Protein AF-0000000065975172 (afdb_homodimer)

Secondary structure (DSSP, 8-state):
--EEEEEE-STTSSHHHHHHHHHHHHHHTT--EEEEESS-SSHHHHHHHHHHH-TT-TT--HHHHHHHHHHHHHHHIIIIIHHHHHTT-EEEEES-HHHIIIIIIIITT--HHHHHHHHHHHHTT---SEEEEEE--HHHHHHHHHHHHHH--S---S-TTS--TTTTS-HHHHHHHHHHHHHHHHH-TTTEEEEETTS-HHHHHHHHHHHHHHHHTTSPPPP---/--EEEEEE-STTSSHHHHHHHHHHHHHHTT--EEEEESS-SSHHHHHHHHHHH-TT-TT--HHHHHHHHHHHHHHHIIIIIHHHHHTT-EEEEES-HHHIIIIIIIITT--HHHHHHHHHHHHTT---SEEEEEE--HHHHHHHHHHHHHH--S--SS-TTS--TTTTS-HHHHHHHHHHHHHHHHH-TTTEEEEETTS-HHHHHHHHHHHHGGGGGGSPPPP---

Foldseek 3Di:
DEAEEEEDEAAQLCRVVLLVLLQVVCVVVQAQEDEAEPQPRDPVSVVLVCVLFAQVPPVDDLVNNLLSRLQSLLCCLVPPVVVSVVVQGYYYYYDHLLLSCLQSCQLVVDDVVVSVVSNCVSNVNDDGQAYEYRDDQNVVNLVNLVVVQVVCPDDPDDDPRHRTNSSPDDSVSSNSSNVSVVVVCVVPVNRYDYDHSPDDSVVVSVVVCVVCVVVCVVGDGDDPPD/DEAEEEEDEAAQLCRVVLLVLLQVVCVVVQAQEDEAEPQPRDPVSVVLVCVLFAQVVPVDDLVNNLLSRLQSLLCCLVPPVVVQVVVQGYYYYYDHLLLSCLQSCQLVVDDVVVSVVSNCVSNVNDDGQAYEYRDDQNVVNLVNLVVVQVVCPDDPDDDPRHRTNSSPDDSVSSNSSNVSVVVVCVVPVNRYDYDHSPDDSVVVSVVVCVVCVVVCVPGDGDDDPD

Organism: Roseiflexus sp. (strain RS-1) (NCBI:txid357808)

Solvent-accessible surface area (backbone atoms only — not comparable to full-atom values): 23615 Å² total; per-residue (Å²): 87,54,46,37,38,33,30,41,62,44,59,54,28,46,45,66,59,47,52,48,52,51,46,52,55,42,44,75,69,30,38,50,63,48,78,45,38,52,65,11,72,38,78,69,12,40,54,45,34,55,57,72,37,33,67,82,53,76,81,64,34,71,58,18,48,54,28,44,49,37,16,14,42,14,31,26,35,65,72,47,49,50,58,41,37,74,71,31,21,34,42,38,25,37,36,58,71,66,49,49,49,14,48,46,17,45,33,66,63,42,61,59,70,60,47,49,54,52,49,35,60,25,45,71,67,67,70,61,66,32,33,38,32,26,46,54,54,46,68,59,11,48,51,48,33,52,56,50,40,68,67,54,73,72,82,84,63,95,57,93,58,58,86,31,41,75,71,70,51,55,68,69,41,44,47,34,20,55,53,27,45,52,53,53,37,71,74,41,53,86,40,40,44,82,41,68,41,82,52,53,72,65,60,48,44,52,52,52,49,61,68,49,48,74,68,47,76,58,37,69,58,55,78,74,82,123,88,56,44,37,37,31,29,40,62,44,59,55,30,48,46,66,58,47,52,48,52,50,45,51,54,41,44,74,69,32,37,50,63,49,79,46,38,52,66,12,72,38,80,69,12,40,54,46,34,55,58,70,37,32,68,83,51,76,81,64,36,70,60,17,49,54,28,42,49,36,17,14,43,13,32,26,32,66,71,47,50,50,58,41,37,74,72,31,19,33,41,38,25,38,35,59,73,66,50,50,49,16,47,47,18,45,33,67,63,42,62,59,70,61,48,48,55,52,49,34,60,25,46,72,67,67,70,61,65,32,34,38,33,27,46,53,53,47,69,59,11,48,51,48,34,53,56,49,39,68,67,56,74,72,82,81,65,96,59,94,58,59,87,30,39,75,71,70,52,57,67,70,40,42,47,33,19,53,53,27,46,52,53,54,38,69,75,41,53,87,39,42,44,82,41,67,41,83,52,54,72,65,59,48,45,51,52,53,48,61,67,48,49,75,68,46,75,57,39,69,58,54,78,75,84,124

Radius of gyration: 24.79 Å; Cα contacts (8 Å, |Δi|>4): 789; chains: 2; bounding box: 53×71×56 Å

Nearest PDB structures (foldseek):
  3uxm-assembly6_D  TM=9.429E-01  e=5.246E-19  Pseudomonas aeruginosa PAO1
  3uxm-assembly5_B-2  TM=9.380E-01  e=1.206E-18  Pseudomonas aeruginosa PAO1
  4edh-assembly1_B  TM=9.452E-01  e=2.933E-18  Pseudomonas aeruginosa PAO1
  3uwk-assembly3_A  TM=9.366E-01  e=4.834E-18  Pseudomonas aeruginosa PAO1
  3uwk-assembly3_B-2  TM=9.244E-01  e=2.047E-17  Pseudomonas aeruginosa PAO1

InterPro domains:
  IPR018094 Thymidylate kinase [MF_00165] (3-216)
  IPR018094 Thymidylate kinase [TIGR00041] (2-208)
  IPR018095 Thymidylate kinase, conserved site [PS01331] (92-104)
  IPR027417 P-loop containing nucleoside triphosphate hydrolase [G3DSA:3.40.50.300] (2-220)
  IPR027417 P-loop containing nucleoside triphosphate hydrolase [SSF52540] (1-219)
  IPR039430 Thymidylate kinase-like domain [PF02223] (7-208)

pLDDT: mean 93.54, std 12.79, range [34.09, 98.94]

Structure (mmCIF, N/CA/C/O backbone):
data_AF-0000000065975172-model_v1
#
loop_
_entity.id
_entity.type
_entity.pdbx_description
1 polymer 'Thymidylate kinase'
#
loop_
_atom_site.group_PDB
_atom_site.id
_atom_site.type_symbol
_atom_site.label_atom_id
_atom_site.label_alt_id
_atom_site.label_comp_id
_atom_site.label_asym_id
_atom_site.label_entity_id
_atom_site.label_seq_id
_atom_site.pdbx_PDB_ins_code
_atom_site.Cartn_x
_atom_site.Cartn_y
_atom_site.Cartn_z
_atom_site.occupancy
_atom_site.B_iso_or_equiv
_atom_site.auth_seq_id
_atom_site.auth_comp_id
_atom_site.auth_asym_id
_atom_site.auth_atom_id
_atom_site.pdbx_PDB_model_num
ATOM 1 N N . MET A 1 1 ? -19.406 24.281 8.141 1 89.69 1 MET A N 1
ATOM 2 C CA . MET A 1 1 ? -18.172 24.297 7.367 1 89.69 1 MET A CA 1
ATOM 3 C C . MET A 1 1 ? -17.031 23.609 8.117 1 89.69 1 MET A C 1
ATOM 5 O O . MET A 1 1 ? -17.109 23.438 9.336 1 89.69 1 MET A O 1
ATOM 9 N N . SER A 1 2 ? -16.078 22.844 7.488 1 97.69 2 SER A N 1
ATOM 10 C CA . SER A 1 2 ? -14.938 22.156 8.07 1 97.69 2 SER A CA 1
ATOM 11 C C . SER A 1 2 ? -13.625 22.781 7.625 1 97.69 2 SER A C 1
ATOM 13 O O . SER A 1 2 ? -13.617 23.703 6.805 1 97.69 2 SER A O 1
ATOM 15 N N . LEU A 1 3 ? -12.57 22.406 8.328 1 98.69 3 LEU A N 1
ATOM 16 C CA . LEU A 1 3 ? -11.25 22.938 7.992 1 98.69 3 LEU A CA 1
ATOM 17 C C . LEU A 1 3 ? -10.195 21.844 8.055 1 98.69 3 LEU A C 1
ATOM 19 O O . LEU A 1 3 ? -10.055 21.172 9.078 1 98.69 3 LEU A O 1
ATOM 23 N N . PHE A 1 4 ? -9.516 21.625 7.008 1 98.88 4 PHE A N 1
ATOM 24 C CA . PHE A 1 4 ? -8.422 20.656 6.934 1 98.88 4 PHE A CA 1
ATOM 25 C C . PHE A 1 4 ? -7.09 21.375 6.738 1 98.88 4 PHE A C 1
ATOM 27 O O . PHE A 1 4 ? -6.844 21.969 5.688 1 98.88 4 PHE A O 1
ATOM 34 N N . VAL A 1 5 ? -6.188 21.25 7.734 1 98.94 5 VAL A N 1
ATOM 35 C CA . VAL A 1 5 ? -4.891 21.922 7.73 1 98.94 5 VAL A CA 1
ATOM 36 C C . VAL A 1 5 ? -3.771 20.891 7.785 1 98.94 5 VAL A C 1
ATOM 38 O O . VAL A 1 5 ? -3.803 19.969 8.609 1 98.94 5 VAL A O 1
ATOM 41 N N . THR A 1 6 ? -2.791 21.031 6.895 1 98.94 6 THR A N 1
ATOM 42 C CA . THR A 1 6 ? -1.636 20.141 6.938 1 98.94 6 THR A CA 1
ATOM 43 C C . THR A 1 6 ? -0.349 20.938 7.148 1 98.94 6 THR A C 1
ATOM 45 O O . THR A 1 6 ? -0.284 22.125 6.816 1 98.94 6 THR A O 1
ATOM 48 N N . PHE A 1 7 ? 0.62 20.266 7.742 1 98.81 7 PHE A N 1
ATOM 49 C CA . PHE A 1 7 ? 1.957 20.797 7.949 1 98.81 7 PHE A CA 1
ATOM 50 C C . PHE A 1 7 ? 2.99 20.016 7.156 1 98.81 7 PHE A C 1
ATOM 52 O O . PHE A 1 7 ? 3.057 18.781 7.266 1 98.81 7 PHE A O 1
ATOM 59 N N . GLU A 1 8 ? 3.738 20.688 6.367 1 98.69 8 GLU A N 1
ATOM 60 C CA . GLU A 1 8 ? 4.793 20.109 5.543 1 98.69 8 GLU A CA 1
ATOM 61 C C . GLU A 1 8 ? 6.121 20.828 5.754 1 98.69 8 GLU A C 1
ATOM 63 O O . GLU A 1 8 ? 6.156 21.922 6.297 1 98.69 8 GLU A O 1
ATOM 68 N N . GLY A 1 9 ? 7.184 20.172 5.25 1 97.06 9 GLY A N 1
ATOM 69 C CA . GLY A 1 9 ? 8.531 20.719 5.371 1 97.06 9 GLY A CA 1
ATOM 70 C C . GLY A 1 9 ? 9.586 19.656 5.617 1 97.06 9 GLY A C 1
ATOM 71 O O . GLY A 1 9 ? 9.258 18.5 5.859 1 97.06 9 GLY A O 1
ATOM 72 N N . PRO A 1 10 ? 10.828 20.094 5.574 1 94.19 10 PRO A N 1
ATOM 73 C CA . PRO A 1 10 ? 11.922 19.141 5.805 1 94.19 10 PRO A CA 1
ATOM 74 C C . PRO A 1 10 ? 11.922 18.562 7.219 1 94.19 10 PRO A C 1
ATOM 76 O O . PRO A 1 10 ? 11.203 19.078 8.094 1 94.19 10 PRO A O 1
ATOM 79 N N . GLU A 1 11 ? 12.656 17.516 7.324 1 90.56 11 GLU A N 1
ATOM 80 C CA . GLU A 1 11 ? 12.852 16.938 8.656 1 90.56 11 GLU A CA 1
ATOM 81 C C . GLU A 1 11 ? 13.398 17.984 9.625 1 90.56 11 GLU A C 1
ATOM 83 O O . GLU A 1 11 ? 14.242 18.797 9.258 1 90.56 11 GLU A O 1
ATOM 88 N N . GLY A 1 12 ? 12.883 17.984 10.844 1 91.75 12 GLY A N 1
ATOM 89 C CA . GLY A 1 12 ? 13.398 18.875 11.867 1 91.75 12 GLY A CA 1
ATOM 90 C C . GLY A 1 12 ? 12.875 20.297 11.75 1 91.75 12 GLY A C 1
ATOM 91 O O . GLY A 1 12 ? 13.312 21.188 12.477 1 91.75 12 GLY A O 1
ATOM 92 N N . SER A 1 13 ? 11.945 20.516 10.945 1 95.31 13 SER A N 1
ATOM 93 C CA . SER A 1 13 ? 11.469 21.875 10.688 1 95.31 13 SER A CA 1
ATOM 94 C C . SER A 1 13 ? 10.531 22.344 11.789 1 95.31 13 SER A C 1
ATOM 96 O O . SER A 1 13 ? 10.234 23.547 11.883 1 95.31 13 SER A O 1
ATOM 98 N N . GLY A 1 14 ? 10.039 21.469 12.555 1 95.44 14 GLY A N 1
ATOM 99 C CA . GLY A 1 14 ? 9.195 21.875 13.664 1 95.44 14 GLY A CA 1
ATOM 100 C C . GLY A 1 14 ? 7.715 21.672 13.398 1 95.44 14 GLY A C 1
ATOM 101 O O . GLY A 1 14 ? 6.867 22.234 14.094 1 95.44 14 GLY A O 1
ATOM 102 N N . LYS A 1 15 ? 7.328 20.891 12.406 1 96.81 15 LYS A N 1
ATOM 103 C CA . LYS A 1 15 ? 5.945 20.641 12.008 1 96.81 15 LYS A CA 1
ATOM 104 C C . LYS A 1 15 ? 5.125 20.094 13.18 1 96.81 15 LYS A C 1
ATOM 106 O O . LYS A 1 15 ? 4.059 20.625 13.492 1 96.81 15 LYS A O 1
ATOM 111 N N . SER A 1 16 ? 5.648 19.047 13.82 1 96.38 16 SER A N 1
ATOM 112 C CA . SER A 1 16 ? 4.914 18.406 14.906 1 96.38 16 SER A CA 1
ATOM 113 C C . SER A 1 16 ? 4.652 19.375 16.062 1 96.38 16 SER A C 1
ATOM 115 O O . SER A 1 16 ? 3.562 19.391 16.625 1 96.38 16 SER A O 1
ATOM 117 N N . THR A 1 17 ? 5.645 20.188 16.344 1 96.81 17 THR A N 1
ATOM 118 C CA . THR A 1 17 ? 5.516 21.188 17.406 1 96.81 17 THR A CA 1
ATOM 119 C C . THR A 1 17 ? 4.441 22.219 17.047 1 96.81 17 THR A C 1
ATOM 121 O O . THR A 1 17 ? 3.559 22.5 17.875 1 96.81 17 THR A O 1
ATOM 124 N N . GLN A 1 18 ? 4.531 22.703 15.898 1 98.5 18 GLN A N 1
ATOM 125 C CA . GLN A 1 18 ? 3.605 23.75 15.508 1 98.5 18 GLN A CA 1
ATOM 126 C C . GLN A 1 18 ? 2.184 23.219 15.367 1 98.5 18 GLN A C 1
ATOM 128 O O . GLN A 1 18 ? 1.22 23.906 15.719 1 98.5 18 GLN A O 1
ATOM 133 N N . ALA A 1 19 ? 2.029 22.016 14.836 1 98.62 19 ALA A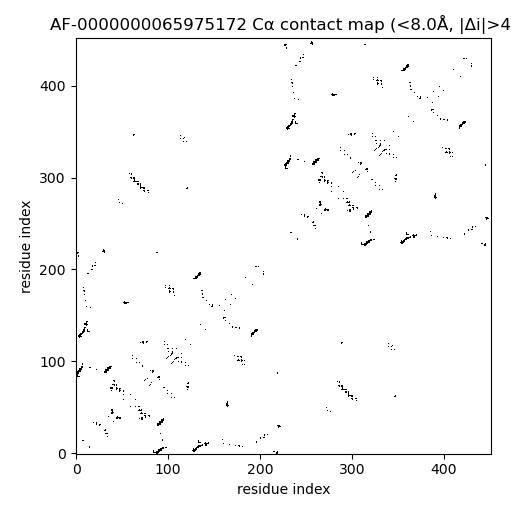 N 1
ATOM 134 C CA . ALA A 1 19 ? 0.713 21.391 14.75 1 98.62 19 ALA A CA 1
ATOM 135 C C . ALA A 1 19 ? 0.099 21.219 16.141 1 98.62 19 ALA A C 1
ATOM 137 O O . ALA A 1 19 ? -1.089 21.484 16.344 1 98.62 19 ALA A O 1
ATOM 138 N N . ARG A 1 20 ? 0.876 20.766 17.047 1 98.56 20 ARG A N 1
ATOM 139 C CA . ARG A 1 20 ? 0.417 20.562 18.406 1 98.56 20 ARG A CA 1
ATOM 140 C C . ARG A 1 20 ? -0.025 21.875 19.047 1 98.56 20 ARG A C 1
ATOM 142 O O . ARG A 1 20 ? -1.067 21.938 19.703 1 98.56 20 ARG A O 1
ATOM 149 N N . LEU A 1 21 ? 0.759 22.906 18.891 1 98.75 21 LEU A N 1
ATOM 150 C CA . LEU A 1 21 ? 0.433 24.188 19.469 1 98.75 21 LEU A CA 1
ATOM 151 C C . LEU A 1 21 ? -0.867 24.75 18.891 1 98.75 21 LEU A C 1
ATOM 153 O O . LEU A 1 21 ? -1.681 25.312 19.625 1 98.75 21 LEU A O 1
ATOM 157 N N . LEU A 1 22 ? -1.015 24.594 17.594 1 98.88 22 LEU A N 1
ATOM 158 C CA . LEU A 1 22 ? -2.271 25.016 16.984 1 98.88 22 LEU A CA 1
ATOM 159 C C . LEU A 1 22 ? -3.443 24.219 17.547 1 98.88 22 LEU A C 1
ATOM 161 O O . LEU A 1 22 ? -4.5 24.781 17.844 1 98.88 22 LEU A O 1
ATOM 165 N N . TYR A 1 23 ? -3.262 22.922 17.656 1 98.88 23 TYR A N 1
ATOM 166 C CA . TYR A 1 23 ? -4.289 22.062 18.234 1 98.88 23 TYR A CA 1
ATOM 167 C C . TYR A 1 23 ? -4.688 22.547 19.625 1 98.88 23 TYR A C 1
ATOM 169 O O . TYR A 1 23 ? -5.879 22.703 19.922 1 98.88 23 TYR A O 1
ATOM 177 N N . GLU A 1 24 ? -3.723 22.766 20.469 1 98.75 24 GLU A N 1
ATOM 178 C CA . GLU A 1 24 ? -3.973 23.203 21.828 1 98.75 24 GLU A CA 1
ATOM 179 C C . GLU A 1 24 ? -4.734 24.516 21.875 1 98.75 24 GLU A C 1
ATOM 181 O O . GLU A 1 24 ? -5.66 24.688 22.672 1 98.75 24 GLU A O 1
ATOM 186 N N . SER A 1 25 ? -4.32 25.422 21.031 1 98.56 25 SER A N 1
ATOM 187 C CA . SER A 1 25 ? -4.965 26.719 20.969 1 98.56 25 SER A CA 1
ATOM 188 C C . SER A 1 25 ? -6.434 26.594 20.578 1 98.56 25 SER A C 1
ATOM 190 O O . SER A 1 25 ? -7.309 27.188 21.203 1 98.56 25 SER A O 1
ATOM 192 N N . LEU A 1 26 ? -6.707 25.828 19.562 1 98.69 26 LEU A N 1
ATOM 193 C CA . LEU A 1 26 ? -8.07 25.656 19.062 1 98.69 26 LEU A CA 1
ATOM 194 C C . LEU A 1 26 ? -8.914 24.875 20.062 1 98.69 26 LEU A C 1
ATOM 196 O O . LEU A 1 26 ? -10.086 25.188 20.266 1 98.69 26 LEU A O 1
ATOM 200 N N . HIS A 1 27 ? -8.266 23.875 20.625 1 98.25 27 HIS A N 1
ATOM 201 C CA . HIS A 1 27 ? -8.961 23.062 21.625 1 98.25 27 HIS A CA 1
ATOM 202 C C . HIS A 1 27 ? -9.359 23.906 22.828 1 98.25 27 HIS A C 1
ATOM 204 O O . HIS A 1 27 ? -10.477 23.781 23.328 1 98.25 27 HIS A O 1
ATOM 210 N N . ALA A 1 28 ? -8.5 24.75 23.281 1 97.62 28 ALA A N 1
ATOM 211 C CA . ALA A 1 28 ? -8.766 25.625 24.422 1 97.62 28 ALA A CA 1
ATOM 212 C C . ALA A 1 28 ? -9.922 26.562 24.125 1 97.62 28 ALA A C 1
ATOM 214 O O . ALA A 1 28 ? -10.641 26.984 25.047 1 97.62 28 ALA A O 1
ATOM 215 N N . ARG A 1 29 ? -10.07 26.875 22.922 1 97.44 29 ARG A N 1
ATOM 216 C CA . ARG A 1 29 ? -11.133 27.781 22.516 1 97.44 29 ARG A CA 1
ATOM 217 C C . ARG A 1 29 ? -12.398 27.016 22.156 1 97.44 29 ARG A C 1
ATOM 219 O O . ARG A 1 29 ? -13.328 27.578 21.562 1 97.44 29 ARG A O 1
ATOM 226 N N . ARG A 1 30 ? -12.406 25.703 22.359 1 97.56 30 ARG A N 1
ATOM 227 C CA . ARG A 1 30 ? -13.539 24.797 22.266 1 97.56 30 ARG A CA 1
ATOM 228 C C . ARG A 1 30 ? -13.945 24.562 20.812 1 97.56 30 ARG A C 1
ATOM 230 O O . ARG A 1 30 ? -15.133 24.406 20.516 1 97.56 30 ARG A O 1
ATOM 237 N N . PHE A 1 31 ? -13.055 24.672 19.938 1 98.19 31 PHE A N 1
ATOM 238 C CA . PHE A 1 31 ? -13.312 24.234 18.562 1 98.19 31 PHE A CA 1
ATOM 239 C C . PHE A 1 31 ? -13.258 22.719 18.469 1 98.19 31 PHE A C 1
ATOM 241 O O . PHE A 1 31 ? -12.484 22.078 19.188 1 98.19 31 PHE A O 1
ATOM 248 N N . PRO A 1 32 ? -14.117 22.094 17.625 1 98.31 32 PRO A N 1
ATOM 249 C CA . PRO A 1 32 ? -13.984 20.656 17.344 1 98.31 32 PRO A CA 1
ATOM 250 C C . PRO A 1 32 ? -12.766 20.328 16.484 1 98.31 32 PRO A C 1
ATOM 252 O O . PRO A 1 32 ? -12.844 20.375 15.258 1 98.31 32 PRO A O 1
ATOM 255 N N . VAL A 1 33 ? -11.656 20.047 17.172 1 98.75 33 VAL A N 1
ATOM 256 C CA . VAL A 1 33 ? -10.391 19.891 16.469 1 98.75 33 VAL A CA 1
ATOM 257 C C . VAL A 1 33 ? -9.742 18.562 16.875 1 98.75 33 VAL A C 1
ATOM 259 O O . VAL A 1 33 ? -9.805 18.172 18.031 1 98.75 33 VAL A O 1
ATOM 262 N N . ILE A 1 34 ? -9.18 17.891 15.859 1 98.81 34 ILE A N 1
ATOM 263 C CA . ILE A 1 34 ? -8.32 16.734 16.141 1 98.81 34 ILE A CA 1
ATOM 264 C C . ILE A 1 34 ? -6.957 16.938 15.484 1 98.81 34 ILE A C 1
ATOM 266 O O . ILE A 1 34 ? -6.824 17.719 14.539 1 98.81 34 ILE A O 1
ATOM 270 N N . LEU A 1 35 ? -6.012 16.328 16.094 1 98.88 35 LEU A N 1
ATOM 271 C CA . LEU A 1 35 ? -4.648 16.297 15.586 1 98.88 35 LEU A CA 1
ATOM 272 C C . LEU A 1 35 ? -4.246 14.875 15.188 1 98.88 35 LEU A C 1
ATOM 274 O O . LEU A 1 35 ? -4.457 13.93 15.945 1 98.88 35 LEU A O 1
ATOM 278 N N . THR A 1 36 ? -3.732 14.727 13.938 1 98.69 36 THR A N 1
ATOM 279 C CA . THR A 1 36 ? -3.262 13.43 13.461 1 98.69 36 THR A CA 1
ATOM 280 C C . THR A 1 36 ? -1.962 13.578 12.68 1 98.69 36 THR A C 1
ATOM 282 O O . THR A 1 36 ? -1.365 14.656 12.656 1 98.69 36 THR A O 1
ATOM 285 N N . ARG A 1 37 ? -1.438 12.43 12.156 1 97.88 37 ARG A N 1
ATOM 286 C CA . ARG A 1 37 ? -0.146 12.43 11.477 1 97.88 37 ARG A CA 1
ATOM 287 C C . ARG A 1 37 ? -0.077 11.32 10.43 1 97.88 37 ARG A C 1
ATOM 289 O O . ARG A 1 37 ? -0.769 10.312 10.547 1 97.88 37 ARG A O 1
ATOM 296 N N . GLU A 1 38 ? 0.795 11.664 9.445 1 97.44 38 GLU A N 1
ATOM 297 C CA . GLU A 1 38 ? 1.136 10.633 8.469 1 97.44 38 GLU A CA 1
ATOM 298 C C . GLU A 1 38 ? 2.627 10.312 8.508 1 97.44 38 GLU A C 1
ATOM 300 O O . GLU A 1 38 ? 3.447 11.18 8.812 1 97.44 38 GLU A O 1
ATOM 305 N N . PRO A 1 39 ? 2.949 9.125 8.062 1 97.56 39 PRO A N 1
ATOM 306 C CA . PRO A 1 39 ? 2.053 7.961 8.07 1 97.56 39 PRO A CA 1
ATOM 307 C C . PRO A 1 39 ? 1.604 7.57 9.469 1 97.56 39 PRO A C 1
ATOM 309 O O . PRO A 1 39 ? 2.318 7.816 10.445 1 97.56 39 PRO A O 1
ATOM 312 N N . GLY A 1 40 ? 0.502 6.961 9.609 1 98 40 GLY A N 1
ATOM 313 C CA . GLY A 1 40 ? -0.045 6.574 10.906 1 98 40 GLY A CA 1
ATOM 314 C C . GLY A 1 40 ? -1.406 7.18 11.18 1 98 40 GLY A C 1
ATOM 315 O O . GLY A 1 40 ? -2.232 7.309 10.273 1 98 40 GLY A O 1
ATOM 316 N N . GLY A 1 41 ? -1.649 7.422 12.414 1 98.12 41 GLY A N 1
ATOM 317 C CA . GLY A 1 41 ? -2.869 8.102 12.812 1 98.12 41 GLY A CA 1
ATOM 318 C C . GLY A 1 41 ? -4.039 7.16 13.031 1 98.12 41 GLY A C 1
ATOM 319 O O . GLY A 1 41 ? -5.109 7.582 13.469 1 98.12 41 GLY A O 1
ATOM 320 N N . THR A 1 42 ? -3.895 5.902 12.688 1 98.75 42 THR A N 1
ATOM 321 C CA . THR A 1 42 ? -4.844 4.828 12.961 1 98.75 42 THR A CA 1
ATOM 322 C C . THR A 1 42 ? -4.113 3.57 13.422 1 98.75 42 THR A C 1
ATOM 324 O O . THR A 1 42 ? -2.891 3.473 13.297 1 98.75 42 THR A O 1
ATOM 327 N N . ARG A 1 43 ? -4.891 2.646 13.953 1 98.31 43 ARG A N 1
ATOM 328 C CA . ARG A 1 43 ? -4.285 1.378 14.352 1 98.31 43 ARG A CA 1
ATOM 329 C C . ARG A 1 43 ? -3.545 0.737 13.18 1 98.31 43 ARG A C 1
ATOM 331 O O . ARG A 1 43 ? -2.357 0.427 13.289 1 98.31 43 ARG A O 1
ATOM 338 N N . ILE A 1 44 ? -4.184 0.571 12.055 1 98.69 44 ILE A N 1
ATOM 339 C CA . ILE A 1 44 ? -3.598 -0.045 10.867 1 98.69 44 ILE A CA 1
ATOM 340 C C . ILE A 1 44 ? -2.508 0.859 10.305 1 98.69 44 ILE A C 1
ATOM 342 O O . ILE A 1 44 ? -1.431 0.386 9.93 1 98.69 44 ILE A O 1
ATOM 346 N N . GLY A 1 45 ? -2.789 2.145 10.25 1 98.69 45 GLY A N 1
ATOM 347 C CA . GLY A 1 45 ? -1.794 3.096 9.773 1 98.69 45 GLY A CA 1
ATOM 348 C C . GLY A 1 45 ? -0.503 3.053 10.57 1 98.69 45 GLY A C 1
ATOM 349 O O . GLY A 1 45 ? 0.584 3.188 10.008 1 98.69 45 GLY A O 1
ATOM 350 N N . ASP A 1 46 ? -0.624 2.852 11.867 1 98.5 46 ASP A N 1
ATOM 351 C CA . ASP A 1 46 ? 0.553 2.818 12.734 1 98.5 46 ASP A CA 1
ATOM 352 C C . ASP A 1 46 ? 1.363 1.543 12.508 1 98.5 46 ASP A C 1
ATOM 354 O O . ASP A 1 46 ? 2.592 1.555 12.617 1 98.5 46 ASP A O 1
ATOM 358 N N . LEU A 1 47 ? 0.7 0.457 12.211 1 98.44 47 LEU A N 1
ATOM 359 C CA . LEU A 1 47 ? 1.412 -0.763 11.852 1 98.44 47 LEU A CA 1
ATOM 360 C C . LEU A 1 47 ? 2.203 -0.569 10.562 1 98.44 47 LEU A C 1
ATOM 362 O O . LEU A 1 47 ? 3.357 -0.989 10.469 1 98.44 47 LEU A O 1
ATOM 366 N N . ILE A 1 48 ? 1.581 0.07 9.617 1 98.75 48 ILE A N 1
ATOM 367 C CA . ILE A 1 48 ? 2.242 0.345 8.344 1 98.75 48 ILE A CA 1
ATOM 368 C C . ILE A 1 48 ? 3.441 1.262 8.578 1 98.75 48 ILE A C 1
ATOM 370 O O . ILE A 1 48 ? 4.516 1.048 8.008 1 98.75 48 ILE A O 1
ATOM 374 N N . ARG A 1 49 ? 3.252 2.271 9.422 1 97.81 49 ARG A N 1
ATOM 375 C CA . ARG A 1 49 ? 4.312 3.213 9.766 1 97.81 49 ARG A CA 1
ATOM 376 C C . ARG A 1 49 ? 5.551 2.48 10.273 1 97.81 49 ARG A C 1
ATOM 378 O O . ARG A 1 49 ? 6.672 2.787 9.867 1 97.81 49 ARG A O 1
ATOM 385 N N . ARG A 1 50 ? 5.312 1.504 11.102 1 97.44 50 ARG A N 1
ATOM 386 C CA . ARG A 1 50 ? 6.422 0.744 11.672 1 97.44 50 ARG A CA 1
ATOM 387 C C . ARG A 1 50 ? 7.207 0.023 10.578 1 97.44 50 ARG A C 1
ATOM 389 O O . ARG A 1 50 ? 8.43 -0.095 10.656 1 97.44 50 ARG A O 1
ATOM 396 N N . ILE A 1 51 ? 6.52 -0.438 9.594 1 98.19 51 ILE A N 1
ATOM 397 C CA . ILE A 1 51 ? 7.168 -1.167 8.508 1 98.19 51 ILE A CA 1
ATOM 398 C C . ILE A 1 51 ? 7.965 -0.197 7.637 1 98.19 51 ILE A C 1
ATOM 400 O O . ILE A 1 51 ? 9.148 -0.422 7.375 1 98.19 51 ILE A O 1
ATOM 404 N N . VAL A 1 52 ? 7.391 0.874 7.238 1 97.31 52 VAL A N 1
ATOM 405 C CA . VAL A 1 52 ? 7.957 1.692 6.168 1 97.31 52 VAL A CA 1
ATOM 406 C C . VAL A 1 52 ? 9.078 2.566 6.727 1 97.31 52 VAL A C 1
ATOM 408 O O . VAL A 1 52 ? 10.008 2.922 6.008 1 97.31 52 VAL A O 1
ATOM 411 N N . LEU A 1 53 ? 9.078 2.836 8.047 1 96.44 53 LEU A N 1
ATOM 412 C CA . LEU A 1 53 ? 10.07 3.75 8.609 1 96.44 53 LEU A CA 1
ATOM 413 C C . LEU A 1 53 ? 11.195 2.982 9.289 1 96.44 53 LEU A C 1
ATOM 415 O O . LEU A 1 53 ? 12.18 3.578 9.734 1 96.44 53 LEU A O 1
ATOM 419 N N . ASP A 1 54 ? 11.086 1.654 9.367 1 96.38 54 ASP A N 1
ATOM 420 C CA . ASP A 1 54 ? 12.055 0.831 10.078 1 96.38 54 ASP A CA 1
ATOM 421 C C . ASP A 1 54 ? 13.414 0.857 9.383 1 96.38 54 ASP A C 1
ATOM 423 O O . ASP A 1 54 ? 13.531 0.471 8.219 1 96.38 54 ASP A O 1
ATOM 427 N N . LEU A 1 55 ? 14.445 1.21 10.148 1 94.69 55 LEU A N 1
ATOM 428 C CA . LEU A 1 55 ? 15.812 1.315 9.641 1 94.69 55 LEU A CA 1
ATOM 429 C C . LEU A 1 55 ? 16.328 -0.042 9.172 1 94.69 55 LEU A C 1
ATOM 431 O O . LEU A 1 55 ? 17.266 -0.116 8.383 1 94.69 55 LEU A O 1
ATOM 435 N N . GLN A 1 56 ? 15.75 -1.076 9.625 1 95.88 56 GLN A N 1
ATOM 436 C CA . GLN A 1 56 ? 16.219 -2.424 9.312 1 95.88 56 GLN A CA 1
ATOM 437 C C . GLN A 1 56 ? 15.688 -2.889 7.957 1 95.88 56 GLN A C 1
ATOM 439 O O . GLN A 1 56 ? 16.156 -3.896 7.414 1 95.88 56 GLN A O 1
ATOM 444 N N . HIS A 1 57 ? 14.727 -2.227 7.418 1 97.31 57 HIS A N 1
ATOM 445 C CA . HIS A 1 57 ? 14.141 -2.631 6.145 1 97.31 57 HIS A CA 1
ATOM 446 C C . HIS A 1 57 ? 14.859 -1.969 4.973 1 97.31 57 HIS A C 1
ATOM 448 O O . HIS A 1 57 ? 14.227 -1.308 4.148 1 97.31 57 HIS A O 1
ATOM 454 N N . THR A 1 58 ? 16.141 -2.248 4.867 1 95.06 58 THR A N 1
ATOM 455 C CA . THR A 1 58 ? 17 -1.632 3.861 1 95.06 58 THR A CA 1
ATOM 456 C C . THR A 1 58 ? 16.656 -2.16 2.469 1 95.06 58 THR A C 1
ATOM 458 O O . THR A 1 58 ? 17.031 -1.548 1.464 1 95.06 58 THR A O 1
ATOM 461 N N . GLU A 1 59 ? 15.969 -3.285 2.369 1 96.88 59 GLU A N 1
ATOM 462 C CA . GLU A 1 59 ? 15.641 -3.906 1.09 1 96.88 59 GLU A CA 1
ATOM 463 C C . GLU A 1 59 ? 14.344 -3.34 0.521 1 96.88 59 GLU A C 1
ATOM 465 O O . GLU A 1 59 ? 13.891 -3.76 -0.545 1 96.88 59 GLU A O 1
ATOM 470 N N . MET A 1 60 ? 13.773 -2.324 1.182 1 97.62 60 MET A N 1
ATOM 471 C CA . MET A 1 60 ? 12.5 -1.752 0.754 1 97.62 60 MET A CA 1
ATOM 472 C C . MET A 1 60 ? 12.602 -1.211 -0.668 1 97.62 60 MET A C 1
ATOM 474 O O . MET A 1 60 ? 13.406 -0.322 -0.945 1 97.62 60 MET A O 1
ATOM 478 N N . ALA A 1 61 ? 11.711 -1.784 -1.495 1 97.81 61 ALA A N 1
ATOM 479 C CA . ALA A 1 61 ? 11.633 -1.271 -2.859 1 97.81 61 ALA A CA 1
ATOM 480 C C . ALA A 1 61 ? 10.945 0.094 -2.893 1 97.81 61 ALA A C 1
ATOM 482 O O . ALA A 1 61 ? 9.977 0.329 -2.164 1 97.81 61 ALA A O 1
ATOM 483 N N . PRO A 1 62 ? 11.414 0.984 -3.779 1 96.75 62 PRO A N 1
ATOM 484 C CA . PRO A 1 62 ? 10.828 2.324 -3.852 1 96.75 62 PRO A CA 1
ATOM 485 C C . PRO A 1 62 ? 9.32 2.299 -4.109 1 96.75 62 PRO A C 1
ATOM 487 O O . PRO A 1 62 ? 8.578 3.074 -3.508 1 96.75 62 PRO A O 1
ATOM 490 N N . THR A 1 63 ? 8.891 1.4 -4.965 1 98.06 63 THR A N 1
ATOM 491 C CA . THR A 1 63 ? 7.465 1.317 -5.262 1 98.06 63 THR A CA 1
ATOM 492 C C . THR A 1 63 ? 6.688 0.816 -4.047 1 98.06 63 THR A C 1
ATOM 494 O O . THR A 1 63 ? 5.602 1.318 -3.748 1 98.06 63 THR A O 1
ATOM 497 N N . ALA A 1 64 ? 7.223 -0.181 -3.387 1 98.56 64 ALA A N 1
ATOM 498 C CA . ALA A 1 64 ? 6.586 -0.665 -2.164 1 98.56 64 ALA A CA 1
ATOM 499 C C . ALA A 1 64 ? 6.461 0.451 -1.132 1 98.56 64 ALA A C 1
ATOM 501 O O . ALA A 1 64 ? 5.418 0.595 -0.488 1 98.56 64 ALA A O 1
ATOM 502 N N . GLU A 1 65 ? 7.516 1.231 -0.951 1 98.12 65 GLU A N 1
ATOM 503 C CA . GLU A 1 65 ? 7.52 2.373 -0.042 1 98.12 65 GLU A CA 1
ATOM 504 C C . GLU A 1 65 ? 6.363 3.322 -0.344 1 98.12 65 GLU A C 1
ATOM 506 O O . GLU A 1 65 ? 5.574 3.652 0.545 1 98.12 65 GLU A O 1
ATOM 511 N N . MET A 1 66 ? 6.301 3.701 -1.588 1 98 66 MET A N 1
ATOM 512 C CA . MET A 1 66 ? 5.27 4.641 -2.021 1 98 66 MET A CA 1
ATOM 513 C C . MET A 1 66 ? 3.877 4.086 -1.747 1 98 66 MET A C 1
ATOM 515 O O . MET A 1 66 ? 3.012 4.797 -1.229 1 98 66 MET A O 1
ATOM 519 N N . LEU A 1 67 ? 3.672 2.859 -2.027 1 98.75 67 LEU A N 1
ATOM 520 C CA . LEU A 1 67 ? 2.359 2.242 -1.869 1 98.75 67 LEU A CA 1
ATOM 521 C C . LEU A 1 67 ? 2.021 2.055 -0.394 1 98.75 67 LEU A C 1
ATOM 523 O O . LEU A 1 67 ? 0.856 2.15 -0.003 1 98.75 67 LEU A O 1
ATOM 527 N N . LEU A 1 68 ? 3.014 1.822 0.424 1 98.81 68 LEU A N 1
ATOM 528 C CA . LEU A 1 68 ? 2.781 1.717 1.86 1 98.81 68 LEU A CA 1
ATOM 529 C C . LEU A 1 68 ? 2.354 3.061 2.441 1 98.81 68 LEU A C 1
ATOM 531 O O . LEU A 1 68 ? 1.395 3.131 3.213 1 98.81 68 LEU A O 1
ATOM 535 N N . PHE A 1 69 ? 3.045 4.141 2.061 1 98.62 69 PHE A N 1
ATOM 536 C CA . PHE A 1 69 ? 2.615 5.469 2.488 1 98.62 69 PHE A CA 1
ATOM 537 C C . PHE A 1 69 ? 1.175 5.73 2.064 1 98.62 69 PHE A C 1
ATOM 539 O O . PHE A 1 69 ? 0.379 6.258 2.846 1 98.62 69 PHE A O 1
ATOM 546 N N . SER A 1 70 ? 0.852 5.344 0.881 1 98.81 70 SER A N 1
ATOM 547 C CA . SER A 1 70 ? -0.477 5.582 0.326 1 98.81 70 SER A CA 1
ATOM 548 C C . SER A 1 70 ? -1.534 4.758 1.056 1 98.81 70 SER A C 1
ATOM 550 O O . SER A 1 70 ? -2.654 5.227 1.267 1 98.81 70 SER A O 1
ATOM 552 N N . ALA A 1 71 ? -1.159 3.561 1.396 1 98.88 71 ALA A N 1
ATOM 553 C CA . ALA A 1 71 ? -2.094 2.709 2.125 1 98.88 71 ALA A CA 1
ATOM 554 C C . ALA A 1 71 ? -2.41 3.293 3.5 1 98.88 71 ALA A C 1
ATOM 556 O O . ALA A 1 71 ? -3.572 3.33 3.912 1 98.88 71 ALA A O 1
ATOM 557 N N . ALA A 1 72 ? -1.388 3.725 4.215 1 98.88 72 ALA A N 1
ATOM 558 C CA . ALA A 1 72 ? -1.596 4.355 5.516 1 98.88 72 ALA A CA 1
ATOM 559 C C . ALA A 1 72 ? -2.479 5.594 5.387 1 98.88 72 ALA A C 1
ATOM 561 O O . ALA A 1 72 ? -3.373 5.816 6.207 1 98.88 72 ALA A O 1
ATOM 562 N N . ARG A 1 73 ? -2.221 6.352 4.359 1 98.88 73 ARG A N 1
ATOM 563 C CA . ARG A 1 73 ? -2.996 7.562 4.109 1 98.88 73 ARG A CA 1
ATOM 564 C C . ARG A 1 73 ? -4.453 7.227 3.814 1 98.88 73 ARG A C 1
ATOM 566 O O . ARG A 1 73 ? -5.363 7.879 4.336 1 98.88 73 ARG A O 1
ATOM 573 N N . ALA A 1 74 ? -4.664 6.23 2.975 1 98.88 74 ALA A N 1
ATOM 574 C CA . ALA A 1 74 ? -6.027 5.824 2.645 1 98.88 74 ALA A CA 1
ATOM 575 C C . ALA A 1 74 ? -6.805 5.43 3.898 1 98.88 74 ALA A C 1
ATOM 577 O O . ALA A 1 74 ? -7.977 5.789 4.051 1 98.88 74 ALA A O 1
ATOM 578 N N . GLN A 1 75 ? -6.168 4.715 4.75 1 98.94 75 GLN A N 1
ATOM 579 C CA . GLN A 1 75 ? -6.797 4.305 6 1 98.94 75 GLN A CA 1
ATOM 580 C C . GLN A 1 75 ? -7.125 5.516 6.875 1 98.94 75 GLN A C 1
ATOM 582 O O . GLN A 1 75 ? -8.227 5.613 7.418 1 98.94 75 GLN A O 1
ATOM 587 N N . LEU A 1 76 ? -6.188 6.41 7.008 1 98.94 76 LEU A N 1
ATOM 588 C CA . LEU A 1 76 ? -6.355 7.594 7.84 1 98.94 76 LEU A CA 1
ATOM 589 C C . LEU A 1 76 ? -7.484 8.477 7.316 1 98.94 76 LEU A C 1
ATOM 591 O O . LEU A 1 76 ? -8.336 8.922 8.086 1 98.94 76 LEU A O 1
ATOM 595 N N . VAL A 1 77 ? -7.492 8.688 6.02 1 98.94 77 VAL A N 1
ATOM 596 C CA . VAL A 1 77 ? -8.508 9.539 5.406 1 98.94 77 VAL A CA 1
ATOM 597 C C . VAL A 1 77 ? -9.891 8.922 5.613 1 98.94 77 VAL A C 1
ATOM 599 O O . VAL A 1 77 ? -10.828 9.602 6.027 1 98.94 77 VAL A O 1
ATOM 602 N N . SER A 1 78 ? -9.961 7.652 5.402 1 98.75 78 SER A N 1
ATOM 603 C CA . SER A 1 78 ? -11.25 6.969 5.465 1 98.75 78 SER A CA 1
ATOM 604 C C . SER A 1 78 ? -11.75 6.871 6.902 1 98.75 78 SER A C 1
ATOM 606 O O . SER A 1 78 ? -12.945 7.027 7.16 1 98.75 78 SER A O 1
ATOM 608 N N . GLU A 1 79 ? -10.891 6.668 7.781 1 98.75 79 GLU A N 1
ATOM 609 C CA . GLU A 1 79 ? -11.273 6.32 9.148 1 98.75 79 GLU A CA 1
ATOM 610 C C . GLU A 1 79 ? -11.375 7.562 10.031 1 98.75 79 GLU A C 1
ATOM 612 O O . GLU A 1 79 ? -12.203 7.613 10.945 1 98.75 79 GLU A O 1
ATOM 617 N N . VAL A 1 80 ? -10.547 8.594 9.719 1 98.88 80 VAL A N 1
ATOM 618 C CA . VAL A 1 80 ? -10.406 9.672 10.695 1 98.88 80 VAL A CA 1
ATOM 619 C C . VAL A 1 80 ? -10.703 11.016 10.039 1 98.88 80 VAL A C 1
ATOM 621 O O . VAL A 1 80 ? -11.633 11.719 10.438 1 98.88 80 VAL A O 1
ATOM 624 N N . ILE A 1 81 ? -10.07 11.32 8.969 1 98.94 81 ILE A N 1
ATOM 625 C CA . ILE A 1 81 ? -10.055 12.688 8.461 1 98.94 81 ILE A CA 1
ATOM 626 C C . ILE A 1 81 ? -11.406 13.023 7.84 1 98.94 81 ILE A C 1
ATOM 628 O O . ILE A 1 81 ? -12.07 13.977 8.258 1 98.94 81 ILE A O 1
ATOM 632 N N . ARG A 1 82 ? -11.82 12.211 6.898 1 98.81 82 ARG A N 1
ATOM 633 C CA . ARG A 1 82 ? -13.031 12.531 6.152 1 98.81 82 ARG A CA 1
ATOM 634 C C . ARG A 1 82 ? -14.25 12.531 7.07 1 98.81 82 ARG A C 1
ATOM 636 O O . ARG A 1 82 ? -15.047 13.477 7.062 1 98.81 82 ARG A O 1
ATOM 643 N N . PRO A 1 83 ? -14.438 11.5 7.93 1 98.75 83 PRO A N 1
ATOM 644 C CA . PRO A 1 83 ? -15.617 11.523 8.805 1 98.75 83 PRO A CA 1
ATOM 645 C C . PRO A 1 83 ? -15.641 12.742 9.727 1 98.75 83 PRO A C 1
ATOM 647 O O . PRO A 1 83 ? -16.719 13.305 9.969 1 98.75 83 PRO A O 1
ATOM 650 N N . TYR A 1 84 ? -14.477 13.188 10.203 1 98.75 84 TYR A N 1
ATOM 651 C CA . TYR A 1 84 ? -14.438 14.32 11.117 1 98.75 84 TYR A CA 1
ATOM 652 C C . TYR A 1 84 ? -14.758 15.625 10.383 1 98.75 84 TYR A C 1
ATOM 654 O O . TYR A 1 84 ? -15.461 16.484 10.914 1 98.75 84 TYR A O 1
ATOM 662 N N . LEU A 1 85 ? -14.273 15.727 9.195 1 98.69 85 LEU A N 1
ATOM 663 C CA . LEU A 1 85 ? -14.562 16.906 8.375 1 98.69 85 LEU A CA 1
ATOM 664 C C . LEU A 1 85 ? -16.047 16.969 8.016 1 98.69 85 LEU A C 1
ATOM 666 O O . LEU A 1 85 ? -16.641 18.047 8.008 1 98.69 85 LEU A O 1
ATOM 670 N N . GLU A 1 86 ? -16.594 15.836 7.75 1 98 86 GLU A N 1
ATOM 671 C CA . GLU A 1 86 ? -18 15.766 7.367 1 98 86 GLU A CA 1
ATOM 672 C C . GLU A 1 86 ? -18.906 16.203 8.516 1 98 86 GLU A C 1
ATOM 674 O O . GLU A 1 86 ? -20.031 16.641 8.289 1 98 86 GLU A O 1
ATOM 679 N N . GLN A 1 87 ? -18.391 16.188 9.695 1 97.19 87 GLN A N 1
ATOM 680 C CA . GLN A 1 87 ? -19.156 16.609 10.867 1 97.19 87 GLN A CA 1
ATOM 681 C C . GLN A 1 87 ? -18.906 18.094 11.164 1 97.19 87 GLN A C 1
ATOM 683 O O . GLN A 1 87 ? -19.391 18.609 12.172 1 97.19 87 GLN A O 1
ATOM 688 N N . GLY A 1 88 ? -18.141 18.703 10.336 1 97.44 88 GLY A N 1
ATOM 689 C CA . GLY A 1 88 ? -17.906 20.125 10.477 1 97.44 88 GLY A CA 1
ATOM 690 C C . GLY A 1 88 ? -16.719 20.438 11.383 1 97.44 88 GLY A C 1
ATOM 691 O O . GLY A 1 88 ? -16.625 21.547 11.914 1 97.44 88 GLY A O 1
ATOM 692 N N . GLY A 1 89 ? -15.812 19.469 11.586 1 98.31 89 GLY A N 1
ATOM 693 C CA . GLY A 1 89 ? -14.688 19.656 12.484 1 98.31 89 GLY A CA 1
ATOM 694 C C . GLY A 1 89 ? -13.445 20.188 11.789 1 98.31 89 GLY A C 1
ATOM 695 O O . GLY A 1 89 ? -13.461 20.438 10.578 1 98.31 89 GLY A O 1
ATOM 696 N N . ILE A 1 90 ? -12.414 20.406 12.625 1 98.81 90 ILE A N 1
ATOM 697 C CA . ILE A 1 90 ? -11.094 20.828 12.172 1 98.81 90 ILE A CA 1
ATOM 698 C C . ILE A 1 90 ? -10.117 19.656 12.289 1 98.81 90 ILE A C 1
ATOM 700 O O . ILE A 1 90 ? -10.016 19.031 13.344 1 98.81 90 ILE A O 1
ATOM 704 N N . VAL A 1 91 ? -9.438 19.344 11.188 1 98.94 91 VAL A N 1
ATOM 705 C CA . VAL A 1 91 ? -8.398 18.328 11.227 1 98.94 91 VAL A CA 1
ATOM 706 C C . VAL A 1 91 ? -7.035 18.969 10.969 1 98.94 91 VAL A C 1
ATOM 708 O O . VAL A 1 91 ? -6.84 19.625 9.938 1 98.94 91 VAL A O 1
ATOM 711 N N . LEU A 1 92 ? -6.176 18.875 11.914 1 98.94 92 LEU A N 1
ATOM 712 C CA . LEU A 1 92 ? -4.762 19.203 11.766 1 98.94 92 LEU A CA 1
ATOM 713 C C . LEU A 1 92 ? -3.934 17.953 11.523 1 98.94 92 LEU A C 1
ATOM 715 O O . LEU A 1 92 ? -4.043 16.969 12.273 1 98.94 92 LEU A O 1
ATOM 719 N N . CYS A 1 93 ? -3.117 17.969 10.5 1 98.88 93 CYS A N 1
ATOM 720 C CA . CYS A 1 93 ? -2.389 16.75 10.148 1 98.88 93 CYS A CA 1
ATOM 721 C C . CYS A 1 93 ? -0.917 17.062 9.891 1 98.88 93 CYS A C 1
ATOM 723 O O . CYS A 1 93 ? -0.589 17.875 9.031 1 98.88 93 CYS A O 1
ATOM 725 N N . ASP A 1 94 ? -0.05 16.406 10.656 1 98.25 94 ASP A N 1
ATOM 726 C CA . ASP A 1 94 ? 1.385 16.438 10.391 1 98.25 94 ASP A CA 1
ATOM 727 C C . ASP A 1 94 ? 1.729 15.586 9.164 1 98.25 94 ASP A C 1
ATOM 729 O O . ASP A 1 94 ? 1.788 14.359 9.258 1 98.25 94 ASP A O 1
ATOM 733 N N . ARG A 1 95 ? 2.027 16.219 8.055 1 98.12 95 ARG A N 1
ATOM 734 C CA . ARG A 1 95 ? 2.246 15.664 6.723 1 98.12 95 ARG A CA 1
ATOM 735 C C . ARG A 1 95 ? 0.949 15.117 6.137 1 98.12 95 ARG A C 1
ATOM 737 O O . ARG A 1 95 ? -0.015 14.875 6.867 1 98.12 95 ARG A O 1
ATOM 744 N N . TYR A 1 96 ? 0.916 14.992 4.867 1 98.56 96 TYR A N 1
ATOM 745 C CA . TYR A 1 96 ? -0.181 14.445 4.074 1 98.56 96 TYR A CA 1
ATOM 746 C C . TYR A 1 96 ? 0.282 14.109 2.662 1 98.56 96 TYR A C 1
ATOM 748 O O . TYR A 1 96 ? 1.401 13.625 2.469 1 98.56 96 TYR A O 1
ATOM 756 N N . ALA A 1 97 ? -0.548 14.242 1.686 1 98.44 97 ALA A N 1
ATOM 757 C CA . ALA A 1 97 ? -0.327 13.727 0.337 1 98.44 97 ALA A CA 1
ATOM 758 C C . ALA A 1 97 ? 0.825 14.461 -0.348 1 98.44 97 ALA A C 1
ATOM 760 O O . ALA A 1 97 ? 1.53 13.875 -1.176 1 98.44 97 ALA A O 1
ATOM 761 N N . ASP A 1 98 ? 1.047 15.695 -0.011 1 98.62 98 ASP A N 1
ATOM 762 C CA . ASP A 1 98 ? 2.098 16.469 -0.664 1 98.62 98 ASP A CA 1
ATOM 763 C C . ASP A 1 98 ? 3.471 15.844 -0.422 1 98.62 98 ASP A C 1
ATOM 765 O O . ASP A 1 98 ? 4.355 15.938 -1.273 1 98.62 98 ASP A O 1
ATOM 769 N N . SER A 1 99 ? 3.596 15.219 0.718 1 98.12 99 SER A N 1
ATOM 770 C CA . SER A 1 99 ? 4.848 14.539 1.026 1 98.12 99 SER A CA 1
ATOM 771 C C . SER A 1 99 ? 5.184 13.492 -0.032 1 98.12 99 SER A C 1
ATOM 773 O O . SER A 1 99 ? 6.352 13.32 -0.389 1 98.12 99 SER A O 1
ATOM 775 N N . THR A 1 100 ? 4.188 12.789 -0.5 1 97.81 100 THR A N 1
ATOM 776 C CA . THR A 1 100 ? 4.422 11.758 -1.504 1 97.81 100 THR A CA 1
ATOM 777 C C . THR A 1 100 ? 5.047 12.352 -2.76 1 97.81 100 THR A C 1
AT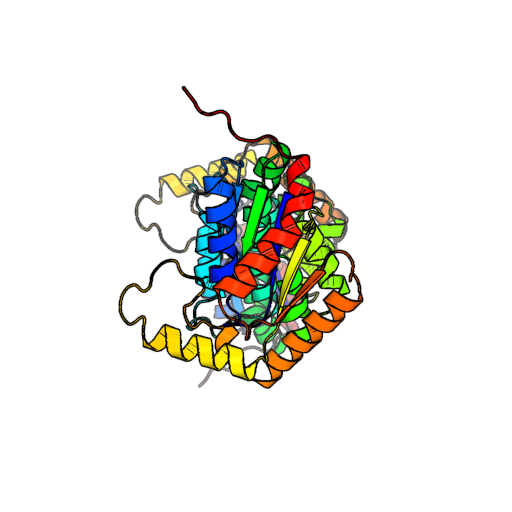OM 779 O O . THR A 1 100 ? 5.98 11.781 -3.33 1 97.81 100 THR A O 1
ATOM 782 N N . PHE A 1 101 ? 4.586 13.445 -3.213 1 98.25 101 PHE A N 1
ATOM 783 C CA . PHE A 1 101 ? 5.141 14.102 -4.391 1 98.25 101 PHE A CA 1
ATOM 784 C C . PHE A 1 101 ? 6.559 14.594 -4.121 1 98.25 101 PHE A C 1
ATOM 786 O O . PHE A 1 101 ? 7.441 14.453 -4.969 1 98.25 101 PHE A O 1
ATOM 793 N N . ALA A 1 102 ? 6.773 15.133 -2.951 1 98.31 102 ALA A N 1
ATOM 794 C CA . ALA A 1 102 ? 8.094 15.656 -2.611 1 98.31 102 ALA A CA 1
ATOM 795 C C . ALA A 1 102 ? 9.109 14.523 -2.467 1 98.31 102 ALA A C 1
ATOM 797 O O . ALA A 1 102 ? 10.164 14.539 -3.109 1 98.31 102 ALA A O 1
ATOM 798 N N . TYR A 1 103 ? 8.781 13.523 -1.733 1 97.44 103 TYR A N 1
ATOM 799 C CA . TYR A 1 103 ? 9.742 12.492 -1.356 1 97.44 103 TYR A CA 1
ATOM 800 C C . TYR A 1 103 ? 9.852 11.43 -2.443 1 97.44 103 TYR A C 1
ATOM 802 O O . TYR A 1 103 ? 10.961 11.094 -2.875 1 97.44 103 TYR A O 1
ATOM 810 N N . GLN A 1 104 ? 8.773 10.914 -2.859 1 96.75 104 GLN A N 1
ATOM 811 C CA . GLN A 1 104 ? 8.812 9.852 -3.861 1 96.75 104 GLN A CA 1
ATOM 812 C C . GLN A 1 104 ? 8.891 10.43 -5.27 1 96.75 104 GLN A C 1
ATOM 814 O O . GLN A 1 104 ? 9.555 9.867 -6.145 1 96.75 104 GLN A O 1
ATOM 819 N N . GLY A 1 105 ? 8.211 11.516 -5.516 1 97.69 105 GLY A N 1
ATOM 820 C CA . GLY A 1 105 ? 8.273 12.148 -6.824 1 97.69 105 GLY A CA 1
ATOM 821 C C . GLY A 1 105 ? 9.609 12.812 -7.109 1 97.69 105 GLY A C 1
ATOM 822 O O . GLY A 1 105 ? 10.453 12.234 -7.797 1 97.69 105 GLY A O 1
ATOM 823 N N . TYR A 1 106 ? 9.836 13.883 -6.469 1 97.62 106 TYR A N 1
ATOM 824 C CA . TYR A 1 106 ? 11.039 14.664 -6.715 1 97.62 106 TYR A CA 1
ATOM 825 C C . TYR A 1 106 ? 12.258 14.016 -6.062 1 97.62 106 TYR A C 1
ATOM 827 O O . TYR A 1 106 ? 13.336 13.977 -6.656 1 97.62 106 TYR A O 1
ATOM 835 N N . GLY A 1 107 ? 12.117 13.5 -4.918 1 97.06 107 GLY A N 1
ATOM 836 C CA . GLY A 1 107 ? 13.219 12.875 -4.203 1 97.06 107 GLY A CA 1
ATOM 837 C C . GLY A 1 107 ? 13.758 11.633 -4.902 1 97.06 107 GLY A C 1
ATOM 838 O O . GLY A 1 107 ? 14.953 11.531 -5.164 1 97.06 107 GLY A O 1
ATOM 839 N N . LEU A 1 108 ? 12.82 10.742 -5.273 1 95.69 108 LEU A N 1
ATOM 840 C CA . LEU A 1 108 ? 13.219 9.469 -5.848 1 95.69 108 LEU A CA 1
ATOM 841 C C . LEU A 1 108 ? 13.078 9.484 -7.367 1 95.69 108 LEU A C 1
ATOM 843 O O . LEU A 1 108 ? 13.469 8.531 -8.039 1 95.69 108 LEU A O 1
ATOM 847 N N . GLY A 1 109 ? 12.5 10.539 -7.895 1 96.06 109 GLY A N 1
ATOM 848 C CA . GLY A 1 109 ? 12.383 10.68 -9.336 1 96.06 109 GLY A CA 1
ATOM 849 C C . GLY A 1 109 ? 11.219 9.906 -9.922 1 96.06 109 GLY A C 1
ATOM 850 O O . GLY A 1 109 ? 11.203 9.602 -11.117 1 96.06 109 GLY A O 1
ATOM 851 N N . ARG A 1 110 ? 10.25 9.602 -9.141 1 95.69 110 ARG A N 1
ATOM 852 C CA . ARG A 1 110 ? 9.086 8.867 -9.625 1 95.69 110 ARG A CA 1
ATOM 853 C C . ARG A 1 110 ? 8.211 9.758 -10.5 1 95.69 110 ARG A C 1
ATOM 855 O O . ARG A 1 110 ? 8.141 10.969 -10.297 1 95.69 110 ARG A O 1
ATOM 862 N N . ASP A 1 111 ? 7.5 9.117 -11.422 1 95.62 111 ASP A N 1
ATOM 863 C CA . ASP A 1 111 ? 6.613 9.82 -12.344 1 95.62 111 ASP A CA 1
ATOM 864 C C . ASP A 1 111 ? 5.461 10.484 -11.594 1 95.62 111 ASP A C 1
ATOM 866 O O . ASP A 1 111 ? 4.664 9.805 -10.938 1 95.62 111 ASP A O 1
ATOM 870 N N . LEU A 1 112 ? 5.316 11.781 -11.781 1 97 112 LEU A N 1
ATOM 871 C CA . LEU A 1 112 ? 4.324 12.555 -11.039 1 97 112 LEU A CA 1
ATOM 872 C C . LEU A 1 112 ? 2.912 12.188 -11.484 1 97 112 LEU A C 1
ATOM 874 O O . LEU A 1 112 ? 1.973 12.234 -10.688 1 97 112 LEU A O 1
ATOM 878 N N . ALA A 1 113 ? 2.74 11.836 -12.734 1 95.62 113 ALA A N 1
ATOM 879 C CA . ALA A 1 113 ? 1.42 11.438 -13.211 1 95.62 113 ALA A CA 1
ATOM 880 C C . ALA A 1 113 ? 0.954 10.148 -12.539 1 95.62 113 ALA A C 1
ATOM 882 O O . ALA A 1 113 ? -0.217 10.023 -12.172 1 95.62 113 ALA A O 1
ATOM 883 N N . GLU A 1 114 ? 1.832 9.234 -12.414 1 95 114 GLU A N 1
ATOM 884 C CA . GLU A 1 114 ? 1.544 8.008 -11.688 1 95 114 GLU A CA 1
ATOM 885 C C . GLU A 1 114 ? 1.178 8.297 -10.234 1 95 114 GLU A C 1
ATOM 887 O O . GLU A 1 114 ? 0.201 7.75 -9.711 1 95 114 GLU A O 1
ATOM 892 N N . LEU A 1 115 ? 1.926 9.188 -9.625 1 97.31 115 LEU A N 1
ATOM 893 C CA . LEU A 1 115 ? 1.688 9.539 -8.227 1 97.31 115 LEU A CA 1
ATOM 894 C C . LEU A 1 115 ? 0.333 10.219 -8.062 1 97.31 115 LEU A C 1
ATOM 896 O O . LEU A 1 115 ? -0.334 10.047 -7.043 1 97.31 115 LEU A O 1
ATOM 900 N N . ARG A 1 116 ? -0.061 10.953 -9.031 1 97.25 116 ARG A N 1
ATOM 901 C CA . ARG A 1 116 ? -1.35 11.633 -8.961 1 97.25 116 ARG A CA 1
ATOM 902 C C . ARG A 1 116 ? -2.498 10.633 -8.906 1 97.25 116 ARG A C 1
ATOM 904 O O . ARG A 1 116 ? -3.438 10.797 -8.125 1 97.25 116 ARG A O 1
ATOM 911 N N . VAL A 1 117 ? -2.424 9.594 -9.703 1 96.12 117 VAL A N 1
ATOM 912 C CA . VAL A 1 117 ? -3.469 8.578 -9.727 1 96.12 117 VAL A CA 1
ATOM 913 C C . VAL A 1 117 ? -3.506 7.844 -8.391 1 96.12 117 VAL A C 1
ATOM 915 O O . VAL A 1 117 ? -4.574 7.668 -7.797 1 96.12 117 VAL A O 1
ATOM 918 N N . ILE A 1 118 ? -2.369 7.488 -7.918 1 97.12 118 ILE A N 1
ATOM 919 C CA . ILE A 1 118 ? -2.271 6.707 -6.691 1 97.12 118 ILE A CA 1
ATOM 920 C C . ILE A 1 118 ? -2.703 7.559 -5.5 1 97.12 118 ILE A C 1
ATOM 922 O O . ILE A 1 118 ? -3.434 7.09 -4.625 1 97.12 118 ILE A O 1
ATOM 926 N N . THR A 1 119 ? -2.273 8.82 -5.496 1 98.06 119 THR A N 1
ATOM 927 C CA . THR A 1 119 ? -2.635 9.727 -4.41 1 98.06 119 THR A CA 1
ATOM 928 C C . THR A 1 119 ? -4.133 10.016 -4.422 1 98.06 119 THR A C 1
ATOM 930 O O . THR A 1 119 ? -4.77 10.07 -3.369 1 98.06 119 THR A O 1
ATOM 933 N N . ALA A 1 120 ? -4.672 10.148 -5.602 1 97.69 120 ALA A N 1
ATOM 934 C CA . ALA A 1 120 ? -6.113 10.359 -5.715 1 97.69 120 ALA A CA 1
ATOM 935 C C . ALA A 1 120 ? -6.887 9.156 -5.188 1 97.69 120 ALA A C 1
ATOM 937 O O . ALA A 1 120 ? -7.906 9.305 -4.516 1 97.69 120 ALA A O 1
ATOM 938 N N . ALA A 1 121 ? -6.438 8.023 -5.504 1 96.69 121 ALA A N 1
ATOM 939 C CA . ALA A 1 121 ? -7.07 6.809 -4.988 1 96.69 121 ALA A CA 1
ATOM 940 C C . ALA A 1 121 ? -7 6.758 -3.465 1 96.69 121 ALA A C 1
ATOM 942 O O . ALA A 1 121 ? -7.988 6.426 -2.805 1 96.69 121 ALA A O 1
ATOM 943 N N . ALA A 1 122 ? -5.902 7.117 -2.914 1 98.44 122 ALA A N 1
ATOM 944 C CA . ALA A 1 122 ? -5.668 7.02 -1.476 1 98.44 122 ALA A CA 1
ATOM 945 C C . ALA A 1 122 ? -6.5 8.047 -0.711 1 98.44 122 ALA A C 1
ATOM 947 O O . ALA A 1 122 ? -6.977 7.77 0.392 1 98.44 122 ALA A O 1
ATOM 948 N N . THR A 1 123 ? -6.703 9.258 -1.32 1 98.75 123 THR A N 1
ATOM 949 C CA . THR A 1 123 ? -7.312 10.352 -0.576 1 98.75 123 THR A CA 1
ATOM 950 C C . THR A 1 123 ? -8.789 10.5 -0.936 1 98.75 123 THR A C 1
ATOM 952 O O . THR A 1 123 ? -9.539 11.195 -0.244 1 98.75 123 THR A O 1
ATOM 955 N N . GLY A 1 124 ? -9.172 9.867 -2.062 1 97.38 124 GLY A N 1
ATOM 956 C CA . GLY A 1 124 ? -10.484 10.164 -2.611 1 97.38 124 GLY A CA 1
ATOM 957 C C . GLY A 1 124 ? -10.633 11.602 -3.076 1 97.38 124 GLY A C 1
ATOM 958 O O . GLY A 1 124 ? -11.711 12.18 -2.984 1 97.38 124 GLY A O 1
ATOM 959 N N . GLY A 1 125 ? -9.516 12.219 -3.365 1 97.56 125 GLY A N 1
ATOM 960 C CA . GLY A 1 125 ? -9.523 13.578 -3.875 1 97.56 125 GLY A CA 1
ATOM 961 C C . GLY A 1 125 ? -9.508 14.625 -2.777 1 97.56 125 GLY A C 1
ATOM 962 O O . GLY A 1 125 ? -9.5 15.828 -3.059 1 97.56 125 GLY A O 1
ATOM 963 N N . LEU A 1 126 ? -9.438 14.219 -1.535 1 98.69 126 LEU A N 1
ATOM 964 C CA . LEU A 1 126 ? -9.461 15.164 -0.42 1 98.69 126 LEU A CA 1
ATOM 965 C C . LEU A 1 126 ? -8.18 15.977 -0.371 1 98.69 126 LEU A C 1
ATOM 967 O O . LEU A 1 126 ? -7.082 15.414 -0.338 1 98.69 126 LEU A O 1
ATOM 971 N N . ARG A 1 127 ? -8.312 17.281 -0.36 1 98.44 127 ARG A N 1
ATOM 972 C CA . ARG A 1 127 ? -7.191 18.203 -0.289 1 98.44 127 ARG A CA 1
ATOM 973 C C . ARG A 1 127 ? -7.305 19.109 0.931 1 98.44 127 ARG A C 1
ATOM 975 O O . ARG A 1 127 ? -8.414 19.484 1.337 1 98.44 127 ARG A O 1
ATOM 982 N N . PRO A 1 128 ? -6.172 19.5 1.486 1 98.81 128 PRO A N 1
ATOM 983 C CA . PRO A 1 128 ? -6.246 20.469 2.584 1 98.81 128 PRO A CA 1
ATOM 984 C C . PRO A 1 128 ? -6.73 21.844 2.127 1 98.81 128 PRO A C 1
ATOM 986 O O . PRO A 1 128 ? -6.512 22.219 0.975 1 98.81 128 PRO A O 1
ATOM 989 N N . ASP A 1 129 ? -7.344 22.516 3.09 1 98.38 129 ASP A N 1
ATOM 990 C CA . ASP A 1 129 ? -7.707 23.906 2.857 1 98.38 129 ASP A CA 1
ATOM 991 C C . ASP A 1 129 ? -6.48 24.812 2.941 1 98.38 129 ASP A C 1
ATOM 993 O O . ASP A 1 129 ? -6.383 25.797 2.217 1 98.38 129 ASP A O 1
ATOM 997 N N . ILE A 1 130 ? -5.621 24.406 3.824 1 98.62 130 ILE A N 1
ATOM 998 C CA . ILE A 1 130 ? -4.371 25.125 4.051 1 98.62 130 ILE A CA 1
ATOM 999 C C . ILE A 1 130 ? -3.236 24.141 4.285 1 98.62 130 ILE A C 1
ATOM 1001 O O . ILE A 1 130 ? -3.412 23.141 4.992 1 98.62 130 ILE A O 1
ATOM 1005 N N . THR A 1 131 ? -2.143 24.422 3.676 1 98.94 131 THR A N 1
ATOM 1006 C CA . THR A 1 131 ? -0.917 23.688 3.986 1 98.94 131 THR A CA 1
ATOM 1007 C C . THR A 1 131 ? 0.186 24.656 4.426 1 98.94 131 THR A C 1
ATOM 1009 O O . THR A 1 131 ? 0.57 25.547 3.676 1 98.94 131 THR A O 1
ATOM 1012 N N . PHE A 1 132 ? 0.701 24.453 5.613 1 98.94 132 PHE A N 1
ATOM 1013 C CA . PHE A 1 132 ? 1.846 25.219 6.086 1 98.94 132 PHE A CA 1
ATOM 1014 C C . PHE A 1 132 ? 3.152 24.531 5.707 1 98.94 132 PHE A C 1
ATOM 1016 O O . PHE A 1 132 ? 3.348 23.359 6 1 98.94 132 PHE A O 1
ATOM 1023 N N . TYR A 1 133 ? 3.969 25.25 5.023 1 98.88 133 TYR A N 1
ATOM 1024 C CA . TYR A 1 133 ? 5.332 24.797 4.773 1 98.88 133 TYR A CA 1
ATOM 1025 C C . TYR A 1 133 ? 6.32 25.5 5.695 1 98.88 133 TYR A C 1
ATOM 1027 O O . TYR A 1 133 ? 6.516 26.703 5.598 1 98.88 133 TYR A O 1
ATOM 1035 N N . LEU A 1 134 ? 6.922 24.75 6.574 1 98.69 134 LEU A N 1
ATOM 1036 C CA . LEU A 1 134 ? 7.93 25.312 7.469 1 98.69 134 LEU A CA 1
ATOM 1037 C C . LEU A 1 134 ? 9.32 25.234 6.84 1 98.69 134 LEU A C 1
ATOM 1039 O O . LEU A 1 134 ? 9.938 24.156 6.82 1 98.69 134 LEU A O 1
ATOM 1043 N N . ASP A 1 135 ? 9.742 26.328 6.457 1 98.31 135 ASP A N 1
ATOM 1044 C CA . ASP A 1 135 ? 10.898 26.422 5.566 1 98.31 135 ASP A CA 1
ATOM 1045 C C . ASP A 1 135 ? 12.203 26.453 6.359 1 98.31 135 ASP A C 1
ATOM 1047 O O . ASP A 1 135 ? 12.414 27.344 7.184 1 98.31 135 ASP A O 1
ATOM 1051 N N . ILE A 1 136 ? 13.008 25.516 6.133 1 97.06 136 ILE A N 1
ATOM 1052 C CA . ILE A 1 136 ? 14.375 25.406 6.621 1 97.06 136 ILE A CA 1
ATOM 1053 C C . ILE A 1 136 ? 15.195 24.531 5.676 1 97.06 136 ILE A C 1
ATOM 1055 O O . ILE A 1 136 ? 14.641 23.688 4.965 1 97.06 136 ILE A O 1
ATOM 1059 N N . SER A 1 137 ? 16.5 24.766 5.645 1 96.25 137 SER A N 1
ATOM 1060 C CA . SER A 1 137 ? 17.297 23.953 4.727 1 96.25 137 SER A CA 1
ATOM 1061 C C . SER A 1 137 ? 17.328 22.5 5.168 1 96.25 137 SER A C 1
ATOM 1063 O O . SER A 1 137 ? 17.25 22.203 6.363 1 96.25 137 SER A O 1
ATOM 1065 N N . ALA A 1 138 ? 17.438 21.656 4.16 1 94.5 138 ALA A N 1
ATOM 1066 C CA . ALA A 1 138 ? 17.547 20.234 4.449 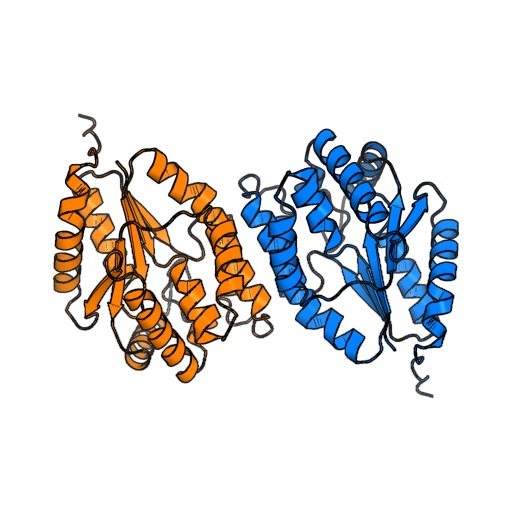1 94.5 138 ALA A CA 1
ATOM 1067 C C . ALA A 1 138 ? 18.672 19.953 5.445 1 94.5 138 ALA A C 1
ATOM 1069 O O . ALA A 1 138 ? 18.484 19.172 6.387 1 94.5 138 ALA A O 1
ATOM 1070 N N . ALA A 1 139 ? 19.766 20.578 5.25 1 94.75 139 ALA A N 1
ATOM 1071 C CA . ALA A 1 139 ? 20.922 20.375 6.105 1 94.75 139 ALA A CA 1
ATOM 1072 C C . ALA A 1 139 ? 20.641 20.797 7.543 1 94.75 139 ALA A C 1
ATOM 1074 O O . ALA A 1 139 ? 20.906 20.047 8.484 1 94.75 139 ALA A O 1
ATOM 1075 N N . GLU A 1 140 ? 20.094 21.906 7.707 1 94.62 140 GLU A N 1
ATOM 1076 C CA . GLU A 1 140 ? 19.766 22.406 9.031 1 94.62 140 GLU A CA 1
ATOM 1077 C C . GLU A 1 140 ? 18.719 21.531 9.719 1 94.62 140 GLU A C 1
ATOM 1079 O O . GLU A 1 140 ? 18.812 21.266 10.914 1 94.62 140 GLU A O 1
ATOM 1084 N N . GLY A 1 141 ? 17.75 21.172 8.969 1 93.06 141 GLY A N 1
ATOM 1085 C CA . GLY A 1 141 ? 16.703 20.328 9.516 1 93.06 141 GLY A CA 1
ATOM 1086 C C . GLY A 1 141 ? 17.203 18.984 10.016 1 93.06 141 GLY A C 1
ATOM 1087 O O . GLY A 1 141 ? 16.844 18.547 11.109 1 93.06 141 GLY A O 1
ATOM 1088 N N . LEU A 1 142 ? 17.984 18.359 9.203 1 91.88 142 LEU A N 1
ATOM 1089 C CA . LEU A 1 142 ? 18.547 17.078 9.57 1 91.88 142 LEU A CA 1
ATOM 1090 C C . LEU A 1 142 ? 19.406 17.203 10.828 1 91.88 142 LEU A C 1
ATOM 1092 O O . LEU A 1 142 ? 19.391 16.312 11.688 1 91.88 142 LEU A O 1
ATOM 1096 N N . GLU A 1 143 ? 20.125 18.266 10.93 1 91.56 143 GLU A N 1
ATOM 1097 C CA . GLU A 1 143 ? 20.953 18.516 12.109 1 91.56 143 GLU A CA 1
ATOM 1098 C C . GLU A 1 143 ? 20.094 18.688 13.359 1 91.56 143 GLU A C 1
ATOM 1100 O O . GLU A 1 143 ? 20.438 18.141 14.422 1 91.56 143 GLU A O 1
ATOM 1105 N N . ARG A 1 144 ? 19.062 19.391 13.25 1 90.25 144 ARG A N 1
ATOM 1106 C CA . ARG A 1 144 ? 18.125 19.578 14.367 1 90.25 144 ARG A CA 1
ATOM 1107 C C . ARG A 1 144 ? 17.562 18.234 14.828 1 90.25 144 ARG A C 1
ATOM 1109 O O . ARG A 1 144 ? 17.469 17.984 16.031 1 90.25 144 ARG A O 1
ATOM 1116 N N . LYS A 1 145 ? 17.172 17.422 13.844 1 88.31 145 LYS A N 1
ATOM 1117 C CA . LYS A 1 145 ? 16.594 16.125 14.164 1 88.31 145 LYS A CA 1
ATOM 1118 C C . LYS A 1 145 ? 17.609 15.219 14.859 1 88.31 145 LYS A C 1
ATOM 1120 O O . LYS A 1 145 ? 17.266 14.516 15.812 1 88.31 145 LYS A O 1
ATOM 1125 N N . ARG A 1 146 ? 18.797 15.219 14.414 1 86.75 146 ARG A N 1
ATOM 1126 C CA . ARG A 1 146 ? 19.859 14.422 15.023 1 86.75 146 ARG A CA 1
ATOM 1127 C C . ARG A 1 146 ? 20.094 14.82 16.484 1 86.75 146 ARG A C 1
ATOM 1129 O O . ARG A 1 146 ? 20.281 13.961 17.344 1 86.75 146 ARG A O 1
ATOM 1136 N N . ARG A 1 147 ? 20.031 16.031 16.766 1 82.31 147 ARG A N 1
ATOM 1137 C CA . ARG A 1 147 ? 20.266 16.547 18.109 1 82.31 147 ARG A CA 1
ATOM 1138 C C . ARG A 1 147 ? 19.109 16.156 19.031 1 82.31 147 ARG A C 1
ATOM 1140 O O . ARG A 1 147 ? 19.328 15.867 20.219 1 82.31 147 ARG A O 1
ATOM 1147 N N . LYS A 1 148 ? 18 16.156 18.562 1 77 148 LYS A N 1
ATOM 1148 C CA . LYS A 1 148 ? 16.844 15.781 19.359 1 77 148 LYS A CA 1
ATOM 1149 C C . LYS A 1 148 ? 16.844 14.289 19.672 1 77 148 LYS A C 1
ATOM 1151 O O . LYS A 1 148 ? 16.484 13.883 20.781 1 77 148 LYS A O 1
ATOM 1156 N N . GLY A 1 149 ? 17.031 13.508 18.641 1 64.81 149 GLY A N 1
ATOM 1157 C CA . GLY A 1 149 ? 17.109 12.07 18.844 1 64.81 149 GLY A CA 1
ATOM 1158 C C . GLY A 1 149 ? 18.172 11.672 19.844 1 64.81 149 GLY A C 1
ATOM 1159 O O . GLY A 1 149 ? 18 10.68 20.562 1 64.81 149 GLY A O 1
ATOM 1160 N N . ALA A 1 150 ? 19.297 12.281 19.766 1 55.72 150 ALA A N 1
ATOM 1161 C CA . ALA A 1 150 ? 20.375 12.016 20.703 1 55.72 150 ALA A CA 1
ATOM 1162 C C . ALA A 1 150 ? 19.953 12.312 22.141 1 55.72 150 ALA A C 1
ATOM 1164 O O . ALA A 1 150 ? 20.469 11.719 23.094 1 55.72 150 ALA A O 1
ATOM 1165 N N . ARG A 1 151 ? 19.078 13.266 22.297 1 50.47 151 ARG A N 1
ATOM 1166 C CA . ARG A 1 151 ? 18.609 13.641 23.641 1 50.47 151 ARG A CA 1
ATOM 1167 C C . ARG A 1 151 ? 17.5 12.711 24.109 1 50.47 151 ARG A C 1
ATOM 1169 O O . ARG A 1 151 ? 17.203 12.656 25.312 1 50.47 151 ARG A O 1
ATOM 1176 N N . SER A 1 152 ? 16.859 12.234 23.234 1 52.03 152 SER A N 1
ATOM 1177 C CA . SER A 1 152 ? 15.719 11.391 23.594 1 52.03 152 SER A CA 1
ATOM 1178 C C . SER A 1 152 ? 16.156 9.945 23.828 1 52.03 152 SER A C 1
ATOM 1180 O O . SER A 1 152 ? 16.141 9.133 22.906 1 52.03 152 SER A O 1
ATOM 1182 N N . THR A 1 153 ? 17.266 9.672 24.547 1 44.44 153 THR A N 1
ATOM 1183 C CA . THR A 1 153 ? 17.688 8.305 24.844 1 44.44 153 THR A CA 1
ATOM 1184 C C . THR A 1 153 ? 16.469 7.402 25.047 1 44.44 153 THR A C 1
ATOM 1186 O O . THR A 1 153 ? 16.594 6.176 25 1 44.44 153 THR A O 1
ATOM 1189 N N . GLY A 1 154 ? 15.586 7.699 26.047 1 37.59 154 GLY A N 1
ATOM 1190 C CA . GLY A 1 154 ? 14.672 6.797 26.719 1 37.59 154 GLY A CA 1
ATOM 1191 C C . GLY A 1 154 ? 13.531 6.328 25.844 1 37.59 154 GLY A C 1
ATOM 1192 O O . GLY A 1 154 ? 13.219 5.137 25.812 1 37.59 154 GLY A O 1
ATOM 1193 N N . GLN A 1 155 ? 12.352 7.039 25.734 1 34.09 155 GLN A N 1
ATOM 1194 C CA . GLN A 1 155 ? 11.078 6.426 25.391 1 34.09 155 GLN A CA 1
ATOM 1195 C C . GLN A 1 155 ? 10.984 6.172 23.891 1 34.09 155 GLN A C 1
ATOM 1197 O O . GLN A 1 155 ? 10.977 7.117 23.094 1 34.09 155 GLN A O 1
ATOM 1202 N N . ARG A 1 156 ? 11.539 5.223 23.312 1 41.22 156 ARG A N 1
ATOM 1203 C CA . ARG A 1 156 ? 11.352 4.637 21.984 1 41.22 156 ARG A CA 1
ATOM 1204 C C . ARG A 1 156 ? 9.969 4.961 21.438 1 41.22 156 ARG A C 1
ATOM 1206 O O . ARG A 1 156 ? 9.477 4.277 20.531 1 41.22 156 ARG A O 1
ATOM 1213 N N . GLY A 1 157 ? 9.133 5.648 22.078 1 38.84 157 GLY A N 1
ATOM 1214 C CA . GLY A 1 157 ? 7.723 5.57 21.734 1 38.84 157 GLY A CA 1
ATOM 1215 C C . GLY A 1 157 ? 7.406 6.152 20.375 1 38.84 157 GLY A C 1
ATOM 1216 O O . GLY A 1 157 ? 8.312 6.465 19.594 1 38.84 157 GLY A O 1
ATOM 1217 N N . ALA A 1 158 ? 6.125 6.75 20.25 1 44.94 158 ALA A N 1
ATOM 1218 C CA . ALA A 1 158 ? 5.066 7.113 19.312 1 44.94 158 ALA A CA 1
ATOM 1219 C C . ALA A 1 158 ? 5.453 8.352 18.5 1 44.94 158 ALA A C 1
ATOM 1221 O O . ALA A 1 158 ? 4.664 8.836 17.688 1 44.94 158 ALA A O 1
ATOM 1222 N N . ASN A 1 159 ? 6.84 8.961 18.609 1 52.53 159 ASN A N 1
ATOM 1223 C CA . ASN A 1 159 ? 6.902 10.32 18.094 1 52.53 159 ASN A CA 1
ATOM 1224 C C . ASN A 1 159 ? 7.562 10.383 16.719 1 52.53 159 ASN A C 1
ATOM 1226 O O . ASN A 1 159 ? 8.398 9.539 16.391 1 52.53 159 ASN A O 1
ATOM 1230 N N . ASN A 1 160 ? 7.043 11.125 15.812 1 59.94 160 ASN A N 1
ATOM 1231 C CA . ASN A 1 160 ? 7.516 11.484 14.484 1 59.94 160 ASN A CA 1
ATOM 1232 C C . ASN A 1 160 ? 8.984 11.898 14.5 1 59.94 160 ASN A C 1
ATOM 1234 O O . ASN A 1 160 ? 9.57 12.164 13.453 1 59.94 160 ASN A O 1
ATOM 1238 N N . ASP A 1 161 ? 9.656 11.789 15.711 1 65.06 161 ASP A N 1
ATOM 1239 C CA . ASP A 1 161 ? 10.945 12.453 15.82 1 65.06 161 ASP A CA 1
ATOM 1240 C C . ASP A 1 161 ? 12.094 11.445 15.766 1 65.06 161 ASP A C 1
ATOM 1242 O O . ASP A 1 161 ? 13.258 11.82 15.695 1 65.06 161 ASP A O 1
ATOM 1246 N N . GLU A 1 162 ? 11.719 10.25 15.734 1 77.75 162 GLU A N 1
ATOM 1247 C CA . GLU A 1 162 ? 12.812 9.273 15.719 1 77.75 162 GLU A CA 1
ATOM 1248 C C . GLU A 1 162 ? 13.445 9.172 14.336 1 77.75 162 GLU A C 1
ATOM 1250 O O . GLU A 1 162 ? 12.742 9.234 13.32 1 77.75 162 GLU A O 1
ATOM 1255 N N . TRP A 1 163 ? 14.828 9.102 14.508 1 86.94 163 TRP A N 1
ATOM 1256 C CA . TRP A 1 163 ? 15.57 8.891 13.266 1 86.94 163 TRP A CA 1
ATOM 1257 C C . TRP A 1 163 ? 15.102 7.617 12.562 1 86.94 163 TRP A C 1
ATOM 1259 O O . TRP A 1 163 ? 14.953 6.57 13.203 1 86.94 163 TRP A O 1
ATOM 1269 N N . ASN A 1 164 ? 14.773 7.738 11.227 1 91.38 164 ASN A N 1
ATOM 1270 C CA . ASN A 1 164 ? 14.188 6.602 10.516 1 91.38 164 ASN A CA 1
ATOM 1271 C C . ASN A 1 164 ? 14.82 6.414 9.141 1 91.38 164 ASN A C 1
ATOM 1273 O O . ASN A 1 164 ? 15.805 7.074 8.812 1 91.38 164 ASN A O 1
ATOM 1277 N N . ARG A 1 165 ? 14.312 5.492 8.398 1 91.81 165 ARG A N 1
ATOM 1278 C CA . ARG A 1 165 ? 14.875 5.059 7.125 1 91.81 165 ARG A CA 1
ATOM 1279 C C . ARG A 1 165 ? 14.969 6.227 6.145 1 91.81 165 ARG A C 1
ATOM 1281 O O . ARG A 1 165 ? 15.945 6.344 5.406 1 91.81 165 ARG A O 1
ATOM 1288 N N . LEU A 1 166 ? 13.984 7.082 6.129 1 91.81 166 LEU A N 1
ATOM 1289 C CA . LEU A 1 166 ? 13.969 8.195 5.191 1 91.81 166 LEU A CA 1
ATOM 1290 C C . LEU A 1 166 ? 15 9.25 5.582 1 91.81 166 LEU A C 1
ATOM 1292 O O . LEU A 1 166 ? 15.648 9.844 4.715 1 91.81 166 LEU A O 1
ATOM 1296 N N . ASP A 1 167 ? 15.172 9.469 6.867 1 91.38 167 ASP A N 1
ATOM 1297 C CA . ASP A 1 167 ? 16.141 10.438 7.363 1 91.38 167 ASP A CA 1
ATOM 1298 C C . ASP A 1 167 ? 17.562 10.039 6.965 1 91.38 167 ASP A C 1
ATOM 1300 O O . ASP A 1 167 ? 18.422 10.906 6.773 1 91.38 167 ASP A O 1
ATOM 1304 N N . ALA A 1 168 ? 17.812 8.773 6.828 1 90.5 168 ALA A N 1
ATOM 1305 C CA . ALA A 1 168 ? 19.156 8.219 6.633 1 90.5 168 ALA A CA 1
ATOM 1306 C C . ALA A 1 168 ? 19.609 8.383 5.188 1 90.5 168 ALA A C 1
ATOM 1308 O O . ALA A 1 168 ? 20.766 8.094 4.855 1 90.5 168 ALA A O 1
ATOM 1309 N N . ARG A 1 169 ? 18.75 8.852 4.332 1 93.31 169 ARG A N 1
ATOM 1310 C CA . ARG A 1 169 ? 19.125 9.047 2.934 1 93.31 169 ARG A CA 1
ATOM 1311 C C . ARG A 1 169 ? 20.109 10.195 2.793 1 93.31 169 ARG A C 1
ATOM 1313 O O . ARG A 1 169 ? 20.266 11.008 3.707 1 93.31 169 ARG A O 1
ATOM 1320 N N . GLU A 1 170 ? 20.75 10.258 1.666 1 94.56 170 GLU A N 1
ATOM 1321 C CA . GLU A 1 170 ? 21.812 11.234 1.423 1 94.56 170 GLU A CA 1
ATOM 1322 C C . GLU A 1 170 ? 21.25 12.648 1.363 1 94.56 170 GLU A C 1
ATOM 1324 O O . GLU A 1 170 ? 20.094 12.859 1.004 1 94.56 170 GLU A O 1
ATOM 1329 N N . LEU A 1 171 ? 22.109 13.562 1.639 1 95.5 171 LEU A N 1
ATOM 1330 C CA . LEU A 1 171 ? 21.734 14.969 1.665 1 95.5 171 LEU A CA 1
ATOM 1331 C C . LEU A 1 171 ? 21.172 15.406 0.315 1 95.5 171 LEU A C 1
ATOM 1333 O O . LEU A 1 171 ? 20.234 16.203 0.254 1 95.5 171 LEU A O 1
ATOM 1337 N N . GLU A 1 172 ? 21.766 14.891 -0.779 1 96.88 172 GLU A N 1
ATOM 1338 C CA . GLU A 1 172 ? 21.297 15.25 -2.115 1 96.88 172 GLU A CA 1
ATOM 1339 C C . GLU A 1 172 ? 19.844 14.859 -2.312 1 96.88 172 GLU A C 1
ATOM 1341 O O . GLU A 1 172 ? 19.078 15.57 -2.984 1 96.88 172 GLU A O 1
ATOM 1346 N N . TYR A 1 173 ? 19.516 13.797 -1.796 1 97.31 173 TYR A N 1
ATOM 1347 C CA . TYR A 1 173 ? 18.109 13.367 -1.806 1 97.31 173 TYR A CA 1
ATOM 1348 C C . TYR A 1 173 ? 17.234 14.398 -1.121 1 97.31 173 TYR A C 1
ATOM 1350 O O . TYR A 1 173 ? 16.203 14.812 -1.678 1 97.31 173 TYR A O 1
ATOM 1358 N N . HIS A 1 174 ? 17.578 14.82 0.039 1 97.56 174 HIS A N 1
ATOM 1359 C CA . HIS A 1 174 ? 16.797 15.773 0.809 1 97.56 174 HIS A CA 1
ATOM 1360 C C . HIS A 1 174 ? 16.734 17.125 0.114 1 97.56 174 HIS A C 1
ATOM 1362 O O . HIS A 1 174 ? 15.727 17.844 0.206 1 97.56 174 HIS A O 1
ATOM 1368 N N . GLN A 1 175 ? 17.766 17.469 -0.563 1 97.69 175 GLN A N 1
ATOM 1369 C CA . GLN A 1 175 ? 17.766 18.703 -1.318 1 97.69 175 GLN A CA 1
ATOM 1370 C C . GLN A 1 175 ? 16.797 18.656 -2.494 1 97.69 175 GLN A C 1
ATOM 1372 O O . GLN A 1 175 ? 16.141 19.641 -2.816 1 97.69 175 GLN A O 1
ATOM 1377 N N . ARG A 1 176 ? 16.719 17.484 -3.148 1 98 176 ARG A N 1
ATOM 1378 C CA . ARG A 1 176 ? 15.719 17.297 -4.195 1 98 176 ARG A CA 1
ATOM 1379 C C . ARG A 1 176 ? 14.305 17.391 -3.627 1 98 176 ARG A C 1
ATOM 1381 O O . ARG A 1 176 ? 13.406 17.953 -4.262 1 98 176 ARG A O 1
ATOM 1388 N N . VAL A 1 177 ? 14.117 16.828 -2.48 1 98.19 177 VAL A N 1
ATOM 1389 C CA . VAL A 1 177 ? 12.836 16.891 -1.795 1 98.19 177 VAL A CA 1
ATOM 1390 C C . VAL A 1 177 ? 12.469 18.359 -1.535 1 98.19 177 VAL A C 1
ATOM 1392 O O . VAL A 1 177 ? 11.352 18.781 -1.815 1 98.19 177 VAL A O 1
ATOM 1395 N N . GLU A 1 178 ? 13.422 19.109 -0.991 1 97.81 178 GLU A N 1
ATOM 1396 C CA . GLU A 1 178 ? 13.227 20.531 -0.744 1 97.81 178 GLU A CA 1
ATOM 1397 C C . GLU A 1 178 ? 12.836 21.266 -2.023 1 97.81 178 GLU A C 1
ATOM 1399 O O . GLU A 1 178 ? 11.898 22.078 -2.023 1 97.81 178 GLU A O 1
ATOM 1404 N N . ALA A 1 179 ? 13.531 20.984 -3.07 1 97.88 179 ALA A N 1
ATOM 1405 C CA . ALA A 1 179 ? 13.219 21.578 -4.367 1 97.88 179 ALA A CA 1
ATOM 1406 C C . ALA A 1 179 ? 11.828 21.172 -4.836 1 97.88 179 ALA A C 1
ATOM 1408 O O . ALA A 1 179 ? 11.117 21.984 -5.453 1 97.88 179 ALA A O 1
ATOM 1409 N N . GLY A 1 180 ? 11.461 19.953 -4.562 1 98.31 180 GLY A N 1
ATOM 1410 C CA . GLY A 1 180 ? 10.133 19.469 -4.895 1 98.31 180 GLY A CA 1
ATOM 1411 C C . GLY A 1 180 ? 9.023 20.234 -4.195 1 98.31 180 GLY A C 1
ATOM 1412 O O . GLY A 1 180 ? 8.023 20.594 -4.82 1 98.31 180 GLY A O 1
ATOM 1413 N N . TYR A 1 181 ? 9.219 20.516 -2.955 1 98.5 181 TYR A N 1
ATOM 1414 C CA . TYR A 1 181 ? 8.234 21.312 -2.238 1 98.5 181 TYR A CA 1
ATOM 1415 C C . TYR A 1 181 ? 8.094 22.703 -2.869 1 98.5 181 TYR A C 1
ATOM 1417 O O . TYR A 1 181 ? 6.98 23.234 -2.963 1 98.5 181 TYR A O 1
ATOM 1425 N N . ARG A 1 182 ? 9.148 23.25 -3.254 1 98.25 182 ARG A N 1
ATOM 1426 C CA . ARG A 1 182 ? 9.094 24.562 -3.887 1 98.25 182 ARG A C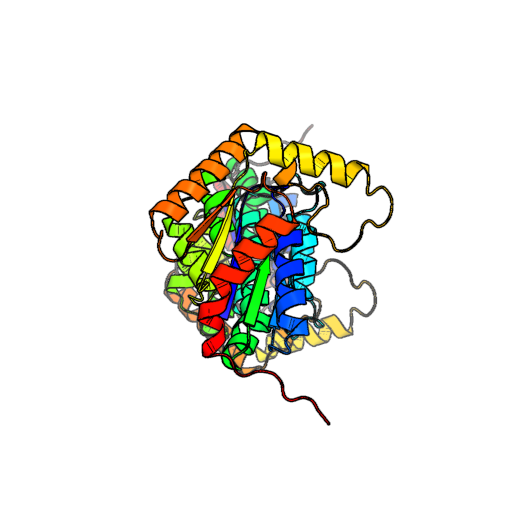A 1
ATOM 1427 C C . ARG A 1 182 ? 8.25 24.531 -5.16 1 98.25 182 ARG A C 1
ATOM 1429 O O . ARG A 1 182 ? 7.5 25.453 -5.445 1 98.25 182 ARG A O 1
ATOM 1436 N N . GLU A 1 183 ? 8.43 23.469 -5.93 1 98.5 183 GLU A N 1
ATOM 1437 C CA . GLU A 1 183 ? 7.621 23.297 -7.137 1 98.5 183 GLU A CA 1
ATOM 1438 C C . GLU A 1 183 ? 6.141 23.156 -6.793 1 98.5 183 GLU A C 1
ATOM 1440 O O . GLU A 1 183 ? 5.285 23.734 -7.473 1 98.5 183 GLU A O 1
ATOM 1445 N N . LEU A 1 184 ? 5.867 22.391 -5.77 1 98.5 184 LEU A N 1
ATOM 1446 C CA . LEU A 1 184 ? 4.488 22.188 -5.34 1 98.5 184 LEU A CA 1
ATOM 1447 C C . LEU A 1 184 ? 3.865 23.5 -4.879 1 98.5 184 LEU A C 1
ATOM 1449 O O . LEU A 1 184 ? 2.713 23.797 -5.207 1 98.5 184 LEU A O 1
ATOM 1453 N N . ILE A 1 185 ? 4.586 24.281 -4.152 1 98.69 185 ILE A N 1
ATOM 1454 C CA . ILE A 1 185 ? 4.141 25.578 -3.645 1 98.69 185 ILE A CA 1
ATOM 1455 C C . ILE A 1 185 ? 3.861 26.516 -4.812 1 98.69 185 ILE A C 1
ATOM 1457 O O . ILE A 1 185 ? 2.824 27.188 -4.844 1 98.69 185 ILE A O 1
ATOM 1461 N N . ALA A 1 186 ? 4.707 26.5 -5.77 1 98.62 186 ALA A N 1
ATOM 1462 C CA . ALA A 1 186 ? 4.559 27.375 -6.93 1 98.62 186 ALA A CA 1
ATOM 1463 C C . ALA A 1 186 ? 3.322 27 -7.746 1 98.62 186 ALA A C 1
ATOM 1465 O O . ALA A 1 186 ? 2.676 27.859 -8.336 1 98.62 186 ALA A O 1
ATOM 1466 N N . ALA A 1 187 ? 2.975 25.766 -7.746 1 97.88 187 ALA A N 1
ATOM 1467 C CA . ALA A 1 187 ? 1.859 25.281 -8.547 1 97.88 187 ALA A CA 1
ATOM 1468 C C . ALA A 1 187 ? 0.521 25.609 -7.898 1 97.88 187 ALA A C 1
ATOM 1470 O O . ALA A 1 187 ? -0.515 25.625 -8.57 1 97.88 187 ALA A O 1
ATOM 1471 N N . ASP A 1 188 ? 0.517 25.859 -6.605 1 97.69 188 ASP A N 1
ATOM 1472 C CA . ASP A 1 188 ? -0.716 26.125 -5.875 1 97.69 188 ASP A CA 1
ATOM 1473 C C . ASP A 1 188 ? -0.47 27.109 -4.723 1 97.69 188 ASP A C 1
ATOM 1475 O O . ASP A 1 188 ? -0.737 26.781 -3.564 1 97.69 188 ASP A O 1
ATOM 1479 N N . PRO A 1 189 ? -0.067 28.312 -5.012 1 97.44 189 PRO A N 1
ATOM 1480 C CA . PRO A 1 189 ? 0.377 29.266 -3.984 1 97.44 189 PRO A CA 1
ATOM 1481 C C . PRO A 1 189 ? -0.751 29.688 -3.051 1 97.44 189 PRO A C 1
ATOM 1483 O O . PRO A 1 189 ? -0.496 30.094 -1.914 1 97.44 189 PRO A O 1
ATOM 1486 N N . GLU A 1 190 ? -1.978 29.578 -3.484 1 97.25 190 GLU A N 1
ATOM 1487 C CA . GLU A 1 190 ? -3.092 30.047 -2.662 1 97.25 190 GLU A CA 1
ATOM 1488 C C . GLU A 1 190 ? -3.314 29.125 -1.467 1 97.25 190 GLU A C 1
ATOM 1490 O O . GLU A 1 190 ? -3.742 29.562 -0.401 1 97.25 190 GLU A O 1
ATOM 1495 N N . ARG A 1 191 ? -3.055 27.859 -1.594 1 98 191 ARG A N 1
ATOM 1496 C CA . ARG A 1 191 ? -3.275 26.891 -0.526 1 98 191 ARG A CA 1
ATOM 1497 C C . ARG A 1 191 ? -2.098 26.859 0.441 1 98 191 ARG A C 1
ATOM 1499 O O . ARG A 1 191 ? -2.279 26.656 1.645 1 98 191 ARG A O 1
ATOM 1506 N N . TRP A 1 192 ? -0.96 27.141 -0.099 1 98.75 192 TRP A N 1
ATOM 1507 C CA . TRP A 1 192 ? 0.264 27.031 0.688 1 98.75 192 TRP A CA 1
ATOM 1508 C C . TRP A 1 192 ? 0.548 28.328 1.442 1 98.75 192 TRP A C 1
ATOM 1510 O O . TRP A 1 192 ? 0.322 29.422 0.918 1 98.75 192 TRP A O 1
ATOM 1520 N N . ARG A 1 193 ? 1.033 28.141 2.656 1 98.75 193 ARG A N 1
ATOM 1521 C CA . ARG A 1 193 ? 1.607 29.219 3.455 1 98.75 193 ARG A CA 1
ATOM 1522 C C . ARG A 1 193 ? 3.037 28.891 3.871 1 98.75 193 ARG A C 1
ATOM 1524 O O . ARG A 1 193 ? 3.264 27.969 4.66 1 98.75 193 ARG A O 1
ATOM 1531 N N . VAL A 1 194 ? 3.967 29.656 3.33 1 98.75 194 VAL A N 1
ATOM 1532 C CA . VAL A 1 194 ? 5.379 29.406 3.6 1 98.75 194 VAL A CA 1
ATOM 1533 C C . VAL A 1 194 ? 5.844 30.25 4.777 1 98.75 194 VAL A C 1
ATOM 1535 O O . VAL A 1 194 ? 5.703 31.484 4.762 1 98.75 194 VAL A O 1
ATOM 1538 N N . LEU A 1 195 ? 6.383 29.609 5.793 1 98.75 195 LEU A N 1
ATOM 1539 C CA . LEU A 1 195 ? 6.836 30.281 7 1 98.75 195 LEU A CA 1
ATOM 1540 C C . LEU A 1 195 ? 8.289 29.938 7.309 1 98.75 195 LEU A C 1
ATOM 1542 O O . LEU A 1 195 ? 8.711 28.797 7.121 1 98.75 195 LEU A O 1
ATOM 1546 N N . ASP A 1 196 ? 9.023 30.875 7.836 1 98.31 196 ASP A N 1
ATOM 1547 C CA . ASP A 1 196 ? 10.422 30.688 8.195 1 98.31 196 ASP A CA 1
ATOM 1548 C C . ASP A 1 196 ? 10.547 29.891 9.5 1 98.31 196 ASP A C 1
ATOM 1550 O O . ASP A 1 196 ? 10.281 30.422 10.578 1 98.31 196 ASP A O 1
ATOM 1554 N N . ALA A 1 197 ? 11.031 28.641 9.375 1 97.31 197 ALA A N 1
ATOM 1555 C CA . ALA A 1 197 ? 11.086 27.734 10.516 1 97.31 197 ALA A CA 1
ATOM 1556 C C . ALA A 1 197 ? 12.227 28.109 11.461 1 97.31 197 ALA A C 1
ATOM 1558 O O . ALA A 1 197 ? 12.414 27.469 12.5 1 97.31 197 ALA A O 1
ATOM 1559 N N . ARG A 1 198 ? 13.023 29.172 11.18 1 95.19 198 ARG A N 1
ATOM 1560 C CA . ARG A 1 198 ? 14.125 29.609 12.031 1 95.19 198 ARG A CA 1
ATOM 1561 C C . ARG A 1 198 ? 13.633 30.562 13.125 1 95.19 198 ARG A C 1
ATOM 1563 O O . ARG A 1 198 ? 14.352 30.844 14.078 1 95.19 198 ARG A O 1
ATOM 1570 N N . GLN A 1 199 ? 12.398 31.047 12.93 1 96.94 199 GLN A N 1
ATOM 1571 C CA . GLN A 1 199 ? 11.789 31.875 13.961 1 96.94 199 GLN A CA 1
ATOM 1572 C C . GLN A 1 199 ? 11.594 31.078 15.258 1 96.94 199 GLN A C 1
ATOM 1574 O O . GLN A 1 199 ? 11.719 29.859 15.266 1 96.94 199 GLN A O 1
ATOM 1579 N N . SER A 1 200 ? 11.297 31.859 16.328 1 97.62 200 SER A N 1
ATOM 1580 C CA . SER A 1 200 ? 11.008 31.172 17.578 1 97.62 200 SER A CA 1
ATOM 1581 C C . SER A 1 200 ? 9.711 30.375 17.5 1 97.62 200 SER A C 1
ATOM 1583 O O . SER A 1 200 ? 8.836 30.703 16.688 1 97.62 200 SER A O 1
ATOM 1585 N N . ILE A 1 201 ? 9.633 29.344 18.297 1 97.81 201 ILE A N 1
ATOM 1586 C CA . ILE A 1 201 ? 8.445 28.5 18.344 1 97.81 201 ILE A CA 1
ATOM 1587 C C . ILE A 1 201 ? 7.207 29.359 18.578 1 97.81 201 ILE A C 1
ATOM 1589 O O . ILE A 1 201 ? 6.188 29.188 17.906 1 97.81 201 ILE A O 1
ATOM 1593 N N . GLU A 1 202 ? 7.312 30.344 19.469 1 98.25 202 GLU A N 1
ATOM 1594 C CA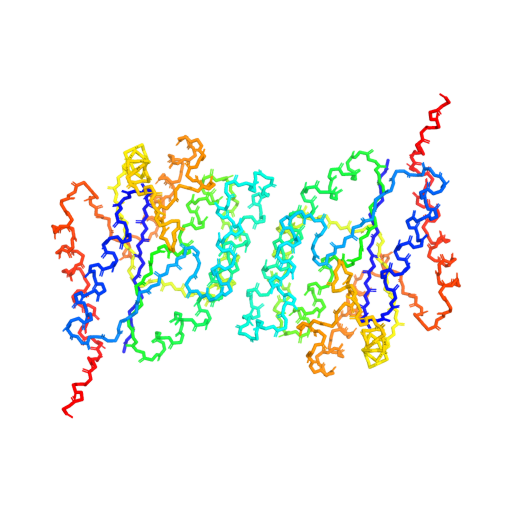 . GLU A 1 202 ? 6.188 31.188 19.844 1 98.25 202 GLU A CA 1
ATOM 1595 C C . GLU A 1 202 ? 5.781 32.094 18.688 1 98.25 202 GLU A C 1
ATOM 1597 O O . GLU A 1 202 ? 4.59 32.281 18.422 1 98.25 202 GLU A O 1
ATOM 1602 N N . ALA A 1 203 ? 6.723 32.688 18.094 1 98.38 203 ALA A N 1
ATOM 1603 C CA . ALA A 1 203 ? 6.445 33.594 16.969 1 98.38 203 ALA A CA 1
ATOM 1604 C C . ALA A 1 203 ? 5.773 32.844 15.828 1 98.38 203 ALA A C 1
ATOM 1606 O O . ALA A 1 203 ? 4.828 33.375 15.219 1 98.38 203 ALA A O 1
ATOM 1607 N N . LEU A 1 204 ? 6.289 31.688 15.516 1 98.38 204 LEU A N 1
ATOM 1608 C CA . LEU A 1 204 ? 5.707 30.875 14.461 1 98.38 204 LEU A CA 1
ATOM 1609 C C . LEU A 1 204 ? 4.281 30.453 14.812 1 98.38 204 LEU A C 1
ATOM 1611 O O . LEU A 1 204 ? 3.395 30.484 13.953 1 98.38 204 LEU A O 1
ATOM 1615 N N . ALA A 1 205 ? 4.027 30.094 16.047 1 98.75 205 ALA A N 1
ATOM 1616 C CA . ALA A 1 205 ? 2.697 29.688 16.5 1 98.75 205 ALA A CA 1
ATOM 1617 C C . ALA A 1 205 ? 1.703 30.844 16.344 1 98.75 205 ALA A C 1
ATOM 1619 O O . ALA A 1 205 ? 0.564 30.625 15.922 1 98.75 205 ALA A O 1
ATOM 1620 N N . GLU A 1 206 ? 2.16 32.031 16.672 1 98.56 206 GLU A N 1
ATOM 1621 C CA . GLU A 1 206 ? 1.309 33.219 16.531 1 98.56 206 GLU A CA 1
ATOM 1622 C C . GLU A 1 206 ? 0.947 33.469 15.078 1 98.56 206 GLU A C 1
ATOM 1624 O O . GLU A 1 206 ? -0.204 33.781 14.766 1 98.56 206 GLU A O 1
ATOM 1629 N N . GLN A 1 207 ? 1.927 33.344 14.219 1 98.69 207 GLN A N 1
ATOM 1630 C CA . GLN A 1 207 ? 1.693 33.531 12.789 1 98.69 207 GLN A CA 1
ATOM 1631 C C . GLN A 1 207 ? 0.696 32.5 12.258 1 98.69 207 GLN A C 1
ATOM 1633 O O . GLN A 1 207 ? -0.228 32.875 11.523 1 98.69 207 GLN A O 1
ATOM 1638 N N . ILE A 1 208 ? 0.884 31.281 12.594 1 98.88 208 ILE A N 1
ATOM 1639 C CA . ILE A 1 208 ? 0.009 30.203 12.148 1 98.88 208 ILE A CA 1
ATOM 1640 C C . ILE A 1 208 ? -1.411 30.438 12.656 1 98.88 208 ILE A C 1
ATOM 1642 O O . ILE A 1 208 ? -2.375 30.328 11.898 1 98.88 208 ILE A O 1
ATOM 1646 N N . GLY A 1 209 ? -1.545 30.781 13.906 1 98.69 209 GLY A N 1
ATOM 1647 C CA . GLY A 1 209 ? -2.85 31.094 14.469 1 98.69 209 GLY A CA 1
ATOM 1648 C C . GLY A 1 209 ? -3.562 32.219 13.727 1 98.69 209 GLY A C 1
ATOM 1649 O O . GLY A 1 209 ? -4.762 32.125 13.461 1 98.69 209 GLY A O 1
ATOM 1650 N N . ALA A 1 210 ? -2.801 33.25 13.453 1 98.56 210 ALA A N 1
ATOM 1651 C CA . ALA A 1 210 ? -3.369 34.406 12.758 1 98.56 210 ALA A CA 1
ATOM 1652 C C . ALA A 1 210 ? -3.869 34.031 11.367 1 98.56 210 ALA A C 1
ATOM 1654 O O . ALA A 1 210 ? -4.898 34.531 10.914 1 98.56 210 ALA A O 1
ATOM 1655 N N . ILE A 1 211 ? -3.166 33.156 10.719 1 98.44 211 ILE A N 1
ATOM 1656 C CA . ILE A 1 211 ? -3.512 32.75 9.367 1 98.44 211 ILE A CA 1
ATOM 1657 C C . ILE A 1 211 ? -4.773 31.875 9.406 1 98.44 211 ILE A C 1
ATOM 1659 O O . ILE A 1 211 ? -5.613 31.953 8.5 1 98.44 211 ILE A O 1
ATOM 1663 N N . VAL A 1 212 ? -4.973 31.109 10.438 1 98.56 212 VAL A N 1
ATOM 1664 C CA . VAL A 1 212 ? -6.074 30.156 10.547 1 98.56 212 VAL A CA 1
ATOM 1665 C C . VAL A 1 212 ? -7.332 30.875 11.023 1 98.56 212 VAL A C 1
ATOM 1667 O O . VAL A 1 212 ? -8.453 30.469 10.703 1 98.56 212 VAL A O 1
ATOM 1670 N N . GLU A 1 213 ? -7.211 32 11.641 1 98 213 GLU A N 1
ATOM 1671 C CA . GLU A 1 213 ? -8.281 32.688 12.367 1 98 213 GLU A CA 1
ATOM 1672 C C . GLU A 1 213 ? -9.477 32.969 11.461 1 98 213 GLU A C 1
ATOM 1674 O O . GLU A 1 213 ? -10.617 32.656 11.805 1 98 213 GLU A O 1
ATOM 1679 N N . PRO A 1 214 ? -9.227 33.5 10.258 1 97.12 214 PRO A N 1
ATOM 1680 C CA . PRO A 1 214 ? -10.367 33.812 9.398 1 97.12 214 PRO A CA 1
ATOM 1681 C C . PRO A 1 214 ? -11.188 32.594 9.023 1 97.12 214 PRO A C 1
ATOM 1683 O O . PRO A 1 214 ? -12.383 32.688 8.734 1 97.12 214 PRO A O 1
ATOM 1686 N N . TYR A 1 215 ? -10.625 31.438 9.008 1 96.75 215 TYR A N 1
ATOM 1687 C CA . TYR A 1 215 ? -11.305 30.219 8.602 1 96.75 215 TYR A CA 1
ATOM 1688 C C . TYR A 1 215 ? -12.195 29.703 9.727 1 96.75 215 TYR A C 1
ATOM 1690 O O . TYR A 1 215 ? -13.078 28.859 9.492 1 96.75 215 TYR A O 1
ATOM 1698 N N . LEU A 1 216 ? -12.023 30.188 10.891 1 97.31 216 LEU A N 1
ATOM 1699 C CA . LEU A 1 216 ? -12.711 29.656 12.062 1 97.31 216 LEU A CA 1
ATOM 1700 C C . LEU A 1 216 ? -14.109 30.25 12.188 1 97.31 216 LEU A C 1
ATOM 1702 O O . LEU A 1 216 ? -14.945 29.734 12.93 1 97.31 216 LEU A O 1
ATOM 1706 N N . ALA A 1 217 ? -14.312 31.297 11.508 1 93.81 217 ALA A N 1
ATOM 1707 C CA . ALA A 1 217 ? -15.578 32 11.633 1 93.81 217 ALA A CA 1
ATOM 1708 C C . ALA A 1 217 ? -16.766 31.109 11.273 1 93.81 217 ALA A C 1
ATOM 1710 O O . ALA A 1 217 ? -17.859 31.281 11.812 1 93.81 217 ALA A O 1
ATOM 1711 N N . SER A 1 218 ? -16.5 30.219 10.438 1 92.94 218 SER A N 1
ATOM 1712 C CA . SER A 1 218 ? -17.594 29.391 9.938 1 92.94 218 SER A CA 1
ATOM 1713 C C . SER A 1 218 ? -17.656 28.062 10.68 1 92.94 218 SER A C 1
ATOM 1715 O O . SER A 1 218 ? -18.438 27.172 10.32 1 92.94 218 SER A O 1
ATOM 1717 N N . ILE A 1 219 ? -16.844 27.875 11.648 1 96.12 219 ILE A N 1
ATOM 1718 C CA . ILE A 1 219 ? -16.797 26.625 12.398 1 96.12 219 ILE A CA 1
ATOM 1719 C C . ILE A 1 219 ? -17.516 26.797 13.734 1 96.12 219 ILE A C 1
ATOM 1721 O O . ILE A 1 219 ? -17.234 27.734 14.492 1 96.12 219 ILE A O 1
ATOM 1725 N N . THR A 1 220 ? -18.453 25.938 14 1 93.44 220 THR A N 1
ATOM 1726 C CA . THR A 1 220 ? -19.234 26 15.234 1 93.44 220 THR A CA 1
ATOM 1727 C C . THR A 1 220 ? -18.438 25.438 16.406 1 93.44 220 THR A C 1
ATOM 1729 O O . THR A 1 220 ? -17.891 24.328 16.328 1 93.44 220 THR A O 1
ATOM 1732 N N . ARG A 1 221 ? -18.375 26.172 17.453 1 93.69 221 ARG A N 1
ATOM 1733 C CA . ARG A 1 221 ? -17.656 25.75 18.641 1 93.69 221 ARG A CA 1
ATOM 1734 C C . ARG A 1 221 ? -18.438 24.688 19.406 1 93.69 221 ARG A C 1
ATOM 1736 O O . ARG A 1 221 ? -19.656 24.578 19.234 1 93.69 221 ARG A O 1
ATOM 1743 N N . LEU A 1 222 ? -17.641 23.938 20.125 1 92 222 LEU A N 1
ATOM 1744 C CA . LEU A 1 222 ? -18.281 22.922 20.953 1 92 222 LEU A CA 1
ATOM 1745 C C . LEU A 1 222 ? -19 23.547 22.141 1 92 222 LEU A C 1
ATOM 1747 O O . LEU A 1 222 ? -18.531 24.547 22.703 1 92 222 LEU A O 1
ATOM 1751 N N . GLU A 1 223 ? -20.234 23.109 22.406 1 85.5 223 GLU A N 1
ATOM 1752 C CA . GLU A 1 223 ? -2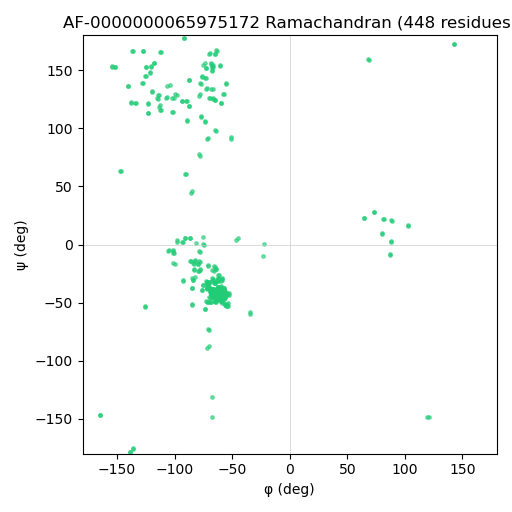1.016 23.641 23.516 1 85.5 223 GLU A CA 1
ATOM 1753 C C . GLU A 1 223 ? -20.406 23.234 24.859 1 85.5 223 GLU A C 1
ATOM 1755 O O . GLU A 1 223 ? -19.797 22.188 24.969 1 85.5 223 GLU A O 1
ATOM 1760 N N . THR A 1 224 ? -20.281 24.219 25.797 1 71.5 224 THR A N 1
ATOM 1761 C CA . THR A 1 224 ? -19.906 23.906 27.172 1 71.5 224 THR A CA 1
ATOM 1762 C C . THR A 1 224 ? -20.969 23.047 27.844 1 71.5 224 THR A C 1
ATOM 1764 O O . THR A 1 224 ? -22.156 23.359 27.766 1 71.5 224 THR A O 1
ATOM 1767 N N . VAL A 1 225 ? -20.797 21.844 27.875 1 49.03 225 VAL A N 1
ATOM 1768 C CA . VAL A 1 225 ? -21.75 21.172 28.75 1 49.03 225 VAL A CA 1
ATOM 1769 C C . VAL A 1 225 ? -21.766 21.859 30.125 1 49.03 225 VAL A C 1
ATOM 1771 O O . VAL A 1 225 ? -20.75 21.938 30.797 1 49.03 225 VAL A O 1
ATOM 1774 N N . LEU A 1 226 ? -22.703 22.906 30.281 1 35.69 226 LEU A N 1
ATOM 1775 C CA . LEU A 1 226 ? -22.938 23.344 31.656 1 35.69 226 LEU A CA 1
ATOM 1776 C C . LEU A 1 226 ? -23.281 22.156 32.562 1 35.69 226 LEU A C 1
ATOM 1778 O O . LEU A 1 226 ? -23.984 21.234 32.125 1 35.69 226 LEU A O 1
ATOM 1782 N N . MET B 1 1 ? 16.141 -18.109 -21.641 1 89.75 1 MET B N 1
ATOM 1783 C CA . MET B 1 1 ? 14.719 -17.844 -21.531 1 89.75 1 MET B CA 1
ATOM 1784 C C . MET B 1 1 ? 14.211 -18.141 -20.125 1 89.75 1 MET B C 1
ATOM 1786 O O . MET B 1 1 ? 14.852 -18.875 -19.375 1 89.75 1 MET B O 1
ATOM 1790 N N . SER B 1 2 ? 13.25 -17.391 -19.5 1 97.69 2 SER B N 1
ATOM 1791 C CA . SER B 1 2 ? 12.656 -17.562 -18.188 1 97.69 2 SER B CA 1
ATOM 1792 C C . SER B 1 2 ? 11.18 -17.938 -18.281 1 97.69 2 SER B C 1
ATOM 1794 O O . SER B 1 2 ? 10.625 -17.984 -19.391 1 97.69 2 SER B O 1
ATOM 1796 N N . LEU B 1 3 ? 10.648 -18.406 -17.156 1 98.69 3 LEU B N 1
ATOM 1797 C CA . LEU B 1 3 ? 9.242 -18.797 -17.125 1 98.69 3 LEU B CA 1
ATOM 1798 C C . LEU B 1 3 ? 8.578 -18.328 -15.844 1 98.69 3 LEU B C 1
ATOM 1800 O O . LEU B 1 3 ? 9.047 -18.625 -14.742 1 98.69 3 LEU B O 1
ATOM 1804 N N . PHE B 1 4 ? 7.559 -17.562 -15.961 1 98.88 4 PHE B N 1
ATOM 1805 C CA . PHE B 1 4 ? 6.773 -17.094 -14.828 1 98.88 4 PHE B CA 1
ATOM 1806 C C . PHE B 1 4 ? 5.375 -17.703 -14.844 1 98.88 4 PHE B C 1
ATOM 1808 O O . PHE B 1 4 ? 4.57 -17.406 -15.727 1 98.88 4 PHE B O 1
ATOM 1815 N N . VAL B 1 5 ? 5.062 -18.516 -13.812 1 98.94 5 VAL B N 1
ATOM 1816 C CA . VAL B 1 5 ? 3.793 -19.219 -13.719 1 98.94 5 VAL B CA 1
ATOM 1817 C C . VAL B 1 5 ? 3.053 -18.797 -12.453 1 98.94 5 VAL B C 1
ATOM 1819 O O . VAL B 1 5 ? 3.637 -18.766 -11.367 1 98.94 5 VAL B O 1
ATOM 1822 N N . THR B 1 6 ? 1.771 -18.469 -12.617 1 98.94 6 THR B N 1
ATOM 1823 C CA . THR B 1 6 ? 0.967 -18.141 -11.445 1 98.94 6 THR B CA 1
ATOM 1824 C C . THR B 1 6 ? -0.225 -19.078 -11.32 1 98.94 6 THR B C 1
ATOM 1826 O O . THR B 1 6 ? -0.67 -19.656 -12.312 1 98.94 6 THR B O 1
ATOM 1829 N N . PHE B 1 7 ? -0.667 -19.234 -10.078 1 98.81 7 PHE B N 1
ATOM 1830 C CA . PHE B 1 7 ? -1.853 -20.031 -9.758 1 98.81 7 PHE B CA 1
ATOM 1831 C C . PHE B 1 7 ? -2.943 -19.141 -9.172 1 98.81 7 PHE B C 1
ATOM 1833 O O . PHE B 1 7 ? -2.703 -18.406 -8.211 1 98.81 7 PHE B O 1
ATOM 1840 N N . GLU B 1 8 ? -4.09 -19.188 -9.75 1 98.69 8 GLU B N 1
ATOM 1841 C CA . GLU B 1 8 ? -5.254 -18.438 -9.312 1 98.69 8 GLU B CA 1
ATOM 1842 C C . GLU B 1 8 ? -6.465 -19.344 -9.117 1 98.69 8 GLU B C 1
ATOM 1844 O O . GLU B 1 8 ? -6.48 -20.469 -9.602 1 98.69 8 GLU B O 1
ATOM 1849 N N . GLY B 1 9 ? -7.484 -18.766 -8.453 1 97.12 9 GLY B N 1
ATOM 1850 C CA . GLY B 1 9 ? -8.711 -19.5 -8.18 1 97.12 9 GLY B CA 1
ATOM 1851 C C . GLY B 1 9 ? -9.305 -19.172 -6.82 1 97.12 9 GLY B C 1
ATOM 1852 O O . GLY B 1 9 ? -8.68 -18.5 -6.004 1 97.12 9 GLY B O 1
ATOM 1853 N N . PRO B 1 10 ? -10.508 -19.703 -6.598 1 94.19 10 PRO B N 1
ATOM 1854 C CA . PRO B 1 10 ? -11.164 -19.453 -5.312 1 94.19 10 PRO B CA 1
ATOM 1855 C C . PRO B 1 10 ? -10.406 -20.062 -4.137 1 94.19 10 PRO B C 1
ATOM 1857 O O . PRO B 1 10 ? -9.5 -20.875 -4.34 1 94.19 10 PRO B O 1
ATOM 1860 N N . GLU B 1 11 ? -10.781 -19.578 -2.998 1 90.69 11 GLU B N 1
ATOM 1861 C CA . GLU B 1 11 ? -10.242 -20.172 -1.783 1 90.69 11 GLU B CA 1
ATOM 1862 C C . GLU B 1 11 ? -10.5 -21.672 -1.752 1 90.69 11 GLU B C 1
ATOM 1864 O O . GLU B 1 11 ? -11.57 -22.141 -2.154 1 90.69 11 GLU B O 1
ATOM 1869 N N . GLY B 1 12 ? -9.508 -22.438 -1.308 1 91.75 12 GLY B N 1
ATOM 1870 C CA . GLY B 1 12 ? -9.688 -23.875 -1.151 1 91.75 12 GLY B CA 1
ATOM 1871 C C . GLY B 1 12 ? -9.57 -24.641 -2.459 1 91.75 12 GLY B C 1
ATOM 1872 O O . GLY B 1 12 ? -9.812 -25.844 -2.502 1 91.75 12 GLY B O 1
ATOM 1873 N N . SER B 1 13 ? -9.164 -24.016 -3.471 1 95.38 13 SER B N 1
ATOM 1874 C CA . SER B 1 13 ? -9.148 -24.656 -4.785 1 95.38 13 SER B CA 1
ATOM 1875 C C . SER B 1 13 ? -7.938 -25.578 -4.938 1 95.38 13 SER B C 1
ATOM 1877 O O . SER B 1 13 ? -7.879 -26.391 -5.867 1 95.38 13 SER B O 1
ATOM 1879 N N . GLY B 1 14 ? -6.977 -25.422 -4.113 1 95.5 14 GLY B N 1
ATOM 1880 C CA . GLY B 1 14 ? -5.828 -26.312 -4.168 1 95.5 14 GLY B CA 1
ATOM 1881 C C . GLY B 1 14 ? -4.621 -25.672 -4.836 1 95.5 14 GLY B C 1
ATOM 1882 O O . GLY B 1 14 ? -3.688 -26.375 -5.234 1 95.5 14 GLY B O 1
ATOM 1883 N N . LYS B 1 15 ? -4.566 -24.375 -4.996 1 96.81 15 LYS B N 1
ATOM 1884 C CA . LYS B 1 15 ? -3.484 -23.641 -5.656 1 96.81 15 LYS B CA 1
ATOM 1885 C C . LYS B 1 15 ? -2.141 -23.953 -5 1 96.81 15 LYS B C 1
ATOM 1887 O O . LYS B 1 15 ? -1.179 -24.312 -5.68 1 96.81 15 LYS B O 1
ATOM 1892 N N . SER B 1 16 ? -2.086 -23.797 -3.674 1 96.38 16 SER B N 1
ATOM 1893 C CA . SER B 1 16 ? -0.832 -23.984 -2.951 1 96.38 16 SER B CA 1
ATOM 1894 C C . SER B 1 16 ? -0.29 -25.391 -3.131 1 96.38 16 SER B C 1
ATOM 1896 O O . SER B 1 16 ? 0.913 -25.594 -3.318 1 96.38 16 SER B O 1
ATOM 1898 N N . THR B 1 17 ? -1.198 -26.359 -3.123 1 96.88 17 THR B N 1
ATOM 1899 C CA . THR B 1 17 ? -0.817 -27.75 -3.309 1 96.88 17 THR B CA 1
ATOM 1900 C C . THR B 1 17 ? -0.243 -27.969 -4.703 1 96.88 17 THR B C 1
ATOM 1902 O O . THR B 1 17 ? 0.83 -28.562 -4.855 1 96.88 17 THR B O 1
ATOM 1905 N N . GLN B 1 18 ? -0.931 -27.5 -5.637 1 98.5 18 GLN B N 1
ATOM 1906 C CA . GLN B 1 18 ? -0.517 -27.734 -7.016 1 98.5 18 GLN B CA 1
ATOM 1907 C C . GLN B 1 18 ? 0.77 -26.984 -7.34 1 98.5 18 GLN B C 1
ATOM 1909 O O . GLN B 1 18 ? 1.628 -27.484 -8.062 1 98.5 18 GLN B O 1
ATOM 1914 N N . ALA B 1 19 ? 0.913 -25.766 -6.848 1 98.62 19 ALA B N 1
ATOM 1915 C CA . ALA B 1 19 ? 2.15 -25.016 -7.031 1 98.62 19 ALA B CA 1
ATOM 1916 C C . ALA B 1 19 ? 3.34 -25.766 -6.43 1 98.62 19 ALA B C 1
ATOM 1918 O O . ALA B 1 19 ? 4.406 -25.844 -7.043 1 98.62 19 ALA B O 1
ATOM 1919 N N . ARG B 1 20 ? 3.156 -26.266 -5.27 1 98.56 20 ARG B N 1
ATOM 1920 C CA . ARG B 1 20 ? 4.211 -27 -4.586 1 98.56 20 ARG B CA 1
ATOM 1921 C C . ARG B 1 20 ? 4.609 -28.234 -5.371 1 98.56 20 ARG B C 1
ATOM 1923 O O . ARG B 1 20 ? 5.797 -28.531 -5.523 1 98.56 20 ARG B O 1
ATOM 1930 N N . LEU B 1 21 ? 3.641 -28.984 -5.836 1 98.75 21 LEU B N 1
ATOM 1931 C CA . LEU B 1 21 ? 3.92 -30.203 -6.582 1 98.75 21 LEU B CA 1
ATOM 1932 C C . LEU B 1 21 ? 4.68 -29.891 -7.863 1 98.75 21 LEU B C 1
ATOM 1934 O O . LEU B 1 21 ? 5.594 -30.625 -8.242 1 98.75 21 LEU B O 1
ATOM 1938 N N . LEU B 1 22 ? 4.262 -28.828 -8.531 1 98.88 22 LEU B N 1
ATOM 1939 C CA . LEU B 1 22 ? 5 -28.438 -9.727 1 98.88 22 LEU B CA 1
ATOM 1940 C C . LEU B 1 22 ? 6.438 -28.062 -9.375 1 98.88 22 LEU B C 1
ATOM 1942 O O . LEU B 1 22 ? 7.371 -28.438 -10.086 1 98.88 22 LEU B O 1
ATOM 1946 N N . TYR B 1 23 ? 6.598 -27.281 -8.312 1 98.88 23 TYR B N 1
ATOM 1947 C CA . TYR B 1 23 ? 7.93 -26.922 -7.844 1 98.88 23 TYR B CA 1
ATOM 1948 C C . TYR B 1 23 ? 8.789 -28.141 -7.613 1 98.88 23 TYR B C 1
ATOM 1950 O O . TYR B 1 23 ? 9.93 -28.219 -8.086 1 98.88 23 TYR B O 1
ATOM 1958 N N . GLU B 1 24 ? 8.273 -29.094 -6.891 1 98.75 24 GLU B N 1
ATOM 1959 C CA . GLU B 1 24 ? 9.016 -30.297 -6.559 1 98.75 24 GLU B CA 1
ATOM 1960 C C . GLU B 1 24 ? 9.422 -31.062 -7.82 1 98.75 24 GLU B C 1
ATOM 1962 O O . GLU B 1 24 ? 10.547 -31.547 -7.918 1 98.75 24 GLU B O 1
ATOM 1967 N N . SER B 1 25 ? 8.5 -31.156 -8.719 1 98.56 25 SER B N 1
ATOM 1968 C CA . SER B 1 25 ? 8.766 -31.859 -9.969 1 98.56 25 SER B CA 1
ATOM 1969 C C . SER B 1 25 ? 9.898 -31.188 -10.758 1 98.56 25 SER B C 1
ATOM 1971 O O . SER B 1 25 ? 10.82 -31.859 -11.219 1 98.56 25 SER B O 1
ATOM 1973 N N . LEU B 1 26 ? 9.836 -29.891 -10.875 1 98.62 26 LEU B N 1
ATOM 1974 C CA . LEU B 1 26 ? 10.844 -29.141 -11.625 1 98.62 26 LEU B CA 1
ATOM 1975 C C . LEU B 1 26 ? 12.188 -29.156 -10.906 1 98.62 26 LEU B C 1
ATOM 1977 O O . LEU B 1 26 ? 13.234 -29.281 -11.539 1 98.62 26 LEU B O 1
ATOM 1981 N N . HIS B 1 27 ? 12.078 -29.016 -9.594 1 98.25 27 HIS B N 1
ATOM 1982 C CA . HIS B 1 27 ? 13.289 -29.047 -8.789 1 98.25 27 HIS B CA 1
ATOM 1983 C C . HIS B 1 27 ? 14 -30.391 -8.914 1 98.25 27 HIS B C 1
ATOM 1985 O O . HIS B 1 27 ? 15.227 -30.438 -9.047 1 98.25 27 HIS B O 1
ATOM 1991 N N . ALA B 1 28 ? 13.273 -31.453 -8.891 1 97.62 28 ALA B N 1
ATOM 1992 C CA . ALA B 1 28 ? 13.828 -32.781 -9.008 1 97.62 28 ALA B CA 1
ATOM 1993 C C . ALA B 1 28 ? 14.523 -33 -10.352 1 97.62 28 ALA B C 1
ATOM 1995 O O . ALA B 1 28 ? 15.469 -33.781 -10.461 1 97.62 28 ALA B O 1
ATOM 1996 N N . ARG B 1 29 ? 14.047 -32.312 -11.289 1 97.44 29 ARG B N 1
ATOM 1997 C CA . ARG B 1 29 ? 14.602 -32.406 -12.641 1 97.44 29 ARG B CA 1
ATOM 1998 C C . ARG B 1 29 ? 15.703 -31.375 -12.852 1 97.44 29 ARG B C 1
ATOM 2000 O O . ARG B 1 29 ? 16.141 -31.141 -13.984 1 97.44 29 ARG B O 1
ATOM 2007 N N . ARG B 1 30 ? 16.078 -30.641 -11.805 1 97.56 30 ARG B N 1
ATOM 2008 C CA . ARG B 1 30 ? 17.219 -29.734 -11.703 1 97.56 30 ARG B CA 1
ATOM 2009 C C . ARG B 1 30 ? 16.969 -28.453 -12.508 1 97.56 30 ARG B C 1
ATOM 2011 O O . ARG B 1 30 ? 17.891 -27.891 -13.086 1 97.56 30 ARG B O 1
ATOM 2018 N N . PHE B 1 31 ? 15.781 -28.078 -12.672 1 98.19 31 PHE B N 1
ATOM 2019 C CA . PHE B 1 31 ? 15.492 -26.766 -13.219 1 98.19 31 PHE B CA 1
ATOM 2020 C C . PHE B 1 31 ? 15.711 -25.688 -12.164 1 98.19 31 PHE B C 1
ATOM 2022 O O . PHE B 1 31 ? 15.492 -25.922 -10.969 1 98.19 31 PHE B O 1
ATOM 2029 N N . PRO B 1 32 ? 16.203 -24.484 -12.555 1 98.31 32 PRO B N 1
ATOM 2030 C CA . PRO B 1 32 ? 16.266 -23.344 -11.625 1 98.31 32 PRO B CA 1
ATOM 2031 C C . PRO B 1 32 ? 14.883 -22.766 -11.32 1 98.31 32 PRO B C 1
ATOM 2033 O O . PRO B 1 32 ? 14.406 -21.891 -12.055 1 98.31 32 PRO B O 1
ATOM 2036 N N . VAL B 1 33 ? 14.281 -23.297 -10.266 1 98.75 33 VAL B N 1
ATOM 2037 C CA . VAL B 1 33 ? 12.891 -22.938 -9.969 1 98.75 33 VAL B CA 1
ATOM 2038 C C . VAL B 1 33 ? 12.781 -22.469 -8.523 1 98.75 33 VAL B C 1
ATOM 2040 O O . VAL B 1 33 ? 13.43 -23.016 -7.633 1 98.75 33 VAL B O 1
ATOM 2043 N N . ILE B 1 34 ? 11.977 -21.406 -8.336 1 98.81 34 ILE B N 1
ATOM 2044 C CA . ILE B 1 34 ? 11.594 -21.016 -6.988 1 98.81 34 ILE B CA 1
ATOM 2045 C C . ILE B 1 34 ? 10.07 -20.969 -6.879 1 98.81 34 ILE B C 1
ATOM 2047 O O . ILE B 1 34 ? 9.375 -20.828 -7.887 1 98.81 34 ILE B O 1
ATOM 2051 N N . LEU B 1 35 ? 9.656 -21.188 -5.688 1 98.88 35 LEU B N 1
ATOM 2052 C CA . LEU B 1 35 ? 8.242 -21.078 -5.34 1 98.88 35 LEU B CA 1
ATOM 2053 C C . LEU B 1 35 ? 8 -19.922 -4.375 1 98.88 35 LEU B C 1
ATOM 2055 O O . LEU B 1 35 ? 8.719 -19.781 -3.385 1 98.88 35 LEU B O 1
ATOM 2059 N N . THR B 1 36 ? 7.023 -19.047 -4.715 1 98.69 36 THR B N 1
ATOM 2060 C CA . THR B 1 36 ? 6.672 -17.938 -3.844 1 98.69 36 THR B CA 1
ATOM 2061 C C . THR B 1 36 ? 5.156 -17.75 -3.797 1 98.69 36 THR B C 1
ATOM 2063 O O . THR B 1 36 ? 4.406 -18.578 -4.309 1 98.69 36 THR B O 1
ATOM 2066 N N . ARG B 1 37 ? 4.707 -16.703 -3.031 1 97.88 37 ARG B N 1
ATOM 2067 C CA . ARG B 1 37 ? 3.281 -16.484 -2.826 1 97.88 37 ARG B CA 1
ATOM 2068 C C . ARG B 1 37 ? 2.984 -15.008 -2.576 1 97.88 37 ARG B C 1
ATOM 2070 O O . ARG B 1 37 ? 3.848 -14.273 -2.1 1 97.88 37 ARG B O 1
ATOM 2077 N N . GLU B 1 38 ? 1.713 -14.719 -2.973 1 97.44 38 GLU B N 1
ATOM 2078 C CA . GLU B 1 38 ? 1.196 -13.406 -2.619 1 97.44 38 GLU B CA 1
ATOM 2079 C C . GLU B 1 38 ? -0.024 -13.516 -1.711 1 97.44 38 GLU B C 1
ATOM 2081 O O . GLU B 1 38 ? -0.79 -14.477 -1.806 1 97.44 38 GLU B O 1
ATOM 2086 N N . PRO B 1 39 ? -0.258 -12.469 -0.964 1 97.56 39 PRO B N 1
ATOM 2087 C CA . PRO B 1 39 ? 0.763 -11.508 -0.537 1 97.56 39 PRO B CA 1
ATOM 2088 C C . PRO B 1 39 ? 1.863 -12.148 0.304 1 97.56 39 PRO B C 1
ATOM 2090 O O . PRO B 1 39 ? 1.626 -13.164 0.97 1 97.56 39 PRO B O 1
ATOM 2093 N N . GLY B 1 40 ? 3.006 -11.602 0.33 1 98 40 GLY B N 1
ATOM 2094 C CA . GLY B 1 40 ? 4.137 -12.141 1.064 1 98 40 GLY B CA 1
ATOM 2095 C C . GLY B 1 40 ? 5.32 -12.477 0.175 1 98 40 GLY B C 1
ATOM 2096 O O . GLY B 1 40 ? 5.605 -11.758 -0.784 1 98 40 GLY B O 1
ATOM 2097 N N . GLY B 1 41 ? 6.031 -13.477 0.582 1 98.12 41 GLY B N 1
ATOM 2098 C CA . GLY B 1 41 ? 7.133 -13.969 -0.226 1 98.12 41 GLY B CA 1
ATOM 2099 C C . GLY B 1 41 ? 8.445 -13.25 0.037 1 98.12 41 GLY B C 1
ATOM 2100 O O . GLY B 1 41 ? 9.484 -13.625 -0.507 1 98.12 41 GLY B O 1
ATOM 2101 N N . THR B 1 42 ? 8.43 -12.18 0.8 1 98.75 42 THR B N 1
ATOM 2102 C CA . THR B 1 42 ? 9.594 -11.461 1.291 1 98.75 42 THR B CA 1
ATOM 2103 C C . THR B 1 42 ? 9.422 -11.094 2.76 1 98.75 42 THR B C 1
ATOM 2105 O O . THR B 1 42 ? 8.32 -11.18 3.305 1 98.75 42 THR B O 1
ATOM 2108 N N . ARG B 1 43 ? 10.531 -10.688 3.365 1 98.31 43 ARG B N 1
ATOM 2109 C CA . ARG B 1 43 ? 10.438 -10.242 4.75 1 98.31 43 ARG B CA 1
ATOM 2110 C C . ARG B 1 43 ? 9.406 -9.125 4.898 1 98.31 43 ARG B C 1
ATOM 2112 O O . ARG B 1 43 ? 8.477 -9.234 5.707 1 98.31 43 ARG B O 1
ATOM 2119 N N . ILE B 1 44 ? 9.492 -8.094 4.113 1 98.69 44 ILE B N 1
ATOM 2120 C CA . ILE B 1 44 ? 8.578 -6.949 4.168 1 98.69 44 ILE B CA 1
ATOM 2121 C C . ILE B 1 44 ? 7.191 -7.375 3.697 1 98.69 44 ILE B C 1
ATOM 2123 O O . ILE B 1 44 ? 6.184 -7.008 4.309 1 98.69 44 ILE B O 1
ATOM 2127 N N . GLY B 1 45 ? 7.148 -8.141 2.641 1 98.69 45 GLY B N 1
ATOM 2128 C CA . GLY B 1 45 ? 5.879 -8.648 2.15 1 98.69 45 GLY B CA 1
ATOM 2129 C C . GLY B 1 45 ? 5.113 -9.453 3.189 1 98.69 45 GLY B C 1
ATOM 2130 O O . GLY B 1 45 ? 3.887 -9.359 3.271 1 98.69 45 GLY B O 1
ATOM 2131 N N . ASP B 1 46 ? 5.836 -10.211 3.979 1 98.5 46 ASP B N 1
ATOM 2132 C CA . ASP B 1 46 ? 5.199 -11.047 4.996 1 98.5 46 ASP B CA 1
ATOM 2133 C C . ASP B 1 46 ? 4.66 -10.195 6.145 1 98.5 46 ASP B C 1
ATOM 2135 O O . ASP B 1 46 ? 3.635 -10.523 6.742 1 98.5 46 ASP B O 1
ATOM 2139 N N . LEU B 1 47 ? 5.328 -9.117 6.457 1 98.44 47 LEU B N 1
ATOM 2140 C CA . LEU B 1 47 ? 4.797 -8.188 7.445 1 98.44 47 LEU B CA 1
ATOM 2141 C C . LEU B 1 47 ? 3.494 -7.559 6.957 1 98.44 47 LEU B C 1
ATOM 2143 O O . LEU B 1 47 ? 2.533 -7.445 7.723 1 98.44 47 LEU B O 1
ATOM 2147 N N . ILE B 1 48 ? 3.484 -7.188 5.715 1 98.75 48 ILE B N 1
ATOM 2148 C CA . ILE B 1 48 ? 2.285 -6.605 5.125 1 98.75 48 ILE B CA 1
ATOM 2149 C C . ILE B 1 48 ? 1.154 -7.633 5.129 1 98.75 48 ILE B C 1
ATOM 2151 O O . ILE B 1 48 ? 0.009 -7.301 5.449 1 98.75 48 ILE B O 1
ATOM 2155 N N . ARG B 1 49 ? 1.491 -8.867 4.793 1 97.81 49 ARG B N 1
ATOM 2156 C CA . ARG B 1 49 ? 0.525 -9.961 4.781 1 97.81 49 ARG B CA 1
ATOM 2157 C C . ARG B 1 49 ? -0.175 -10.094 6.129 1 97.81 49 ARG B C 1
ATOM 2159 O O . ARG B 1 49 ? -1.397 -10.242 6.188 1 97.81 49 ARG B O 1
ATOM 2166 N N . ARG B 1 50 ? 0.595 -9.977 7.164 1 97.5 50 ARG B N 1
ATOM 2167 C CA . ARG B 1 50 ? 0.036 -10.094 8.508 1 97.5 50 ARG B CA 1
ATOM 2168 C C . ARG B 1 50 ? -0.985 -8.992 8.773 1 97.5 50 ARG B C 1
ATOM 2170 O O . ARG B 1 50 ? -1.992 -9.227 9.445 1 97.5 50 ARG B O 1
ATOM 2177 N N . ILE B 1 51 ? -0.726 -7.848 8.266 1 98.19 51 ILE B N 1
ATOM 2178 C CA . ILE B 1 51 ? -1.627 -6.719 8.484 1 98.19 51 ILE B CA 1
ATOM 2179 C C . ILE B 1 51 ? -2.906 -6.922 7.672 1 98.19 51 ILE B C 1
ATOM 2181 O O . ILE B 1 51 ? -4.012 -6.828 8.211 1 98.19 51 ILE B O 1
ATOM 2185 N N . VAL B 1 52 ? -2.797 -7.234 6.438 1 97.38 52 VAL B N 1
ATOM 2186 C CA . VAL B 1 52 ? -3.932 -7.141 5.523 1 97.38 52 VAL B CA 1
ATOM 2187 C C . VAL B 1 52 ? -4.844 -8.352 5.707 1 97.38 52 VAL B C 1
ATOM 2189 O O . VAL B 1 52 ? -6.051 -8.273 5.469 1 97.38 52 VAL B O 1
ATOM 2192 N N . LEU B 1 53 ? -4.316 -9.469 6.234 1 96.5 53 LEU B N 1
ATOM 2193 C CA . LEU B 1 53 ? -5.113 -10.688 6.328 1 96.5 53 LEU B CA 1
ATOM 2194 C C . LEU B 1 53 ? -5.637 -10.891 7.746 1 96.5 53 LEU B C 1
ATOM 2196 O O . LEU B 1 53 ? -6.426 -11.797 8 1 96.5 53 LEU B O 1
ATOM 2200 N N . ASP B 1 54 ? -5.227 -10.039 8.688 1 96.44 54 ASP B N 1
ATOM 2201 C CA . ASP B 1 54 ? -5.59 -10.195 10.094 1 96.44 54 ASP B CA 1
ATOM 2202 C C . ASP B 1 54 ? -7.09 -9.992 10.305 1 96.44 54 ASP B C 1
ATOM 2204 O O . ASP B 1 54 ? -7.625 -8.922 9.992 1 96.44 54 ASP B O 1
ATOM 2208 N N . LEU B 1 55 ? -7.723 -10.984 10.93 1 94.75 55 LEU B N 1
ATOM 2209 C CA . LEU B 1 55 ? -9.164 -10.969 11.188 1 94.75 55 LEU B CA 1
ATOM 2210 C C . LEU B 1 55 ? -9.531 -9.828 12.125 1 94.75 55 LEU B C 1
ATOM 2212 O O . LEU B 1 55 ? -10.695 -9.406 12.172 1 94.75 55 LEU B O 1
ATOM 2216 N N . GLN B 1 56 ? -8.617 -9.336 12.852 1 95.94 56 GLN B N 1
ATOM 2217 C CA . GLN B 1 56 ? -8.883 -8.297 13.844 1 95.94 56 GLN B CA 1
ATOM 2218 C C . GLN B 1 56 ? -8.922 -6.914 13.203 1 95.94 56 GLN B C 1
ATOM 2220 O O . GLN B 1 56 ? -9.359 -5.949 13.836 1 95.94 56 GLN B O 1
ATOM 2225 N N . HIS B 1 57 ? -8.469 -6.793 12.008 1 97.38 57 HIS B N 1
ATOM 2226 C CA . HIS B 1 57 ? -8.445 -5.496 11.344 1 97.38 57 HIS B CA 1
ATOM 2227 C C . HIS B 1 57 ? -9.727 -5.254 10.555 1 97.38 57 HIS B C 1
ATOM 2229 O O . HIS B 1 57 ? -9.68 -4.98 9.352 1 97.38 57 HIS B O 1
ATOM 2235 N N . THR B 1 58 ? -10.836 -5.25 11.266 1 95.06 58 THR B N 1
ATOM 2236 C CA . THR B 1 58 ? -12.156 -5.129 10.664 1 95.06 58 THR B CA 1
ATOM 2237 C C . THR B 1 58 ? -12.383 -3.713 10.133 1 95.06 58 THR B C 1
ATOM 2239 O O . THR B 1 58 ? -13.273 -3.484 9.32 1 95.06 58 THR B O 1
ATOM 2242 N N . GLU B 1 59 ? -11.602 -2.746 10.578 1 96.94 59 GLU B N 1
ATOM 2243 C CA . GLU B 1 59 ? -11.758 -1.351 10.18 1 96.94 59 GLU B CA 1
ATOM 2244 C C . GLU B 1 59 ? -11 -1.055 8.891 1 96.94 59 GLU B C 1
ATOM 2246 O O . GLU B 1 59 ? -11.008 0.08 8.406 1 96.94 59 GLU B O 1
ATOM 2251 N N . MET B 1 60 ? -10.422 -2.098 8.266 1 97.69 60 MET B N 1
ATOM 2252 C CA . MET B 1 60 ? -9.617 -1.911 7.059 1 97.69 60 MET B CA 1
ATOM 2253 C C . MET B 1 60 ? -10.453 -1.283 5.945 1 97.69 60 MET B C 1
ATOM 2255 O O . MET B 1 60 ? -11.461 -1.851 5.523 1 97.69 60 MET B O 1
ATOM 2259 N N . ALA B 1 61 ? -9.93 -0.121 5.512 1 97.94 61 ALA B N 1
ATOM 2260 C CA . ALA B 1 61 ? -10.57 0.521 4.367 1 97.94 61 ALA B CA 1
ATOM 2261 C C . ALA B 1 61 ? -10.273 -0.236 3.076 1 97.94 61 ALA B C 1
ATOM 2263 O O . ALA B 1 61 ? -9.148 -0.715 2.875 1 97.94 61 ALA B O 1
ATOM 2264 N N . PRO B 1 62 ? -11.258 -0.298 2.166 1 96.94 62 PRO B N 1
ATOM 2265 C CA . PRO B 1 62 ? -11.055 -1.028 0.912 1 96.94 62 PRO B CA 1
ATOM 2266 C C . PRO B 1 62 ? -9.852 -0.521 0.12 1 96.94 62 PRO B C 1
ATOM 2268 O O . PRO B 1 62 ? -9.094 -1.32 -0.437 1 96.94 62 PRO B O 1
ATOM 2271 N N . THR B 1 63 ? -9.664 0.781 0.101 1 98.12 63 THR B N 1
ATOM 2272 C CA . THR B 1 63 ? -8.539 1.339 -0.635 1 98.12 63 THR B CA 1
ATOM 2273 C C . THR B 1 63 ? -7.219 0.971 0.038 1 98.12 63 THR B C 1
ATOM 2275 O O . THR B 1 63 ? -6.238 0.643 -0.639 1 98.12 63 THR B O 1
ATOM 2278 N N . ALA B 1 64 ? -7.188 1.056 1.348 1 98.62 64 ALA B N 1
ATOM 2279 C CA . ALA B 1 64 ? -5.988 0.643 2.072 1 98.62 64 ALA B CA 1
ATOM 2280 C C . ALA B 1 64 ? -5.648 -0.816 1.782 1 98.62 64 ALA B C 1
ATOM 2282 O O . ALA B 1 64 ? -4.48 -1.157 1.567 1 98.62 64 ALA B O 1
ATOM 2283 N N . GLU B 1 65 ? -6.645 -1.687 1.787 1 98.19 65 GLU B N 1
ATOM 2284 C CA . GLU B 1 65 ? -6.477 -3.102 1.471 1 98.19 65 GLU B CA 1
ATOM 2285 C C . GLU B 1 65 ? -5.801 -3.287 0.117 1 98.19 65 GLU B C 1
ATOM 2287 O O . GLU B 1 65 ? -4.785 -3.98 0.015 1 98.19 65 GLU B O 1
ATOM 2292 N N . MET B 1 66 ? -6.383 -2.648 -0.851 1 98.06 66 MET B N 1
ATOM 2293 C CA . MET B 1 66 ? -5.867 -2.762 -2.213 1 98.06 66 MET B CA 1
ATOM 2294 C C . MET B 1 66 ? -4.418 -2.299 -2.287 1 98.06 66 MET B C 1
ATOM 2296 O O . MET B 1 66 ? -3.578 -2.969 -2.893 1 98.06 66 MET B O 1
ATOM 2300 N N . LEU B 1 67 ? -4.109 -1.223 -1.663 1 98.75 67 LEU B N 1
ATOM 2301 C CA . LEU B 1 67 ? -2.77 -0.65 -1.72 1 98.75 67 LEU B CA 1
ATOM 2302 C C . LEU B 1 67 ? -1.779 -1.504 -0.934 1 98.75 67 LEU B C 1
ATOM 2304 O O . LEU B 1 67 ? -0.608 -1.605 -1.307 1 98.75 67 LEU B O 1
ATOM 2308 N N . LEU B 1 68 ? -2.232 -2.135 0.115 1 98.81 68 LEU B N 1
ATOM 2309 C CA . LEU B 1 68 ? -1.37 -3.037 0.868 1 98.81 68 LEU B CA 1
ATOM 2310 C C . LEU B 1 68 ? -1.015 -4.27 0.039 1 98.81 68 LEU B C 1
ATOM 2312 O O . LEU B 1 68 ? 0.15 -4.668 -0.018 1 98.81 68 LEU B O 1
ATOM 2316 N N . PHE B 1 69 ? -2.008 -4.863 -0.629 1 98.62 69 PHE B N 1
ATOM 2317 C CA . PHE B 1 69 ? -1.712 -5.973 -1.53 1 98.62 69 PHE B CA 1
ATOM 2318 C C . PHE B 1 69 ? -0.7 -5.555 -2.59 1 98.62 69 PHE B C 1
ATOM 2320 O O . PHE B 1 69 ? 0.234 -6.301 -2.893 1 98.62 69 PHE B O 1
ATOM 2327 N N . SER B 1 70 ? -0.864 -4.383 -3.102 1 98.81 70 SER B N 1
ATOM 2328 C CA . SER B 1 70 ? -0.001 -3.877 -4.164 1 98.81 70 SER B CA 1
ATOM 2329 C C . SER B 1 70 ? 1.414 -3.625 -3.652 1 98.81 70 SER B C 1
ATOM 2331 O O . SER B 1 70 ? 2.389 -3.863 -4.371 1 98.81 70 SER B O 1
ATOM 2333 N N . ALA B 1 71 ? 1.483 -3.135 -2.449 1 98.88 71 ALA B N 1
ATOM 2334 C CA . ALA B 1 71 ? 2.797 -2.891 -1.861 1 98.88 71 ALA B CA 1
ATOM 2335 C C . ALA B 1 71 ? 3.564 -4.195 -1.671 1 98.88 71 ALA B C 1
ATOM 2337 O O . ALA B 1 71 ? 4.754 -4.277 -1.99 1 98.88 71 ALA B O 1
ATOM 2338 N N . ALA B 1 72 ? 2.902 -5.207 -1.142 1 98.88 72 ALA B N 1
ATOM 2339 C CA . ALA B 1 72 ? 3.533 -6.516 -0.977 1 98.88 72 ALA B CA 1
ATOM 2340 C C . ALA B 1 72 ? 3.992 -7.074 -2.32 1 98.88 72 ALA B C 1
ATOM 2342 O O . ALA B 1 72 ? 5.094 -7.621 -2.428 1 98.88 72 ALA B O 1
ATOM 2343 N N . ARG B 1 73 ? 3.156 -6.91 -3.303 1 98.88 73 ARG B N 1
ATOM 2344 C CA . ARG B 1 73 ? 3.475 -7.387 -4.645 1 98.88 73 ARG B CA 1
ATOM 2345 C C . ARG B 1 73 ? 4.684 -6.652 -5.215 1 98.88 73 ARG B C 1
ATOM 2347 O O . ARG B 1 73 ? 5.574 -7.273 -5.797 1 98.88 73 ARG B O 1
ATOM 2354 N N . ALA B 1 74 ? 4.695 -5.336 -5.051 1 98.88 74 ALA B N 1
ATOM 2355 C CA . ALA B 1 74 ? 5.82 -4.547 -5.547 1 98.88 74 ALA B CA 1
ATOM 2356 C C . ALA B 1 74 ? 7.137 -5.016 -4.934 1 98.88 74 ALA B C 1
ATOM 2358 O O . ALA B 1 74 ? 8.148 -5.121 -5.625 1 98.88 74 ALA B O 1
ATOM 2359 N N . GLN B 1 75 ? 7.105 -5.273 -3.676 1 98.94 75 GLN B N 1
ATOM 2360 C CA . GLN B 1 75 ? 8.297 -5.758 -2.984 1 98.94 75 GLN B CA 1
ATOM 2361 C C . GLN B 1 75 ? 8.719 -7.121 -3.518 1 98.94 75 GLN B C 1
ATOM 2363 O O . GLN B 1 75 ? 9.906 -7.348 -3.777 1 98.94 75 GLN B O 1
ATOM 2368 N N . LEU B 1 76 ? 7.781 -8.016 -3.674 1 98.94 76 LEU B N 1
ATOM 2369 C CA . LEU B 1 76 ? 8.055 -9.367 -4.137 1 98.94 76 LEU B CA 1
ATOM 2370 C C . LEU B 1 76 ? 8.633 -9.359 -5.551 1 98.94 76 LEU B C 1
ATOM 2372 O O . LEU B 1 76 ? 9.625 -10.031 -5.828 1 98.94 76 LEU B O 1
ATOM 2376 N N . VAL B 1 77 ? 8.016 -8.578 -6.406 1 98.94 77 VAL B N 1
ATOM 2377 C CA . VAL B 1 77 ? 8.453 -8.5 -7.797 1 98.94 77 VAL B CA 1
ATOM 2378 C C . VAL B 1 77 ? 9.875 -7.945 -7.855 1 98.94 77 VAL B C 1
ATOM 2380 O O . VAL B 1 77 ? 10.742 -8.508 -8.531 1 98.94 77 VAL B O 1
ATOM 2383 N N . SER B 1 78 ? 10.102 -6.934 -7.105 1 98.75 78 SER B N 1
ATOM 2384 C CA . SER B 1 78 ? 11.391 -6.254 -7.156 1 98.75 78 SER B CA 1
ATOM 2385 C C . SER B 1 78 ? 12.484 -7.105 -6.531 1 98.75 78 SER B C 1
ATOM 2387 O O . SER B 1 78 ? 13.609 -7.152 -7.035 1 98.75 78 SER B O 1
ATOM 2389 N N . GLU B 1 79 ? 12.18 -7.77 -5.52 1 98.75 79 GLU B N 1
ATOM 2390 C CA . GLU B 1 79 ? 13.188 -8.422 -4.699 1 98.75 79 GLU B CA 1
ATOM 2391 C C . GLU B 1 79 ? 13.422 -9.867 -5.152 1 98.75 79 GLU B C 1
ATOM 2393 O O . GLU B 1 79 ? 14.531 -10.375 -5.059 1 98.75 79 GLU B O 1
ATOM 2398 N N . VAL B 1 80 ? 12.344 -10.516 -5.684 1 98.88 80 VAL B N 1
ATOM 2399 C CA . VAL B 1 80 ? 12.438 -11.961 -5.855 1 98.88 80 VAL B CA 1
ATOM 2400 C C . VAL B 1 80 ? 12.125 -12.328 -7.305 1 98.88 80 VAL B C 1
ATOM 2402 O O . VAL B 1 80 ? 12.969 -12.898 -8 1 98.88 80 VAL B O 1
ATOM 2405 N N . ILE B 1 81 ? 11.039 -11.914 -7.824 1 98.94 81 ILE B N 1
ATOM 2406 C CA . ILE B 1 81 ? 10.516 -12.469 -9.062 1 98.94 81 ILE B CA 1
ATOM 2407 C C . ILE B 1 81 ? 11.352 -11.977 -10.25 1 98.94 81 ILE B C 1
ATOM 2409 O O . ILE B 1 81 ? 11.922 -12.781 -10.992 1 98.94 81 ILE B O 1
ATOM 2413 N N . ARG B 1 82 ? 11.453 -10.672 -10.359 1 98.81 82 ARG B N 1
ATOM 2414 C CA . ARG B 1 82 ? 12.109 -10.117 -11.531 1 98.81 82 ARG B CA 1
ATOM 2415 C C . ARG B 1 82 ? 13.586 -10.516 -11.578 1 98.81 82 ARG B C 1
ATOM 2417 O O . ARG B 1 82 ? 14.07 -10.984 -12.609 1 98.81 82 ARG B O 1
ATOM 2424 N N . PRO B 1 83 ? 14.344 -10.398 -10.453 1 98.75 83 PRO B N 1
ATOM 2425 C CA . PRO B 1 83 ? 15.75 -10.797 -10.516 1 98.75 83 PRO B CA 1
ATOM 2426 C C . PRO B 1 83 ? 15.93 -12.258 -10.898 1 98.75 83 PRO B C 1
ATOM 2428 O O . PRO B 1 83 ? 16.859 -12.594 -11.641 1 98.75 83 PRO B O 1
ATOM 2431 N N . TYR B 1 84 ? 15.031 -13.133 -10.43 1 98.75 84 TYR B N 1
ATOM 2432 C CA . TYR B 1 84 ? 15.172 -14.555 -10.727 1 98.75 84 TYR B CA 1
ATOM 2433 C C . TYR B 1 84 ? 14.859 -14.844 -12.188 1 98.75 84 TYR B C 1
ATOM 2435 O O . TYR B 1 84 ? 15.531 -15.656 -12.828 1 98.75 84 TYR B O 1
ATOM 2443 N N . LEU B 1 85 ? 13.898 -14.172 -12.711 1 98.69 85 LEU B N 1
ATOM 2444 C CA . LEU B 1 85 ? 13.539 -14.328 -14.117 1 98.69 85 LEU B CA 1
ATOM 2445 C C . LEU B 1 85 ? 14.656 -13.812 -15.016 1 98.69 85 LEU B C 1
ATOM 2447 O O . LEU B 1 85 ? 14.953 -14.414 -16.047 1 98.69 85 LEU B O 1
ATOM 2451 N N . GLU B 1 86 ? 15.242 -12.75 -14.594 1 98 86 GLU B N 1
ATOM 2452 C CA . GLU B 1 86 ? 16.312 -12.141 -15.383 1 98 86 GLU B CA 1
ATOM 2453 C C . GLU B 1 86 ? 17.531 -13.062 -15.469 1 98 86 GLU B C 1
ATOM 2455 O O . GLU B 1 86 ? 18.328 -12.969 -16.406 1 98 86 GLU B O 1
ATOM 2460 N N . GLN B 1 87 ? 17.609 -13.992 -14.594 1 97.12 87 GLN B N 1
ATOM 2461 C CA . GLN B 1 87 ? 18.703 -14.961 -14.594 1 97.12 87 GLN B CA 1
ATOM 2462 C C . GLN B 1 87 ? 18.328 -16.219 -15.375 1 97.12 87 GLN B C 1
ATOM 2464 O O . GLN B 1 87 ? 19.094 -17.188 -15.422 1 97.12 87 GLN B O 1
ATOM 2469 N N . GLY B 1 88 ? 17.156 -16.188 -15.922 1 97.5 88 GLY B N 1
ATOM 2470 C CA . GLY B 1 88 ? 16.719 -17.297 -16.75 1 97.5 88 GLY B CA 1
ATOM 2471 C C . GLY B 1 88 ? 16.031 -18.406 -15.961 1 97.5 88 GLY B C 1
ATOM 2472 O O . GLY B 1 88 ? 15.953 -19.547 -16.422 1 97.5 88 GLY B O 1
ATOM 2473 N N . GLY B 1 89 ? 15.531 -18.078 -14.758 1 98.31 89 GLY B N 1
ATOM 2474 C CA . GLY B 1 89 ? 14.914 -19.078 -13.891 1 98.31 89 GLY B CA 1
ATOM 2475 C C . GLY B 1 89 ? 13.414 -19.188 -14.094 1 98.31 89 GLY B C 1
ATOM 2476 O O . GLY B 1 89 ? 12.844 -18.5 -14.938 1 98.31 89 GLY B O 1
ATOM 2477 N N . ILE B 1 90 ? 12.844 -20.141 -13.328 1 98.81 90 ILE B N 1
ATOM 2478 C CA . ILE B 1 90 ? 11.398 -20.375 -13.281 1 98.81 90 ILE B CA 1
ATOM 2479 C C . ILE B 1 90 ? 10.836 -19.875 -11.953 1 98.81 90 ILE B C 1
ATOM 2481 O O . ILE B 1 90 ? 11.344 -20.219 -10.891 1 98.81 90 ILE B O 1
ATOM 2485 N N . VAL B 1 91 ? 9.828 -19.016 -12.047 1 98.94 91 VAL B N 1
ATOM 2486 C CA . VAL B 1 91 ? 9.141 -18.578 -10.836 1 98.94 91 VAL B CA 1
ATOM 2487 C C . VAL B 1 91 ? 7.711 -19.109 -10.828 1 98.94 91 VAL B C 1
ATOM 2489 O O . VAL B 1 91 ? 6.945 -18.859 -11.766 1 98.94 91 VAL B O 1
ATOM 2492 N N . LEU B 1 92 ? 7.398 -19.875 -9.852 1 98.94 92 LEU B N 1
ATOM 2493 C CA . LEU B 1 92 ? 6.031 -20.281 -9.539 1 98.94 92 LEU B CA 1
ATOM 2494 C C . LEU B 1 92 ? 5.461 -19.438 -8.406 1 98.94 92 LEU B C 1
ATOM 2496 O O . LEU B 1 92 ? 6.094 -19.297 -7.352 1 98.94 92 LEU B O 1
ATOM 2500 N N . CYS B 1 93 ? 4.293 -18.906 -8.609 1 98.88 93 CYS B N 1
ATOM 2501 C CA . CYS B 1 93 ? 3.748 -17.984 -7.617 1 98.88 93 CYS B CA 1
ATOM 2502 C C . CYS B 1 93 ? 2.289 -18.312 -7.316 1 98.88 93 CYS B C 1
ATOM 2504 O O . CYS B 1 93 ? 1.45 -18.297 -8.219 1 98.88 93 CYS B O 1
ATOM 2506 N N . ASP B 1 94 ? 2.004 -18.594 -6.051 1 98.25 94 ASP B N 1
ATOM 2507 C CA . ASP B 1 94 ? 0.628 -18.719 -5.578 1 98.25 94 ASP B CA 1
ATOM 2508 C C . ASP B 1 94 ? -0.04 -17.344 -5.484 1 98.25 94 ASP B C 1
ATOM 2510 O O . ASP B 1 94 ? 0.201 -16.594 -4.539 1 98.25 94 ASP B O 1
ATOM 2514 N N . ARG B 1 95 ? -0.93 -17.047 -6.406 1 98.12 95 ARG B N 1
ATOM 2515 C CA . ARG B 1 95 ? -1.601 -15.773 -6.648 1 98.12 95 ARG B CA 1
ATOM 2516 C C . ARG B 1 95 ? -0.617 -14.719 -7.152 1 98.12 95 ARG B C 1
ATOM 2518 O O . ARG B 1 95 ? 0.598 -14.883 -7.016 1 98.12 95 ARG B O 1
ATOM 2525 N N . TYR B 1 96 ? -1.128 -13.719 -7.766 1 98.56 96 TYR B N 1
ATOM 2526 C CA . TYR B 1 96 ? -0.412 -12.57 -8.305 1 98.56 96 TYR B CA 1
ATOM 2527 C C . TYR B 1 96 ? -1.373 -11.43 -8.625 1 98.56 96 TYR B C 1
ATOM 2529 O O . TYR B 1 96 ? -2.332 -11.188 -7.887 1 98.56 96 TYR B O 1
ATOM 2537 N N . ALA B 1 97 ? -1.112 -10.664 -9.625 1 98.44 97 ALA B N 1
ATOM 2538 C CA . ALA B 1 97 ? -1.796 -9.398 -9.891 1 98.44 97 ALA B CA 1
ATOM 2539 C C . ALA B 1 97 ? -3.254 -9.633 -10.273 1 98.44 97 ALA B C 1
ATOM 2541 O O . ALA B 1 97 ? -4.117 -8.797 -10 1 98.44 97 ALA B O 1
ATOM 2542 N N . ASP B 1 98 ? -3.557 -10.75 -10.867 1 98.62 98 ASP B N 1
ATOM 2543 C CA . ASP B 1 98 ? -4.922 -11.023 -11.305 1 98.62 98 ASP B CA 1
ATOM 2544 C C . ASP B 1 98 ? -5.883 -11.055 -10.117 1 98.62 98 ASP B C 1
ATOM 2546 O O . ASP B 1 98 ? -7.055 -10.688 -10.25 1 98.62 98 ASP B O 1
ATOM 2550 N N . SER B 1 99 ? -5.355 -11.477 -9 1 98.19 99 SER B N 1
ATOM 2551 C CA . SER B 1 99 ? -6.172 -11.492 -7.789 1 98.19 99 SER B CA 1
ATOM 2552 C C . SER B 1 99 ? -6.719 -10.102 -7.473 1 98.19 99 SER B C 1
ATOM 2554 O O . SER B 1 99 ? -7.859 -9.969 -7.023 1 98.19 99 SER B O 1
ATOM 2556 N N . THR B 1 100 ? -5.91 -9.086 -7.676 1 97.88 100 THR B N 1
ATOM 2557 C CA . THR B 1 100 ? -6.348 -7.73 -7.383 1 97.88 100 THR B CA 1
ATOM 2558 C C . THR B 1 100 ? -7.578 -7.367 -8.211 1 97.88 100 THR B C 1
ATOM 2560 O O . THR B 1 100 ? -8.523 -6.77 -7.691 1 97.88 100 THR B O 1
ATOM 2563 N N . PHE B 1 101 ? -7.613 -7.688 -9.438 1 98.31 101 PHE B N 1
ATOM 2564 C CA . PHE B 1 101 ? -8.758 -7.402 -10.289 1 98.31 101 PHE B CA 1
ATOM 2565 C C . PHE B 1 101 ? -9.969 -8.219 -9.859 1 98.31 101 PHE B C 1
ATOM 2567 O O . PHE B 1 101 ? -11.094 -7.703 -9.828 1 98.31 101 PHE B O 1
ATOM 2574 N N . ALA B 1 102 ? -9.75 -9.453 -9.516 1 98.38 102 ALA B N 1
ATOM 2575 C CA . ALA B 1 102 ? -10.859 -10.32 -9.109 1 98.38 102 ALA B CA 1
ATOM 2576 C C . ALA B 1 102 ? -11.445 -9.875 -7.777 1 98.38 102 ALA B C 1
ATOM 2578 O O . ALA B 1 102 ? -12.648 -9.648 -7.668 1 98.38 102 ALA B O 1
ATOM 2579 N N . TYR B 1 103 ? -10.633 -9.656 -6.812 1 97.5 103 TYR B N 1
ATOM 2580 C CA . TYR B 1 103 ? -11.086 -9.422 -5.445 1 97.5 103 TYR B CA 1
ATOM 2581 C C . TYR B 1 103 ? -11.445 -7.961 -5.234 1 97.5 103 TYR B C 1
ATOM 2583 O O . TYR B 1 103 ? -12.539 -7.652 -4.738 1 97.5 103 TYR B O 1
ATOM 2591 N N . GLN B 1 104 ? -10.578 -7.094 -5.57 1 96.88 104 GLN B N 1
ATOM 2592 C CA . GLN B 1 104 ? -10.844 -5.676 -5.34 1 96.88 104 GLN B CA 1
ATOM 2593 C C . GLN B 1 104 ? -11.656 -5.078 -6.484 1 96.88 104 GLN B C 1
ATOM 2595 O O . GLN B 1 104 ? -12.516 -4.219 -6.262 1 96.88 104 GLN B O 1
ATOM 2600 N N . GLY B 1 105 ? -11.398 -5.496 -7.688 1 97.75 105 GLY B N 1
ATOM 2601 C CA . GLY B 1 105 ? -12.164 -5.008 -8.828 1 97.75 105 GLY B CA 1
ATOM 2602 C C . GLY B 1 105 ? -13.594 -5.527 -8.852 1 97.75 105 GLY B C 1
ATOM 2603 O O . GLY B 1 105 ? -14.516 -4.832 -8.43 1 97.75 105 GLY B O 1
ATOM 2604 N N . TYR B 1 106 ? -13.727 -6.742 -9.172 1 97.69 106 TYR B N 1
ATOM 2605 C CA . TYR B 1 106 ? -15.047 -7.34 -9.328 1 97.69 106 TYR B CA 1
ATOM 2606 C C . TYR B 1 106 ? -15.68 -7.621 -7.969 1 97.69 106 TYR B C 1
ATOM 2608 O O . TYR B 1 106 ? -16.875 -7.402 -7.777 1 97.69 106 TYR B O 1
ATOM 2616 N N . GLY B 1 107 ? -14.945 -8.062 -7.035 1 97.19 107 GLY B N 1
ATOM 2617 C CA . GLY B 1 107 ? -15.453 -8.375 -5.711 1 97.19 107 GLY B CA 1
ATOM 2618 C C . GLY B 1 107 ? -15.977 -7.16 -4.969 1 97.19 107 GLY B C 1
ATOM 2619 O O . GLY B 1 107 ? -17.125 -7.152 -4.5 1 97.19 107 GLY B O 1
ATOM 2620 N N . LEU B 1 108 ? -15.148 -6.102 -4.957 1 95.88 108 LEU B N 1
ATOM 2621 C CA . LEU B 1 108 ? -15.492 -4.914 -4.18 1 95.88 108 LEU B CA 1
ATOM 2622 C C . LEU B 1 108 ? -16.047 -3.818 -5.082 1 95.88 108 LEU B C 1
ATOM 2624 O O . LEU B 1 108 ? -16.516 -2.781 -4.594 1 95.88 108 LEU B O 1
ATOM 2628 N N . GLY B 1 109 ? -15.992 -4.027 -6.371 1 96.19 109 GLY B N 1
ATOM 2629 C CA . GLY B 1 109 ? -16.562 -3.07 -7.301 1 96.19 109 GLY B CA 1
ATOM 2630 C C . GLY B 1 109 ? -15.656 -1.896 -7.594 1 96.19 109 GLY B C 1
ATOM 2631 O O . GLY B 1 109 ? -16.109 -0.84 -8.039 1 96.19 109 GLY B O 1
ATOM 2632 N N . ARG B 1 110 ? -14.398 -2.059 -7.391 1 95.75 110 ARG B N 1
ATOM 2633 C CA . ARG B 1 110 ? -13.445 -0.986 -7.656 1 95.75 110 ARG B CA 1
ATOM 2634 C C . ARG B 1 110 ? -13.258 -0.781 -9.156 1 95.75 110 ARG B C 1
ATOM 2636 O O . ARG B 1 110 ? -13.352 -1.73 -9.938 1 95.75 110 ARG B O 1
ATOM 2643 N N . ASP B 1 111 ? -12.922 0.457 -9.516 1 95.69 111 ASP B N 1
ATOM 2644 C CA . ASP B 1 111 ? -12.703 0.82 -10.914 1 95.69 111 ASP B CA 1
ATOM 2645 C C . ASP B 1 111 ? -11.5 0.079 -11.492 1 95.69 111 ASP B C 1
ATOM 2647 O O . ASP B 1 111 ? -10.375 0.229 -11.008 1 95.69 111 ASP B O 1
ATOM 2651 N N . LEU B 1 112 ? -11.727 -0.632 -12.586 1 97.06 112 LEU B N 1
ATOM 2652 C CA . LEU B 1 112 ? -10.688 -1.473 -13.172 1 97.06 112 LEU B CA 1
ATOM 2653 C C . LEU B 1 112 ? -9.586 -0.621 -13.781 1 97.06 112 LEU B C 1
ATOM 2655 O O . LEU B 1 112 ? -8.422 -1.028 -13.797 1 97.06 112 LEU B O 1
ATOM 2659 N N . ALA B 1 113 ? -9.906 0.534 -14.289 1 95.69 113 ALA B N 1
ATOM 2660 C CA . ALA B 1 113 ? -8.891 1.413 -14.859 1 95.69 113 ALA B CA 1
ATOM 2661 C C . ALA B 1 113 ? -7.922 1.898 -13.789 1 95.69 113 ALA B C 1
ATOM 2663 O O . ALA B 1 113 ? -6.711 1.961 -14.016 1 95.69 113 ALA B O 1
ATOM 2664 N N . GLU B 1 114 ? -8.445 2.238 -12.68 1 95 114 GLU B N 1
ATOM 2665 C CA . GLU B 1 114 ? -7.621 2.611 -11.531 1 95 114 GLU B CA 1
ATOM 2666 C C . GLU B 1 114 ? -6.711 1.461 -11.109 1 95 114 GLU B C 1
ATOM 2668 O O . GLU B 1 114 ? -5.52 1.659 -10.875 1 95 114 GLU B O 1
ATOM 2673 N N . LEU B 1 115 ? -7.277 0.281 -11.078 1 97.38 115 LEU B N 1
ATOM 2674 C CA . LEU B 1 115 ? -6.52 -0.897 -10.672 1 97.38 115 LEU B CA 1
ATOM 2675 C C . LEU B 1 115 ? -5.406 -1.198 -11.672 1 97.38 115 LEU B C 1
ATOM 2677 O O . LEU B 1 115 ? -4.332 -1.672 -11.289 1 97.38 115 LEU B O 1
ATOM 2681 N N . ARG B 1 116 ? -5.645 -0.918 -12.891 1 97.25 116 ARG B N 1
ATOM 2682 C CA . ARG B 1 116 ? -4.629 -1.167 -13.914 1 97.25 116 ARG B CA 1
ATOM 2683 C C . ARG B 1 116 ? -3.396 -0.296 -13.68 1 97.25 116 ARG B C 1
ATOM 2685 O O . ARG B 1 116 ? -2.264 -0.771 -13.797 1 97.25 116 ARG B O 1
ATOM 2692 N N . VAL B 1 117 ? -3.596 0.952 -13.352 1 96.19 117 VAL B N 1
ATOM 2693 C CA . VAL B 1 117 ? -2.486 1.868 -13.109 1 96.19 117 VAL B CA 1
ATOM 2694 C C . VAL B 1 117 ? -1.708 1.419 -11.875 1 96.19 117 VAL B C 1
ATOM 2696 O O . VAL B 1 117 ? -0.478 1.337 -11.906 1 96.19 117 VAL B O 1
ATOM 2699 N N . ILE B 1 118 ? -2.416 1.095 -10.852 1 97.12 118 ILE B N 1
ATOM 2700 C CA . ILE B 1 118 ? -1.793 0.73 -9.586 1 97.12 118 ILE B CA 1
ATOM 2701 C C . ILE B 1 118 ? -1.062 -0.602 -9.734 1 97.12 118 ILE B C 1
ATOM 2703 O O . ILE B 1 118 ? 0.06 -0.76 -9.25 1 97.12 118 ILE B O 1
ATOM 2707 N N . THR B 1 119 ? -1.698 -1.545 -10.445 1 98.06 119 THR B N 1
ATOM 2708 C CA . THR B 1 119 ? -1.088 -2.852 -10.656 1 98.06 119 THR B CA 1
ATOM 2709 C C . THR B 1 119 ? 0.155 -2.73 -11.531 1 98.06 119 THR B C 1
ATOM 2711 O O . THR B 1 119 ? 1.168 -3.385 -11.281 1 98.06 119 THR B O 1
ATOM 2714 N N . ALA B 1 120 ? 0.079 -1.878 -12.516 1 97.75 120 ALA B N 1
ATOM 2715 C CA . ALA B 1 120 ? 1.243 -1.645 -13.367 1 97.75 120 ALA B CA 1
ATOM 2716 C C . ALA B 1 120 ? 2.398 -1.049 -12.562 1 97.75 120 ALA B C 1
ATOM 2718 O O . ALA B 1 120 ? 3.557 -1.418 -12.766 1 97.75 120 ALA B O 1
ATOM 2719 N N . ALA B 1 121 ? 2.092 -0.149 -11.727 1 96.69 121 ALA B N 1
ATOM 2720 C CA . ALA B 1 121 ? 3.119 0.429 -10.867 1 96.69 121 ALA B CA 1
ATOM 2721 C C . ALA B 1 121 ? 3.75 -0.635 -9.977 1 96.69 121 ALA B C 1
ATOM 2723 O O . ALA B 1 121 ? 4.973 -0.682 -9.82 1 96.69 121 ALA B O 1
ATOM 2724 N N . ALA B 1 122 ? 2.963 -1.495 -9.438 1 98.44 122 ALA B N 1
ATOM 2725 C CA . ALA B 1 122 ? 3.422 -2.5 -8.484 1 98.44 122 ALA B CA 1
ATOM 2726 C C . ALA B 1 122 ? 4.273 -3.562 -9.172 1 98.44 122 ALA B C 1
ATOM 2728 O O . ALA B 1 122 ? 5.242 -4.062 -8.586 1 98.44 122 ALA B O 1
ATOM 2729 N N . THR B 1 123 ? 3.928 -3.906 -10.445 1 98.75 123 THR B N 1
ATOM 2730 C CA . THR B 1 123 ? 4.566 -5.043 -11.102 1 98.75 123 THR B CA 1
ATOM 2731 C C . THR B 1 123 ? 5.668 -4.578 -12.047 1 98.75 123 THR B C 1
ATOM 2733 O O . THR B 1 123 ? 6.488 -5.379 -12.5 1 98.75 123 THR B O 1
ATOM 2736 N N . GLY B 1 124 ? 5.629 -3.275 -12.375 1 97.38 124 GLY B N 1
ATOM 2737 C CA . GLY B 1 124 ? 6.473 -2.811 -13.469 1 97.38 124 GLY B CA 1
ATOM 2738 C C . GLY B 1 124 ? 6.102 -3.412 -14.805 1 97.38 124 GLY B C 1
ATOM 2739 O O . GLY B 1 124 ? 6.973 -3.645 -15.648 1 97.38 124 GLY B O 1
ATOM 2740 N N . GLY B 1 125 ? 4.879 -3.855 -14.906 1 97.62 125 GLY B N 1
ATOM 2741 C CA . GLY B 1 125 ? 4.379 -4.406 -16.156 1 97.62 125 GLY B CA 1
ATOM 2742 C C . GLY B 1 125 ? 4.641 -5.895 -16.297 1 97.62 125 GLY B C 1
ATOM 2743 O O . GLY B 1 125 ? 4.262 -6.5 -17.312 1 97.62 125 GLY B O 1
ATOM 2744 N N . LEU B 1 126 ? 5.215 -6.52 -15.312 1 98.69 126 LEU B N 1
ATOM 2745 C CA . LEU B 1 126 ? 5.539 -7.938 -15.391 1 98.69 126 LEU B CA 1
ATOM 2746 C C . LEU B 1 126 ? 4.273 -8.789 -15.367 1 98.69 126 LEU B C 1
ATOM 2748 O O . LEU B 1 126 ? 3.449 -8.656 -14.461 1 98.69 126 LEU B O 1
ATOM 2752 N N . ARG B 1 127 ? 4.137 -9.641 -16.344 1 98.44 127 ARG B N 1
ATOM 2753 C CA . ARG B 1 127 ? 2.998 -10.547 -16.469 1 98.44 127 ARG B CA 1
ATOM 2754 C C . ARG B 1 127 ? 3.455 -12 -16.5 1 98.44 127 ARG B C 1
ATOM 2756 O O . ARG B 1 127 ? 4.523 -12.305 -17.031 1 98.44 127 ARG B O 1
ATOM 2763 N N . PRO B 1 128 ? 2.631 -12.891 -15.961 1 98.81 128 PRO B N 1
ATOM 2764 C CA . PRO B 1 128 ? 2.982 -14.305 -16.094 1 98.81 128 PRO B CA 1
ATOM 2765 C C . PRO B 1 128 ? 2.918 -14.805 -17.531 1 98.81 128 PRO B C 1
ATOM 2767 O O . PRO B 1 128 ? 2.143 -14.281 -18.328 1 98.81 128 PRO B O 1
ATOM 2770 N N . ASP B 1 129 ? 3.736 -15.812 -17.75 1 98.38 129 ASP B N 1
ATOM 2771 C CA . ASP B 1 129 ? 3.664 -16.516 -19.031 1 98.38 129 ASP B CA 1
ATOM 2772 C C . ASP B 1 129 ? 2.445 -17.438 -19.078 1 98.38 129 ASP B C 1
ATOM 2774 O O . ASP B 1 129 ? 1.835 -17.594 -20.141 1 98.38 129 ASP B O 1
ATOM 2778 N N . ILE B 1 130 ? 2.178 -17.969 -17.938 1 98.62 130 ILE B N 1
ATOM 2779 C CA . ILE B 1 130 ? 1.042 -18.875 -17.766 1 98.62 130 ILE B CA 1
ATOM 2780 C C . ILE B 1 130 ? 0.362 -18.609 -16.438 1 98.62 130 ILE B C 1
ATOM 2782 O O . ILE B 1 130 ? 1.033 -18.391 -15.414 1 98.62 130 ILE B O 1
ATOM 2786 N N . THR B 1 131 ? -0.923 -18.594 -16.484 1 98.94 131 THR B N 1
ATOM 2787 C CA . THR B 1 131 ? -1.703 -18.562 -15.25 1 98.94 131 THR B CA 1
ATOM 2788 C C . THR B 1 131 ? -2.664 -19.75 -15.203 1 98.94 131 THR B C 1
ATOM 2790 O O . THR B 1 131 ? -3.52 -19.906 -16.078 1 98.94 131 THR B O 1
ATOM 2793 N N . PHE B 1 132 ? -2.545 -20.578 -14.188 1 98.94 132 PHE B N 1
ATOM 2794 C CA . PHE B 1 132 ? -3.49 -21.656 -13.961 1 98.94 132 PHE B CA 1
ATOM 2795 C C . PHE B 1 132 ? -4.656 -21.203 -13.102 1 98.94 132 PHE B C 1
ATOM 2797 O O . PHE B 1 132 ? -4.453 -20.641 -12.016 1 98.94 132 PHE B O 1
ATOM 2804 N N . TYR B 1 133 ? -5.824 -21.359 -13.609 1 98.88 133 TYR B N 1
ATOM 2805 C CA . TYR B 1 133 ? -7.031 -21.141 -12.812 1 98.88 133 TYR B CA 1
ATOM 2806 C C . TYR B 1 133 ? -7.625 -22.484 -12.375 1 98.88 133 TYR B C 1
ATOM 2808 O O . TYR B 1 133 ? -8.086 -23.266 -13.203 1 98.88 133 TYR B O 1
ATOM 2816 N N . LEU B 1 134 ? -7.605 -22.734 -11.102 1 98.69 134 LEU B N 1
ATOM 2817 C CA . LEU B 1 134 ? -8.203 -23.953 -10.562 1 98.69 134 LEU B CA 1
ATOM 2818 C C . LEU B 1 134 ? -9.672 -23.734 -10.227 1 98.69 134 LEU B C 1
ATOM 2820 O O . LEU B 1 134 ? -10 -23.125 -9.211 1 98.69 134 LEU B O 1
ATOM 2824 N N . ASP B 1 135 ? -10.445 -24.297 -11.031 1 98.31 135 ASP B N 1
ATOM 2825 C CA . ASP B 1 135 ? -11.867 -23.969 -11.07 1 98.31 135 ASP B CA 1
ATOM 2826 C C . ASP B 1 135 ? -12.656 -24.812 -10.078 1 98.31 135 ASP B C 1
ATOM 2828 O O . ASP B 1 135 ? -12.648 -26.047 -10.164 1 98.31 135 ASP B O 1
ATOM 2832 N N . ILE B 1 136 ? -13.266 -24.188 -9.172 1 97.06 136 ILE B N 1
ATOM 2833 C CA . ILE B 1 136 ? -14.211 -24.75 -8.219 1 97.06 136 ILE B CA 1
ATOM 2834 C C . ILE B 1 136 ? -15.172 -23.656 -7.742 1 97.06 136 ILE B C 1
ATOM 2836 O O . ILE B 1 136 ? -14.836 -22.469 -7.781 1 97.06 136 ILE B O 1
ATOM 2840 N N . SER B 1 137 ? -16.359 -24.062 -7.336 1 96.25 137 SER B N 1
ATOM 2841 C CA . SER B 1 137 ? -17.297 -23.031 -6.902 1 96.25 137 SER B CA 1
ATOM 2842 C C . SER B 1 137 ? -16.828 -22.359 -5.613 1 96.25 137 SER B C 1
ATOM 2844 O O . SER B 1 137 ? -16.172 -23 -4.789 1 96.25 137 SER B O 1
ATOM 2846 N N . ALA B 1 138 ? -17.219 -21.109 -5.512 1 94.5 138 ALA B N 1
ATOM 2847 C CA . ALA B 1 138 ? -16.875 -20.375 -4.297 1 94.5 138 ALA B CA 1
ATOM 2848 C C . ALA B 1 138 ? -17.359 -21.125 -3.055 1 94.5 138 ALA B C 1
ATOM 2850 O O . ALA B 1 138 ? -16.625 -21.234 -2.068 1 94.5 138 ALA B O 1
ATOM 2851 N N . ALA B 1 139 ? -18.531 -21.641 -3.119 1 94.81 139 ALA B N 1
ATOM 2852 C CA . ALA B 1 139 ? -19.109 -22.344 -1.98 1 94.81 139 ALA B CA 1
ATOM 2853 C C . ALA B 1 139 ? -18.312 -23.594 -1.631 1 94.81 139 ALA B C 1
ATOM 2855 O O . ALA B 1 139 ? -17.969 -23.812 -0.467 1 94.81 139 ALA B O 1
ATOM 2856 N N . GLU B 1 140 ? -17.984 -24.344 -2.568 1 94.62 140 GLU B N 1
ATOM 2857 C CA . GLU B 1 140 ? -17.203 -25.562 -2.352 1 94.62 140 GLU B CA 1
ATOM 2858 C C . GLU B 1 140 ? -15.805 -25.234 -1.826 1 94.62 140 GLU B C 1
ATOM 2860 O O . GLU B 1 140 ? -15.305 -25.922 -0.938 1 94.62 140 GLU B O 1
ATOM 2865 N N . GLY B 1 141 ? -15.234 -24.266 -2.404 1 93.19 141 GLY B N 1
AT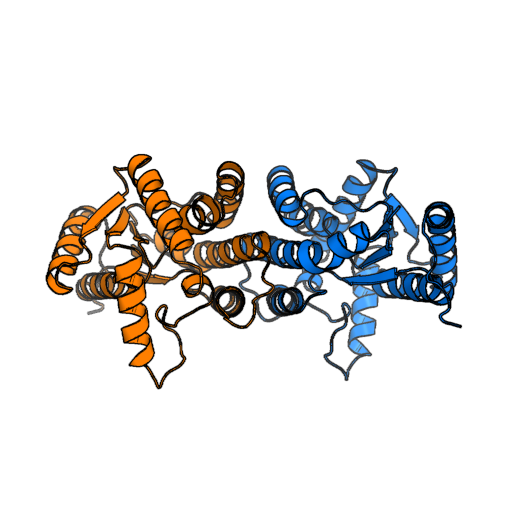OM 2866 C CA . GLY B 1 141 ? -13.898 -23.859 -1.981 1 93.19 141 GLY B CA 1
ATOM 2867 C C . GLY B 1 141 ? -13.836 -23.422 -0.534 1 93.19 141 GLY B C 1
ATOM 2868 O O . GLY B 1 141 ? -12.938 -23.828 0.211 1 93.19 141 GLY B O 1
ATOM 2869 N N . LEU B 1 142 ? -14.742 -22.578 -0.191 1 91.94 142 LEU B N 1
ATOM 2870 C CA . LEU B 1 142 ? -14.805 -22.094 1.182 1 91.94 142 LEU B CA 1
ATOM 2871 C C . LEU B 1 142 ? -15.023 -23.234 2.16 1 91.94 142 LEU B C 1
ATOM 2873 O O . LEU B 1 142 ? -14.438 -23.25 3.246 1 91.94 142 LEU B O 1
ATOM 2877 N N . GLU B 1 143 ? -15.828 -24.188 1.783 1 91.62 143 GLU B N 1
ATOM 2878 C CA . GLU B 1 143 ? -16.078 -25.359 2.615 1 91.62 143 GLU B CA 1
ATOM 2879 C C . GLU B 1 143 ? -14.805 -26.172 2.801 1 91.62 143 GLU B C 1
ATOM 2881 O O . GLU B 1 143 ? -14.508 -26.641 3.908 1 91.62 143 GLU B O 1
ATOM 2886 N N . ARG B 1 144 ? -14.086 -26.375 1.766 1 90.31 144 ARG B N 1
ATOM 2887 C CA . ARG B 1 144 ? -12.82 -27.094 1.83 1 90.31 144 ARG B CA 1
ATOM 2888 C C . ARG B 1 144 ? -11.844 -26.406 2.775 1 90.31 144 ARG B C 1
ATOM 2890 O O . ARG B 1 144 ? -11.164 -27.062 3.57 1 90.31 144 ARG B O 1
ATOM 2897 N N . LYS B 1 145 ? -11.766 -25.078 2.643 1 88.38 145 LYS B N 1
ATOM 2898 C CA . LYS B 1 14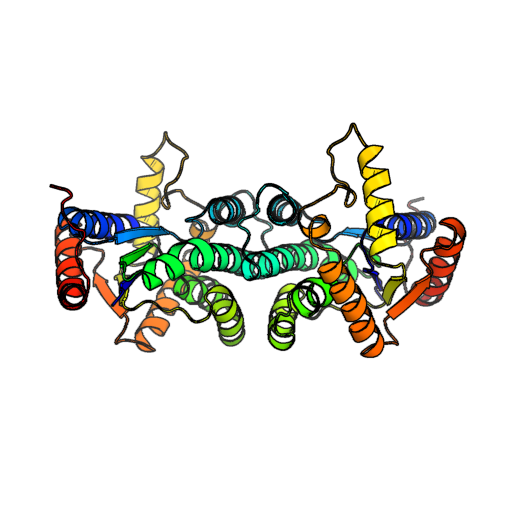5 ? -10.852 -24.312 3.477 1 88.38 145 LYS B CA 1
ATOM 2899 C C . LYS B 1 145 ? -11.234 -24.406 4.949 1 88.38 145 LYS B C 1
ATOM 2901 O O . LYS B 1 145 ? -10.367 -24.531 5.82 1 88.38 145 LYS B O 1
ATOM 2906 N N . ARG B 1 146 ? -12.477 -24.344 5.238 1 86.94 146 ARG B N 1
ATOM 2907 C CA . ARG B 1 146 ? -12.961 -24.453 6.609 1 86.94 146 ARG B CA 1
ATOM 2908 C C . ARG B 1 146 ? -12.594 -25.797 7.215 1 86.94 146 ARG B C 1
ATOM 2910 O O . ARG B 1 146 ? -12.195 -25.875 8.383 1 86.94 146 ARG B O 1
ATOM 2917 N N . ARG B 1 147 ? -12.672 -26.797 6.484 1 82.69 147 ARG B N 1
ATOM 2918 C CA . ARG B 1 147 ? -12.375 -28.141 6.953 1 82.69 147 ARG B CA 1
ATOM 2919 C C . ARG B 1 147 ? -10.883 -28.312 7.223 1 82.69 147 ARG B C 1
ATOM 2921 O O . ARG B 1 147 ? -10.484 -29 8.164 1 82.69 147 ARG B O 1
ATOM 2928 N N . LYS B 1 148 ? -10.133 -27.75 6.48 1 77.06 148 LYS B N 1
ATOM 2929 C CA . LYS B 1 148 ? -8.688 -27.828 6.66 1 77.06 148 LYS B CA 1
ATOM 2930 C C . LYS B 1 148 ? -8.242 -27.031 7.891 1 77.06 148 LYS B C 1
ATOM 2932 O O . LYS B 1 148 ? -7.355 -27.469 8.625 1 77.06 148 LYS B O 1
ATOM 2937 N N . GLY B 1 149 ? -8.711 -25.812 7.949 1 65 149 GLY B N 1
ATOM 2938 C CA . GLY B 1 149 ? -8.391 -25 9.109 1 65 149 GLY B CA 1
ATOM 2939 C C . GLY B 1 149 ? -8.789 -25.656 10.422 1 65 149 GLY B C 1
ATOM 2940 O O . GLY B 1 149 ? -8.117 -25.469 11.438 1 65 149 GLY B O 1
ATOM 2941 N N . ALA B 1 150 ? -9.938 -26.219 10.438 1 55.56 150 ALA B N 1
ATOM 2942 C CA . ALA B 1 150 ? -10.414 -26.922 11.633 1 55.56 150 ALA B CA 1
ATOM 2943 C C . ALA B 1 150 ? -9.461 -28.047 12.023 1 55.56 150 ALA B C 1
ATOM 2945 O O . ALA B 1 150 ? -9.359 -28.391 13.195 1 55.56 150 ALA B O 1
ATOM 2946 N N . ARG B 1 151 ? -8.797 -28.625 11.062 1 50.78 151 ARG B N 1
ATOM 2947 C CA . ARG B 1 151 ? -7.891 -29.75 11.32 1 50.78 151 ARG B CA 1
ATOM 2948 C C . ARG B 1 151 ? -6.516 -29.234 11.742 1 50.78 151 ARG B C 1
ATOM 2950 O O . ARG B 1 151 ? -5.715 -30 12.297 1 50.78 151 ARG B O 1
ATOM 2957 N N . SER B 1 152 ? -6.203 -28.156 11.297 1 52.06 152 SER B N 1
ATOM 2958 C CA . SER B 1 152 ? -4.879 -27.625 11.586 1 52.06 152 SER B CA 1
ATOM 2959 C C . SER B 1 152 ? -4.855 -26.906 12.93 1 52.06 152 SER B C 1
ATOM 2961 O O . SER B 1 152 ? -5.117 -25.703 13 1 52.06 152 SER B O 1
ATOM 2963 N N . THR B 1 153 ? -5.422 -27.469 14 1 44.75 153 THR B N 1
ATOM 2964 C CA . THR B 1 153 ? -5.375 -26.844 15.32 1 44.75 153 THR B CA 1
ATOM 2965 C C . THR B 1 153 ? -4.047 -26.109 15.531 1 44.75 153 THR B C 1
ATOM 2967 O O . THR B 1 153 ? -3.922 -25.297 16.438 1 44.75 153 THR B O 1
ATOM 2970 N N . GLY B 1 154 ? -2.871 -26.812 15.422 1 37.66 154 GLY B N 1
ATOM 2971 C CA . GLY B 1 154 ? -1.582 -26.5 16.016 1 37.66 154 GLY B CA 1
ATOM 2972 C C . GLY B 1 154 ? -0.906 -25.312 15.352 1 37.66 154 GLY B C 1
ATOM 2973 O O . GLY B 1 154 ? -0.396 -24.422 16.031 1 37.66 154 GLY B O 1
ATOM 2974 N N . GLN B 1 155 ? -0.067 -25.453 14.25 1 34.09 155 GLN B N 1
ATOM 2975 C CA . GLN B 1 155 ? 0.993 -24.5 13.906 1 34.09 155 GLN B CA 1
ATOM 2976 C C . GLN B 1 155 ? 0.427 -23.266 13.234 1 34.09 155 GLN B C 1
ATOM 2978 O O . GLN B 1 155 ? -0.073 -23.328 12.109 1 34.09 155 GLN B O 1
ATOM 2983 N N . ARG B 1 156 ? -0.152 -22.359 13.812 1 41.09 156 ARG B N 1
ATOM 2984 C CA . ARG B 1 156 ? -0.548 -21 13.445 1 41.09 156 ARG B CA 1
ATOM 2985 C C . ARG B 1 156 ? 0.315 -20.469 12.305 1 41.09 156 ARG B C 1
ATOM 2987 O O . ARG B 1 156 ? 0.31 -19.266 12.023 1 41.09 156 ARG B O 1
ATOM 2994 N N . GLY B 1 157 ? 1.324 -21.062 11.906 1 38.53 157 GLY B N 1
ATOM 2995 C CA . GLY B 1 157 ? 2.377 -20.359 11.195 1 38.53 157 GLY B CA 1
ATOM 2996 C C . GLY B 1 157 ? 1.941 -19.859 9.828 1 38.53 157 GLY B C 1
ATOM 2997 O O . GLY B 1 157 ? 0.744 -19.766 9.547 1 38.53 157 GLY B O 1
ATOM 2998 N N . ALA B 1 158 ? 2.861 -20.172 8.734 1 44.59 158 ALA B N 1
ATOM 2999 C CA . ALA B 1 158 ? 3.363 -19.641 7.477 1 44.59 158 ALA B CA 1
ATOM 3000 C C . ALA B 1 158 ? 2.395 -19.922 6.332 1 44.59 158 ALA B C 1
ATOM 3002 O O . ALA B 1 158 ? 2.646 -19.547 5.188 1 44.59 158 ALA B O 1
ATOM 3003 N N . ASN B 1 159 ? 1.071 -20.656 6.562 1 52.44 159 ASN B N 1
ATOM 3004 C CA . ASN B 1 159 ? 0.502 -21.219 5.34 1 52.44 159 ASN B CA 1
ATOM 3005 C C . ASN B 1 159 ? -0.71 -20.422 4.867 1 52.44 159 ASN B C 1
ATOM 3007 O O . ASN B 1 159 ? -1.381 -19.781 5.672 1 52.44 159 ASN B O 1
ATOM 3011 N N . ASN B 1 160 ? -0.831 -20.141 3.619 1 59.81 160 ASN B N 1
ATOM 3012 C CA . ASN B 1 160 ? -1.93 -19.547 2.869 1 59.81 160 ASN B CA 1
ATOM 3013 C C . ASN B 1 160 ? -3.271 -20.156 3.254 1 59.81 160 ASN B C 1
ATOM 3015 O O . ASN B 1 160 ? -4.32 -19.719 2.775 1 59.81 160 ASN B O 1
ATOM 3019 N N . ASP B 1 161 ? -3.27 -21.062 4.305 1 65.06 161 ASP B N 1
ATOM 3020 C CA . ASP B 1 161 ? -4.473 -21.875 4.492 1 65.06 161 ASP B CA 1
ATOM 3021 C C . ASP B 1 161 ? -5.281 -21.391 5.688 1 65.06 161 ASP B C 1
ATOM 3023 O O . ASP B 1 161 ? -6.41 -21.828 5.91 1 65.06 161 ASP B O 1
ATOM 3027 N N . GLU B 1 162 ? -4.715 -20.469 6.34 1 77.81 162 GLU B N 1
ATOM 3028 C CA . GLU B 1 162 ? -5.469 -20.031 7.508 1 77.81 162 GLU B CA 1
ATOM 3029 C C . GLU B 1 162 ? -6.617 -19.109 7.105 1 77.81 162 GLU B C 1
ATOM 3031 O O . GLU B 1 162 ? -6.469 -18.281 6.199 1 77.81 162 GLU B O 1
ATOM 3036 N N . TRP B 1 163 ? -7.73 -19.453 7.879 1 87 163 TRP B N 1
ATOM 3037 C CA . TRP B 1 163 ? -8.883 -18.578 7.68 1 87 163 TRP B CA 1
ATOM 3038 C C . TRP B 1 163 ? -8.531 -17.141 7.992 1 87 163 TRP B C 1
ATOM 3040 O O . TRP B 1 163 ? -7.902 -16.844 9.016 1 87 163 TRP B O 1
ATOM 3050 N N . ASN B 1 164 ? -8.867 -16.188 7.031 1 91.5 164 ASN B N 1
ATOM 3051 C CA . ASN B 1 164 ? -8.445 -14.805 7.191 1 91.5 164 ASN B CA 1
ATOM 3052 C C . ASN B 1 164 ? -9.57 -13.836 6.859 1 91.5 164 ASN B C 1
ATOM 3054 O O . ASN B 1 164 ? -10.711 -14.242 6.648 1 91.5 164 ASN B O 1
ATOM 3058 N N . ARG B 1 165 ? -9.266 -12.594 6.883 1 91.94 165 ARG B N 1
ATOM 3059 C CA . ARG B 1 165 ? -10.242 -11.516 6.742 1 91.94 165 ARG B CA 1
ATOM 3060 C C . ARG B 1 165 ? -10.992 -11.625 5.418 1 91.94 165 ARG B C 1
ATOM 3062 O O . ARG B 1 165 ? -12.203 -11.383 5.363 1 91.94 165 ARG B O 1
ATOM 3069 N N . LEU B 1 166 ? -10.305 -11.977 4.367 1 91.88 166 LEU B N 1
ATOM 3070 C CA . LEU B 1 166 ? -10.938 -12.055 3.055 1 91.88 166 LEU B CA 1
ATOM 3071 C C . LEU B 1 166 ? -11.883 -13.25 2.979 1 91.88 166 LEU B C 1
ATOM 3073 O O . LEU B 1 166 ? -12.953 -13.164 2.373 1 91.88 166 LEU B O 1
ATOM 3077 N N . ASP B 1 167 ? -11.5 -14.352 3.6 1 91.5 167 ASP B N 1
ATOM 3078 C CA . ASP B 1 167 ? -12.328 -15.555 3.611 1 91.5 167 ASP B CA 1
ATOM 3079 C C . ASP B 1 167 ? -13.664 -15.305 4.309 1 91.5 167 ASP B C 1
ATOM 3081 O O . ASP B 1 167 ? -14.672 -15.922 3.973 1 91.5 167 ASP B O 1
ATOM 3085 N N . ALA B 1 168 ? -13.672 -14.406 5.254 1 90.62 168 ALA B N 1
ATOM 3086 C CA . ALA B 1 168 ? -14.812 -14.164 6.137 1 90.62 168 ALA B CA 1
ATOM 3087 C C . ALA B 1 168 ? -15.891 -13.344 5.438 1 90.62 168 ALA B C 1
ATOM 3089 O O . ALA B 1 168 ? -16.984 -13.148 5.98 1 90.62 168 ALA B O 1
ATOM 3090 N N . ARG B 1 169 ? -15.617 -12.875 4.258 1 93.44 169 ARG B N 1
ATOM 3091 C CA . ARG B 1 169 ? -16.609 -12.094 3.525 1 93.44 169 ARG B CA 1
ATOM 3092 C C . ARG B 1 169 ? -17.781 -12.969 3.08 1 93.44 169 ARG B C 1
ATOM 3094 O O . ARG B 1 169 ? -17.672 -14.195 3.064 1 93.44 169 ARG B O 1
ATOM 3101 N N . GLU B 1 170 ? -18.844 -12.336 2.707 1 94.62 170 GLU B N 1
ATOM 3102 C CA . GLU B 1 170 ? -20.078 -13.039 2.357 1 94.62 170 GLU B CA 1
ATOM 3103 C C . GLU B 1 170 ? -19.922 -13.836 1.068 1 94.62 170 GLU B C 1
ATOM 3105 O O . GLU B 1 170 ? -19.109 -13.477 0.207 1 94.62 170 GLU B O 1
ATOM 3110 N N . LEU B 1 171 ? -20.719 -14.82 0.955 1 95.56 171 LEU B N 1
ATOM 3111 C CA . LEU B 1 171 ? -20.672 -15.711 -0.2 1 95.56 171 LEU B CA 1
ATOM 3112 C C . LEU B 1 171 ? -20.875 -14.938 -1.495 1 95.56 171 LEU B C 1
ATOM 3114 O O . LEU B 1 171 ? -20.25 -15.242 -2.516 1 95.56 171 LEU B O 1
ATOM 3118 N N . GLU B 1 172 ? -21.781 -13.93 -1.456 1 96.94 172 GLU B N 1
ATOM 3119 C CA . GLU B 1 172 ? -22.047 -13.125 -2.646 1 96.94 172 GLU B CA 1
ATOM 3120 C C . GLU B 1 172 ? -20.781 -12.43 -3.133 1 96.94 172 GLU B C 1
ATOM 3122 O O . GLU B 1 172 ? -20.562 -12.273 -4.34 1 96.94 172 GLU B O 1
ATOM 3127 N N . TYR B 1 173 ? -20.047 -12.008 -2.244 1 97.38 173 TYR B N 1
ATOM 3128 C CA . TYR B 1 173 ? -18.75 -11.43 -2.57 1 97.38 173 TYR B CA 1
ATOM 3129 C C . TYR B 1 173 ? -17.875 -12.422 -3.326 1 97.38 173 TYR B C 1
ATOM 3131 O O . TYR B 1 173 ? -17.328 -12.102 -4.383 1 97.38 173 TYR B O 1
ATOM 3139 N N . HIS B 1 174 ? -17.75 -13.609 -2.838 1 97.62 174 HIS B N 1
ATOM 3140 C CA . HIS B 1 174 ? -16.922 -14.633 -3.451 1 97.62 174 HIS B CA 1
ATOM 3141 C C . HIS B 1 174 ? -17.453 -15.039 -4.816 1 97.62 174 HIS B C 1
ATOM 3143 O O . HIS B 1 174 ? -16.688 -15.375 -5.719 1 97.62 174 HIS B O 1
ATOM 3149 N N . GLN B 1 175 ? -18.719 -14.984 -4.961 1 97.69 175 GLN B N 1
ATOM 3150 C CA . GLN B 1 175 ? -19.328 -15.289 -6.254 1 97.69 175 GLN B CA 1
ATOM 3151 C C . GLN B 1 175 ? -19 -14.219 -7.285 1 97.69 175 GLN B C 1
ATOM 3153 O O . GLN B 1 175 ? -18.766 -14.523 -8.453 1 97.69 175 GLN B O 1
ATOM 3158 N N . ARG B 1 176 ? -18.969 -12.953 -6.844 1 98.06 176 ARG B N 1
ATOM 3159 C CA . ARG B 1 176 ? -18.531 -11.883 -7.734 1 98.06 176 ARG B CA 1
ATOM 3160 C C . ARG B 1 176 ? -17.062 -12.062 -8.117 1 98.06 176 ARG B C 1
ATOM 3162 O O . ARG B 1 176 ? -16.688 -11.797 -9.266 1 98.06 176 ARG B O 1
ATOM 3169 N N . VAL B 1 177 ? -16.281 -12.453 -7.18 1 98.19 177 VAL B N 1
ATOM 3170 C CA . VAL B 1 177 ? -14.867 -12.727 -7.438 1 98.19 177 VAL B CA 1
ATOM 3171 C C . VAL B 1 177 ? -14.734 -13.82 -8.5 1 98.19 177 VAL B C 1
ATOM 3173 O O . VAL B 1 177 ? -13.969 -13.68 -9.453 1 98.19 177 VAL B O 1
ATOM 3176 N N . GLU B 1 178 ? -15.477 -14.906 -8.312 1 97.81 178 GLU B N 1
ATOM 3177 C CA . GLU B 1 178 ? -15.484 -16 -9.281 1 97.81 178 GLU B CA 1
ATOM 3178 C C . GLU B 1 178 ? -15.867 -15.508 -10.672 1 97.81 178 GLU B C 1
ATOM 3180 O O . GLU B 1 178 ? -15.227 -15.852 -11.656 1 97.81 178 GLU B O 1
ATOM 3185 N N . ALA B 1 179 ? -16.875 -14.711 -10.719 1 97.88 179 ALA B N 1
ATOM 3186 C CA . ALA B 1 179 ? -17.312 -14.133 -11.992 1 97.88 179 ALA B CA 1
ATOM 3187 C C . ALA B 1 179 ? -16.219 -13.234 -12.578 1 97.88 179 ALA B C 1
ATOM 3189 O O . ALA B 1 179 ? -16.047 -13.188 -13.797 1 97.88 179 ALA B O 1
ATOM 3190 N N . GLY B 1 180 ? -15.539 -12.531 -11.719 1 98.31 180 GLY B N 1
ATOM 3191 C CA . GLY B 1 180 ? -14.43 -11.688 -12.141 1 98.31 180 GLY B CA 1
ATOM 3192 C C . GLY B 1 180 ? -13.305 -12.469 -12.805 1 98.31 180 GLY B C 1
ATOM 3193 O O . GLY B 1 180 ? -12.797 -12.062 -13.852 1 98.31 180 GLY B O 1
ATOM 3194 N N . TYR B 1 181 ? -12.984 -13.594 -12.25 1 98.5 181 TYR B N 1
ATOM 3195 C CA . TYR B 1 181 ? -11.969 -14.438 -12.875 1 98.5 181 TYR B CA 1
ATOM 3196 C C . TYR B 1 181 ? -12.406 -14.883 -14.258 1 98.5 181 TYR B C 1
ATOM 3198 O O . TYR B 1 181 ? -11.594 -14.945 -15.188 1 98.5 181 TYR B O 1
ATOM 3206 N N . ARG B 1 182 ? -13.617 -15.203 -14.391 1 98.25 182 ARG B N 1
ATOM 3207 C CA . ARG B 1 182 ? -14.117 -15.617 -15.695 1 98.25 182 ARG B CA 1
ATOM 3208 C C . ARG B 1 182 ? -13.945 -14.516 -16.734 1 98.25 182 ARG B C 1
ATOM 3210 O O . ARG B 1 182 ? -13.609 -14.781 -17.891 1 98.25 182 ARG B O 1
ATOM 3217 N N . GLU B 1 183 ? -14.227 -13.297 -16.328 1 98.5 183 GLU B N 1
ATOM 3218 C CA . GLU B 1 183 ? -14.031 -12.156 -17.219 1 98.5 183 GLU B CA 1
ATOM 3219 C C . GLU B 1 183 ? -12.555 -12 -17.594 1 98.5 183 GLU B C 1
ATOM 3221 O O . GLU B 1 183 ? -12.234 -11.719 -18.75 1 98.5 183 GLU B O 1
ATOM 3226 N N . LEU B 1 184 ? -11.703 -12.156 -16.609 1 98.5 184 LEU B N 1
ATOM 3227 C CA . LEU B 1 184 ? -10.266 -12.039 -16.844 1 98.5 184 LEU B CA 1
ATOM 3228 C C . LEU B 1 184 ? -9.789 -13.117 -17.812 1 98.5 184 LEU B C 1
ATOM 3230 O O . LEU B 1 184 ? -8.992 -12.844 -18.703 1 98.5 184 LEU B O 1
ATOM 3234 N N . ILE B 1 185 ? -10.25 -14.305 -17.641 1 98.69 185 ILE B N 1
ATOM 3235 C CA . ILE B 1 185 ? -9.898 -15.445 -18.484 1 98.69 185 ILE B CA 1
ATOM 3236 C C . ILE B 1 185 ? -10.367 -15.195 -19.922 1 98.69 185 ILE B C 1
ATOM 3238 O O . ILE B 1 185 ? -9.617 -15.406 -20.875 1 98.69 185 ILE B O 1
ATOM 3242 N N . ALA B 1 186 ? -11.531 -14.68 -20.047 1 98.62 186 ALA B N 1
ATOM 3243 C CA . ALA B 1 186 ? -12.102 -14.414 -21.375 1 98.62 186 ALA B CA 1
ATOM 3244 C C . ALA B 1 186 ? -11.312 -13.328 -22.094 1 98.62 186 ALA B C 1
ATOM 3246 O O . ALA B 1 186 ? -11.188 -13.359 -23.328 1 98.62 186 ALA B O 1
ATOM 3247 N N . ALA B 1 187 ? -10.758 -12.43 -21.375 1 97.81 187 ALA B N 1
ATOM 3248 C CA . ALA B 1 187 ? -10.047 -11.297 -21.953 1 97.81 187 ALA B CA 1
ATOM 3249 C C . ALA B 1 187 ? -8.656 -11.703 -22.438 1 97.81 187 ALA B C 1
ATOM 3251 O O . ALA B 1 187 ? -8.055 -11.031 -23.281 1 97.81 187 ALA B O 1
ATOM 3252 N N . ASP B 1 188 ? -8.125 -12.781 -21.906 1 97.62 188 ASP B N 1
ATOM 3253 C CA . ASP B 1 188 ? -6.781 -13.227 -22.25 1 97.62 188 ASP B CA 1
ATOM 3254 C C . ASP B 1 188 ? -6.684 -14.75 -22.219 1 97.62 188 ASP B C 1
ATOM 3256 O O . ASP B 1 188 ? -5.875 -15.312 -21.469 1 97.62 188 ASP B O 1
ATOM 3260 N N . PRO B 1 189 ? -7.406 -15.453 -23.062 1 97.44 189 PRO B N 1
ATOM 3261 C CA . PRO B 1 189 ? -7.531 -16.906 -22.969 1 97.44 189 PRO B CA 1
ATOM 3262 C C . PRO B 1 189 ? -6.223 -17.625 -23.266 1 97.44 189 PRO B C 1
ATOM 3264 O O . PRO B 1 189 ? -6.023 -18.766 -22.828 1 97.44 189 PRO B O 1
ATOM 3267 N N . GLU B 1 190 ? -5.316 -17 -23.969 1 97.19 190 GLU B N 1
ATOM 3268 C CA . GLU B 1 190 ? -4.078 -17.672 -24.344 1 97.19 190 GLU B CA 1
ATOM 3269 C C . GLU B 1 190 ? -3.158 -17.844 -23.141 1 97.19 190 GLU B C 1
ATOM 3271 O O . GLU B 1 190 ? -2.395 -18.812 -23.078 1 97.19 190 GLU B O 1
ATOM 3276 N N . ARG B 1 191 ? -3.189 -16.953 -22.188 1 97.94 191 ARG B N 1
ATOM 3277 C CA . ARG B 1 191 ? -2.32 -17.016 -21.016 1 97.94 191 ARG B CA 1
ATOM 3278 C C . ARG B 1 191 ? -2.91 -17.922 -19.953 1 97.94 191 ARG B C 1
ATOM 3280 O O . ARG B 1 191 ? -2.174 -18.609 -19.234 1 97.94 191 ARG B O 1
ATOM 3287 N N . TRP B 1 192 ? -4.199 -17.969 -19.938 1 98.75 192 TRP B N 1
ATOM 3288 C CA . TRP B 1 192 ? -4.891 -18.703 -18.891 1 98.75 192 TRP B CA 1
ATOM 3289 C C . TRP B 1 192 ? -5.062 -20.172 -19.266 1 98.75 192 TRP B C 1
ATOM 3291 O O . TRP B 1 192 ? -5.324 -20.484 -20.438 1 98.75 192 TRP B O 1
ATOM 3301 N N . ARG B 1 193 ? -4.906 -21.016 -18.266 1 98.75 193 ARG B N 1
ATOM 3302 C CA . ARG B 1 193 ? -5.273 -22.422 -18.344 1 98.75 193 ARG B CA 1
ATOM 3303 C C . ARG B 1 193 ? -6.266 -22.797 -17.25 1 98.75 193 ARG B C 1
ATOM 3305 O O . ARG B 1 193 ? -5.926 -22.781 -16.062 1 98.75 193 ARG B O 1
ATOM 3312 N N . VAL B 1 194 ? -7.48 -23.125 -17.672 1 98.81 194 VAL B N 1
ATOM 3313 C CA . VAL B 1 194 ? -8.539 -23.422 -16.719 1 98.81 194 VAL B CA 1
ATOM 3314 C C . VAL B 1 194 ? -8.594 -24.938 -16.469 1 98.81 194 VAL B C 1
ATOM 3316 O O . VAL B 1 194 ? -8.727 -25.719 -17.422 1 98.81 194 VAL B O 1
ATOM 3319 N N . LEU B 1 195 ? -8.469 -25.328 -15.211 1 98.75 195 LEU B N 1
ATOM 3320 C CA . LEU B 1 195 ? -8.469 -26.734 -14.836 1 98.75 195 LEU B CA 1
ATOM 3321 C C . LEU B 1 195 ? -9.531 -27.031 -13.781 1 98.75 195 LEU B C 1
ATOM 3323 O O . LEU B 1 195 ? -9.75 -26.203 -12.883 1 98.75 195 LEU B O 1
ATOM 3327 N N . ASP B 1 196 ? -10.125 -28.188 -13.836 1 98.31 196 ASP B N 1
ATOM 3328 C CA . ASP B 1 196 ? -11.148 -28.594 -12.875 1 98.31 196 ASP B CA 1
ATOM 3329 C C . ASP B 1 196 ? -10.516 -29.016 -11.555 1 98.31 196 ASP B C 1
ATOM 3331 O O . ASP B 1 196 ? -9.914 -30.094 -11.461 1 98.31 196 ASP B O 1
ATOM 3335 N N . ALA B 1 197 ? -10.742 -28.172 -10.523 1 97.31 197 ALA B N 1
ATOM 3336 C CA . ALA B 1 197 ? -10.094 -28.391 -9.227 1 97.31 197 ALA B CA 1
ATOM 3337 C C . ALA B 1 197 ? -10.742 -29.547 -8.477 1 97.31 197 ALA B C 1
ATOM 3339 O O . ALA B 1 197 ? -10.32 -29.891 -7.371 1 97.31 197 ALA B O 1
ATOM 3340 N N . ARG B 1 198 ? -11.789 -30.234 -9.016 1 95.25 198 ARG B N 1
ATOM 3341 C CA . ARG B 1 198 ? -12.453 -31.375 -8.375 1 95.25 198 ARG B CA 1
ATOM 3342 C C . ARG B 1 198 ? -11.727 -32.688 -8.68 1 95.25 198 ARG B C 1
ATOM 3344 O O . ARG B 1 198 ? -11.992 -33.688 -8.047 1 95.25 198 ARG B O 1
ATOM 3351 N N . GLN B 1 199 ? -10.836 -32.594 -9.68 1 97 199 GLN B N 1
ATOM 3352 C CA . GLN B 1 199 ? -10.016 -33.781 -9.977 1 97 199 GLN B CA 1
ATOM 3353 C C . GLN B 1 199 ? -9.109 -34.125 -8.805 1 97 199 GLN B C 1
ATOM 3355 O O . GLN B 1 199 ? -8.961 -33.312 -7.871 1 97 199 GLN B O 1
ATOM 3360 N N . SER B 1 200 ? -8.531 -35.344 -8.898 1 97.62 200 SER B N 1
ATOM 3361 C CA . SER B 1 200 ? -7.582 -35.719 -7.859 1 97.62 200 SER B CA 1
ATOM 3362 C C . SER B 1 200 ? -6.328 -34.844 -7.918 1 97.62 200 SER B C 1
ATOM 3364 O O . SER B 1 200 ? -5.988 -34.312 -8.977 1 97.62 200 SER B O 1
ATOM 3366 N N . ILE B 1 201 ? -5.688 -34.719 -6.793 1 97.81 201 ILE B N 1
ATOM 3367 C CA . ILE B 1 201 ? -4.457 -33.938 -6.688 1 97.81 201 ILE B CA 1
ATOM 3368 C C . ILE B 1 201 ? -3.447 -34.438 -7.723 1 97.81 201 ILE B C 1
ATOM 3370 O O . ILE B 1 201 ? -2.824 -33.625 -8.422 1 97.81 201 ILE B O 1
ATOM 3374 N N . GLU B 1 202 ? -3.352 -35.75 -7.895 1 98.25 202 GLU B N 1
ATOM 3375 C CA . GLU B 1 202 ? -2.377 -36.344 -8.797 1 98.25 202 GLU B CA 1
ATOM 3376 C C . GLU B 1 202 ? -2.723 -36.062 -10.258 1 98.25 202 GLU B C 1
ATOM 3378 O O . GLU B 1 202 ? -1.843 -35.75 -11.055 1 98.25 202 GLU B O 1
ATOM 3383 N N . ALA B 1 203 ? -3.926 -36.219 -10.57 1 98.44 203 ALA B N 1
ATOM 3384 C CA . ALA B 1 203 ? -4.367 -35.969 -11.945 1 98.44 203 ALA B CA 1
ATOM 3385 C C . ALA B 1 203 ? -4.141 -34.531 -12.344 1 98.44 203 ALA B C 1
ATOM 3387 O O . ALA B 1 203 ? -3.693 -34.25 -13.461 1 98.44 203 ALA B O 1
ATOM 3388 N N . LEU B 1 204 ? -4.488 -33.625 -11.445 1 98.38 204 LEU B N 1
ATOM 3389 C CA . LEU B 1 204 ? -4.285 -32.188 -11.695 1 98.38 204 LEU B CA 1
ATOM 3390 C C . LEU B 1 204 ? -2.803 -31.875 -11.852 1 98.38 204 LEU B C 1
ATOM 3392 O O . LEU B 1 204 ? -2.416 -31.109 -12.727 1 98.38 204 LEU B O 1
ATOM 3396 N N . ALA B 1 205 ? -1.957 -32.469 -11.023 1 98.75 205 ALA B N 1
ATOM 3397 C CA . ALA B 1 205 ? -0.513 -32.25 -11.086 1 98.75 205 ALA B CA 1
ATOM 3398 C C . ALA B 1 205 ? 0.048 -32.719 -12.43 1 98.75 205 ALA B C 1
ATOM 3400 O O . ALA B 1 205 ? 0.896 -32.031 -13.016 1 98.75 205 ALA B O 1
ATOM 3401 N N . GLU B 1 206 ? -0.448 -33.844 -12.906 1 98.56 206 GLU B N 1
ATOM 3402 C CA . GLU B 1 206 ? -0.009 -34.344 -14.195 1 98.56 206 GLU B CA 1
ATOM 3403 C C . GLU B 1 206 ? -0.395 -33.406 -15.328 1 98.56 206 GLU B C 1
ATOM 3405 O O . GLU B 1 206 ? 0.404 -33.156 -16.234 1 98.56 206 GLU B O 1
ATOM 3410 N N . GLN B 1 207 ? -1.604 -32.906 -15.281 1 98.69 207 GLN B N 1
ATOM 3411 C CA . GLN B 1 207 ? -2.074 -31.984 -16.297 1 98.69 207 GLN B CA 1
ATOM 3412 C C . GLN B 1 207 ? -1.233 -30.703 -16.297 1 98.69 207 GLN B C 1
ATOM 3414 O O . GLN B 1 207 ? -0.828 -30.234 -17.359 1 98.69 207 GLN B O 1
ATOM 3419 N N . ILE B 1 208 ? -0.995 -30.156 -15.148 1 98.88 208 ILE B N 1
ATOM 3420 C CA . ILE B 1 208 ? -0.21 -28.938 -15.016 1 98.88 208 ILE B CA 1
ATOM 3421 C C . ILE B 1 208 ? 1.202 -29.172 -15.547 1 98.88 208 ILE B C 1
ATOM 3423 O O . ILE B 1 208 ? 1.729 -28.359 -16.312 1 98.88 208 ILE B O 1
ATOM 3427 N N . GLY B 1 209 ? 1.799 -30.266 -15.172 1 98.69 209 GLY B N 1
ATOM 3428 C CA . GLY B 1 209 ? 3.121 -30.609 -15.672 1 98.69 209 GLY B CA 1
ATOM 3429 C C . GLY B 1 209 ? 3.186 -30.688 -17.188 1 98.69 209 GLY B C 1
ATOM 3430 O O . GLY B 1 209 ? 4.133 -30.188 -17.797 1 98.69 209 GLY B O 1
ATOM 3431 N N . ALA B 1 210 ? 2.186 -31.344 -17.75 1 98.56 210 ALA B N 1
ATOM 3432 C CA . ALA B 1 210 ? 2.135 -31.516 -19.203 1 98.56 210 ALA B CA 1
ATOM 3433 C C . ALA B 1 210 ? 2.029 -30.156 -19.906 1 98.56 210 ALA B C 1
ATOM 3435 O O . ALA B 1 210 ? 2.617 -29.969 -20.969 1 98.56 210 ALA B O 1
ATOM 3436 N N . ILE B 1 211 ? 1.312 -29.266 -19.312 1 98.38 211 ILE B N 1
ATOM 3437 C CA . ILE B 1 211 ? 1.099 -27.938 -19.906 1 98.38 211 ILE B CA 1
ATOM 3438 C C . ILE B 1 211 ? 2.391 -27.125 -19.844 1 98.38 211 ILE B C 1
ATOM 3440 O O . ILE B 1 211 ? 2.703 -26.375 -20.766 1 98.38 211 ILE B O 1
ATOM 3444 N N . VAL B 1 212 ? 3.189 -27.312 -18.812 1 98.56 212 VAL B N 1
ATOM 3445 C CA . VAL B 1 212 ? 4.395 -26.516 -18.578 1 98.56 212 VAL B CA 1
ATOM 3446 C C . VAL B 1 212 ? 5.551 -27.094 -19.406 1 98.56 212 VAL B C 1
ATOM 3448 O O . VAL B 1 212 ? 6.469 -26.359 -19.781 1 98.56 212 VAL B O 1
ATOM 3451 N N . GLU B 1 213 ? 5.484 -28.312 -19.797 1 98 213 GLU B N 1
ATOM 3452 C CA . GLU B 1 213 ? 6.602 -29.062 -20.359 1 98 213 GLU B CA 1
ATOM 3453 C C . GLU B 1 213 ? 7.176 -28.359 -21.594 1 98 213 GLU B C 1
ATOM 3455 O O . GLU B 1 213 ? 8.391 -28.172 -21.703 1 98 213 GLU B O 1
ATOM 3460 N N . PRO B 1 214 ? 6.309 -27.906 -22.5 1 97.06 214 PRO B N 1
ATOM 3461 C CA . PRO B 1 214 ? 6.855 -27.281 -23.703 1 97.06 214 PRO B CA 1
ATOM 3462 C C . PRO B 1 214 ? 7.66 -26.016 -23.391 1 97.06 214 PRO B C 1
ATOM 3464 O O . PRO B 1 214 ? 8.547 -25.641 -24.172 1 97.06 214 PRO B O 1
ATOM 3467 N N . TYR B 1 215 ? 7.406 -25.359 -22.359 1 96.69 215 TYR B N 1
ATOM 3468 C CA . TYR B 1 215 ? 8.078 -24.109 -22 1 96.69 215 TYR B CA 1
ATOM 3469 C C . TYR B 1 215 ? 9.461 -24.375 -21.422 1 96.69 215 TYR B C 1
ATOM 3471 O O . TYR B 1 215 ? 10.297 -23.469 -21.359 1 96.69 215 TYR B O 1
ATOM 3479 N N . LEU B 1 216 ? 9.727 -25.578 -21.062 1 97.31 216 LEU B N 1
ATOM 3480 C CA . LEU B 1 216 ? 10.953 -25.906 -20.359 1 97.31 216 LEU B CA 1
ATOM 3481 C C . LEU B 1 216 ? 12.109 -26.109 -21.328 1 97.31 216 LEU B C 1
ATOM 3483 O O . LEU B 1 216 ? 13.273 -26.125 -20.922 1 97.31 216 LEU B O 1
ATOM 3487 N N . ALA B 1 217 ? 11.766 -26.281 -22.531 1 93.81 217 ALA B N 1
ATOM 3488 C CA . ALA B 1 217 ? 12.781 -26.594 -23.547 1 93.81 217 ALA B CA 1
ATOM 3489 C C . ALA B 1 217 ? 13.828 -25.5 -23.625 1 93.81 217 ALA B C 1
ATOM 3491 O O . ALA B 1 217 ? 14.992 -25.766 -23.938 1 93.81 217 ALA B O 1
ATOM 3492 N N . SER B 1 218 ? 13.414 -24.359 -23.328 1 92.81 218 SER B N 1
ATOM 3493 C CA . SER B 1 218 ? 14.305 -23.219 -23.484 1 92.81 218 SER B CA 1
ATOM 3494 C C . SER B 1 218 ? 14.969 -22.844 -22.172 1 92.81 218 SER B C 1
ATOM 3496 O O . SER B 1 218 ? 15.664 -21.828 -22.078 1 92.81 218 SER B O 1
ATOM 3498 N N . ILE B 1 219 ? 14.727 -23.562 -21.141 1 96.12 219 ILE B N 1
ATOM 3499 C CA . ILE B 1 219 ? 15.273 -23.281 -19.828 1 96.12 219 ILE B CA 1
ATOM 3500 C C . ILE B 1 219 ? 16.469 -24.188 -19.547 1 96.12 219 ILE B C 1
ATOM 3502 O O . ILE B 1 219 ? 16.359 -25.406 -19.672 1 96.12 219 ILE B O 1
ATOM 3506 N N . THR B 1 220 ? 17.594 -23.609 -19.203 1 93.38 220 THR B N 1
ATOM 3507 C CA . THR B 1 220 ? 18.812 -24.375 -18.922 1 93.38 220 THR B CA 1
ATOM 3508 C C . THR B 1 220 ? 18.75 -24.984 -17.531 1 93.38 220 THR B C 1
ATOM 3510 O O . THR B 1 220 ? 18.469 -24.297 -16.547 1 93.38 220 THR B O 1
ATOM 3513 N N . ARG B 1 221 ? 18.984 -26.25 -17.469 1 93.69 221 ARG B N 1
ATOM 3514 C CA . ARG B 1 221 ? 18.984 -26.953 -16.188 1 93.69 221 ARG B CA 1
ATOM 3515 C C . ARG B 1 221 ? 20.234 -26.609 -15.375 1 93.69 221 ARG B C 1
ATOM 3517 O O . ARG B 1 221 ? 21.234 -26.172 -15.93 1 93.69 221 ARG B O 1
ATOM 3524 N N . LEU B 1 222 ? 20.016 -26.797 -14.102 1 92.12 222 LEU B N 1
ATOM 3525 C CA . LEU B 1 222 ? 21.156 -26.578 -13.203 1 92.12 222 LEU B CA 1
ATOM 3526 C C . LEU B 1 222 ? 22.172 -27.703 -13.328 1 92.12 222 LEU B C 1
ATOM 3528 O O . LEU B 1 222 ? 21.812 -28.859 -13.539 1 92.12 222 LEU B O 1
ATOM 3532 N N . GLU B 1 223 ? 23.453 -27.328 -13.438 1 85.62 223 GLU B N 1
ATOM 3533 C CA . GLU B 1 223 ? 24.531 -28.312 -13.562 1 85.62 223 GLU B CA 1
ATOM 3534 C C . GLU B 1 223 ? 24.672 -29.125 -12.281 1 85.62 223 GLU B C 1
ATOM 3536 O O . GLU B 1 223 ? 24.422 -28.625 -11.18 1 85.62 223 GLU B O 1
ATOM 3541 N N . THR B 1 224 ? 24.797 -30.5 -12.414 1 71.81 224 THR B N 1
ATOM 3542 C CA . THR B 1 224 ? 25.141 -31.344 -11.273 1 71.81 224 THR B CA 1
ATOM 3543 C C . THR B 1 224 ? 26.547 -31.031 -10.781 1 71.81 224 THR B C 1
ATOM 3545 O O . THR B 1 224 ? 27.484 -30.953 -11.57 1 71.81 224 THR B O 1
ATOM 3548 N N . VAL B 1 225 ? 26.656 -30.281 -9.82 1 49.16 225 VAL B N 1
ATOM 3549 C CA . VAL B 1 225 ? 28.031 -30.25 -9.305 1 49.16 225 VAL B CA 1
ATOM 3550 C C . VAL B 1 225 ? 28.516 -31.672 -9.07 1 49.16 225 VAL B C 1
ATOM 3552 O O . VAL B 1 225 ? 27.922 -32.438 -8.305 1 49.16 225 VAL B O 1
ATOM 3555 N N . LEU B 1 226 ? 29.219 -32.281 -10.141 1 35.66 226 LEU B N 1
ATOM 3556 C CA . LEU B 1 226 ? 29.953 -33.531 -9.836 1 35.66 226 LEU B CA 1
ATOM 3557 C C . LEU B 1 226 ? 30.891 -33.312 -8.656 1 35.66 226 LEU B C 1
ATOM 3559 O O . LEU B 1 226 ? 31.516 -32.25 -8.539 1 35.66 226 LEU B O 1
#

Sequence (452 aa):
MSLFVTFEGPEGSGKSTQARLLYESLHARRFPVILTREPGGTRIGDLIRRIVLDLQHTEMAPTAEMLLFSAARAQLVSEVIRPYLEQGGIVLCDRYADSTFAYQGYGLGRDLAELRVITAAATGGLRPDITFYLDISAAEGLERKRRKGARSTGQRGANNDEWNRLDARELEYHQRVEAGYRELIAADPERWRVLDARQSIEALAEQIGAIVEPYLASITRLETVLMSLFVTFEGPEGSGKSTQARLLYESLHARRFPVILTREPGGTRIGDLIRRIVLDLQHTEMAPTAEMLLFSAARAQLVSEVIRPYLEQGGIVLCDRYADSTFAYQGYGLGRDLAELRVITAAATGGLRPDITFYLDISAAEGLERKRRKGARSTGQRGANNDEWNRLDARELEYHQRVEAGYRELIAADPERWRVLDARQSIEALAEQIGAIVEPYLASITRLETVL